Protein AF-A0A660WVJ7-F1 (afdb_monomer_lite)

Secondary structure (DSSP, 8-state):
---SS-EEEEEEETTEEEEEEEE---SS-----------PPPPSS---EEEE-TT-PEEEPPSTT-TT--EEE----S--------GGGGT--S---PPEEEEEEETTEEEEEEEE-STT--EEEEEEEEEEETTTS-EEEEEEEEESTTEEEEEEEEEE-SSSSS--EEE--S--SSEEHHHHHHHHTTTS-HHHH--EEEEEEEEEEE-SS---S-EEEEEEEEEEEEE-TT-----EEE--TTTSEEEEESSEEEEE-SSSEEEEEEE---S-----S---SSSHHHHHHHHHTT-EEEEEEE--HHHHHH--EEEEEEEES-TTTEEEEEEEEEE-TTS-EEEEEPPGGGEEEETTEEEEEHHHHHHHH--SEEEEEEEEPTT--TTSTTS-SEEEEEEEEEEEE----S---SHHHHHHHHHHHHHH--EEEEETTEEEEGGGSEEEE-SSTT--EEE------SS---EEEPP-SS-----------GGG-----S-PPEEEEEEEETTEEEEEEE---S-EEEEEEEEP-TTEEEEEPP--SS-PPP---EEEEEGGGTEEEE-------GGGGGGGTPPPP-PPEEEETTTEEEEEE-TTTTT--SSEEEEEEETHHHHHHHHHHHHHHHHHHHHHHHHHHHHHHHHHHTT--

Sequence (661 aa):
LSHKKDRQLEIWVNGKRETGIDITADKREAEFKKFVIKGITLNPGENEIVFYTPEGTDKLKPRGWEKKKEREVSIKFKNFSFQVKSKEELLKKQNEIQPQYSYIVTDDGLVLTVYFKIEGQGFLLMSRDVSINLEEYPYLSLDYALKENNANLEVFLGIDHNGDGNIDGYLNPGFLEEINLFELAKEKWSEADYFRYGFILKKIIVLIGFYNEEIQEEQIGILNFKNMNFYNEKSLILIGQEFGKKELKFENVNVKSAILGDNEEINIVSYFDGAPVRIENVSIKEFKGSIENKKRENEEVRVYLPLDKNLVEDFPHLSFNYKFDNPQVQEIKLYLSIQDDKGNKNFVPLDKDNYQETGEVLSANLKEIFKKFNPEELIIRLKRKNNVDCSLESNKGWYGFQLSNIYLYTKFPYPVKTVQLKDRFSSLIHRINPGLVKIDKEVFNLNDFNWQNFDGLERGVLVKKIRLAKGNHKYEKLKNATFSVEWAILEPNPKSQFPISKSEPEITFKKINPTKYLVKVEGAKGPFWLVFSESFHKQWHLYQFPIPNSQFPKFEEIVADYPELKVKEAKHLMRFTPQDIKYLFGKPLPAGHYLVNGYANGWYIEPKKLGLGKDFVLVIYFWPQSLFYLGLFVSGLTFLSCITYLIYNFIRRKKCQDLNY

Foldseek 3Di:
DADAAKWKKFKAKQNHTDDIDIDGHDPDDPDDDDDDDDDDDDDPDDMDMDIDIPVDWDWDQDPDDPNPDTDTDDDDDPDDDDDDDDPCVVPPPDDDPQWDKDWDQDPQAIKIKIKDDDAPDKDWPDKDFDWDQLVQFQWKAWDKDKDDDFKDKWKWFFKDLAQPLHGPGTDTPSDHHTGRNQVVVCVVCVVGPCVVRTIIGGMIIMMMHGDDDDPPDIDMIIMGTRDIDGHDPQAFDKDKDFDDPVQKDKDFWLWDWDWDDDPFKTKIKIFQDLDDPPPPDDDDDPPPPPVVVVSQVGGWMKIKHFDDPVLCVQQQKKKKFKDKPDPVWKDKFKWFFAADPVGDTDIGTDDPVQWDDDPRMIMGGNNVVCVVGVGGIIMIIMHTDPPDRCPDPVNPRIMIMMMGDTIRIDDHDDFDDDPVVVVVVVVVQVVVFAFFKDKAHDTHTQVQWDWDDPPGPPDTDTDHDDDDDPDDIDIDTDDDPSDDCPDDDDDDDCVPPDPPDDDAWQWEKEAQAPFKIKIKTAQAPFKDKDWDADFDDPQWFKAFDDDDPDDDPDQPAWPDADPVVSYTYGYYNNDDDLVCLVLLVDDGQPWDWDDPPVTTIMTTDGCVVRVHDNIGMMMTGRNVVSVVSVVVVVVVVVVVVVVVVVVVVVVVVVVVVVVVD

Structure (mmCIF, N/CA/C/O backbone):
data_AF-A0A660WVJ7-F1
#
_entry.id   AF-A0A660WVJ7-F1
#
loop_
_atom_site.group_PDB
_atom_site.id
_atom_site.type_symbol
_atom_site.label_atom_id
_atom_site.label_alt_id
_atom_site.label_comp_id
_atom_site.label_asym_id
_atom_site.label_entity_id
_atom_site.label_seq_id
_atom_site.pdbx_PDB_ins_code
_atom_site.Cartn_x
_atom_site.Cartn_y
_atom_site.Cartn_z
_atom_site.occupancy
_atom_site.B_iso_or_equiv
_atom_site.auth_seq_id
_atom_site.auth_comp_id
_atom_site.auth_asym_id
_atom_site.auth_atom_id
_atom_site.pdbx_PDB_model_num
ATOM 1 N N . LEU A 1 1 ? 15.503 21.093 57.988 1.00 51.66 1 LEU A N 1
ATOM 2 C CA . LEU A 1 1 ? 15.924 19.724 58.408 1.00 51.66 1 LEU A CA 1
ATOM 3 C C . LEU A 1 1 ? 16.012 19.668 59.934 1.00 51.66 1 LEU A C 1
ATOM 5 O O . LEU A 1 1 ? 16.980 20.177 60.483 1.00 51.66 1 LEU A O 1
ATOM 9 N N . SER A 1 2 ? 15.031 19.094 60.642 1.00 49.28 2 SER A N 1
ATOM 10 C CA . SER A 1 2 ? 15.090 19.031 62.116 1.00 49.28 2 SER A CA 1
ATOM 11 C C . SER A 1 2 ? 15.889 17.809 62.572 1.00 49.28 2 SER A C 1
ATOM 13 O O . SER A 1 2 ? 15.410 16.686 62.466 1.00 49.28 2 SER A O 1
ATOM 15 N N . HIS A 1 3 ? 17.111 18.023 63.059 1.00 57.44 3 HIS A N 1
ATOM 16 C CA . HIS A 1 3 ? 18.011 16.979 63.552 1.00 57.44 3 HIS A CA 1
ATOM 17 C C . HIS A 1 3 ? 18.784 17.516 64.768 1.00 57.44 3 HIS A C 1
ATOM 19 O O . HIS A 1 3 ? 19.096 18.701 64.829 1.00 57.44 3 HIS A O 1
ATOM 25 N N . LYS A 1 4 ? 19.018 16.675 65.788 1.00 58.62 4 LYS A N 1
ATOM 26 C CA . LYS A 1 4 ? 19.546 17.115 67.104 1.00 58.62 4 LYS A CA 1
ATOM 27 C C . LYS A 1 4 ? 21.033 16.824 67.342 1.00 58.62 4 LYS A C 1
ATOM 29 O O . LYS A 1 4 ? 21.555 17.222 68.385 1.00 58.62 4 LYS A O 1
ATOM 34 N N . LYS A 1 5 ? 21.677 16.118 66.415 1.00 64.69 5 LYS A N 1
ATOM 35 C CA . LYS A 1 5 ? 23.097 15.745 66.405 1.00 64.69 5 LYS A CA 1
ATOM 36 C C . LYS A 1 5 ? 23.634 15.946 64.994 1.00 64.69 5 LYS A C 1
ATOM 38 O O . LYS A 1 5 ? 22.859 15.769 64.052 1.00 64.69 5 LYS A O 1
ATOM 43 N N . ASP A 1 6 ? 24.906 16.303 64.888 1.00 74.31 6 ASP A N 1
ATOM 44 C CA . ASP A 1 6 ? 25.602 16.432 63.608 1.00 74.31 6 ASP A CA 1
ATOM 45 C C . ASP A 1 6 ? 25.632 15.070 62.893 1.00 74.31 6 ASP A C 1
ATOM 47 O O . ASP A 1 6 ? 25.653 14.026 63.553 1.00 74.31 6 ASP A O 1
ATOM 51 N N . ARG A 1 7 ? 25.551 15.082 61.559 1.00 75.81 7 ARG A N 1
ATOM 52 C CA . ARG A 1 7 ? 25.382 13.891 60.707 1.00 75.81 7 ARG A CA 1
ATOM 53 C C . ARG A 1 7 ? 26.106 14.058 59.383 1.00 75.81 7 ARG A C 1
ATOM 55 O O . ARG A 1 7 ? 25.975 15.110 58.765 1.00 75.81 7 ARG A O 1
ATOM 62 N N . GLN A 1 8 ? 26.758 13.015 58.894 1.00 81.56 8 GLN A N 1
ATOM 63 C CA . GLN A 1 8 ? 27.315 12.977 57.552 1.00 81.56 8 GLN A CA 1
ATOM 64 C C . GLN A 1 8 ? 26.278 12.429 56.558 1.00 81.56 8 GLN A C 1
ATOM 66 O O . GLN A 1 8 ? 25.642 11.400 56.780 1.00 81.56 8 GLN A O 1
ATOM 71 N N . LEU A 1 9 ? 26.092 13.130 55.440 1.00 81.50 9 LEU A N 1
ATOM 72 C CA . LEU A 1 9 ? 25.333 12.656 54.287 1.00 81.50 9 LEU A CA 1
ATOM 73 C C . LEU A 1 9 ? 26.318 12.305 53.174 1.00 81.50 9 LEU A C 1
ATOM 75 O O . LEU A 1 9 ? 26.881 13.189 52.531 1.00 81.50 9 LEU A O 1
ATOM 79 N N . GLU A 1 10 ? 26.532 11.016 52.959 1.00 86.25 10 GLU A N 1
ATOM 80 C CA . GLU A 1 10 ? 27.349 10.470 51.884 1.00 86.25 10 GLU A CA 1
ATOM 81 C C . GLU A 1 10 ? 26.560 10.337 50.580 1.00 86.25 10 GLU A C 1
ATOM 83 O O . GLU A 1 10 ? 25.344 10.126 50.576 1.00 86.25 10 GLU A O 1
ATOM 88 N N . ILE A 1 11 ? 27.283 10.412 49.464 1.00 84.81 11 ILE A N 1
ATOM 89 C CA . ILE A 1 11 ? 26.746 10.206 48.120 1.00 84.81 11 ILE A CA 1
ATOM 90 C C . ILE A 1 11 ? 27.539 9.111 47.442 1.00 84.81 11 ILE A C 1
ATOM 92 O O . ILE A 1 11 ? 28.769 9.176 47.346 1.00 84.81 11 ILE A O 1
ATOM 96 N N . TRP A 1 12 ? 26.799 8.129 46.955 1.00 84.75 12 TRP A N 1
ATOM 97 C CA . TRP A 1 12 ? 27.307 6.959 46.275 1.00 84.75 12 TRP A CA 1
ATOM 98 C C . TRP A 1 12 ? 26.765 6.945 44.847 1.00 84.75 12 TRP A C 1
ATOM 100 O O . TRP A 1 12 ? 25.580 7.194 44.638 1.00 84.75 12 TRP A O 1
ATOM 110 N N . VAL A 1 13 ? 27.625 6.669 43.871 1.00 83.19 13 VAL A N 1
ATOM 111 C CA . VAL A 1 13 ? 27.263 6.528 42.456 1.00 83.19 13 VAL A CA 1
ATOM 112 C C . VAL A 1 13 ? 27.690 5.139 41.999 1.00 83.19 13 VAL A C 1
ATOM 114 O O . VAL A 1 13 ? 28.843 4.759 42.195 1.00 83.19 13 VAL A O 1
ATOM 117 N N . ASN A 1 14 ? 26.763 4.365 41.432 1.00 84.62 14 ASN A N 1
ATOM 118 C CA . ASN A 1 14 ? 26.979 2.982 40.986 1.00 84.62 14 ASN A CA 1
ATOM 119 C C . ASN A 1 14 ? 27.680 2.106 42.052 1.00 84.62 14 ASN A C 1
ATOM 121 O O . ASN A 1 14 ? 28.644 1.397 41.762 1.00 84.62 14 ASN A O 1
ATOM 125 N N . GLY A 1 15 ? 27.252 2.217 43.314 1.00 83.94 15 GLY A N 1
ATOM 126 C CA . GLY A 1 15 ? 27.827 1.463 44.435 1.00 83.94 15 GLY A CA 1
ATOM 127 C C . GLY A 1 15 ? 29.194 1.942 44.951 1.00 83.94 15 GLY A C 1
ATOM 128 O O . GLY A 1 15 ? 29.773 1.276 45.808 1.00 83.94 15 GLY A O 1
ATOM 129 N N . LYS A 1 16 ? 29.714 3.096 44.503 1.00 84.06 16 LYS A N 1
ATOM 130 C CA . LYS A 1 16 ? 30.972 3.691 44.995 1.00 84.06 16 LYS A CA 1
ATOM 131 C C . LYS A 1 16 ? 30.744 5.060 45.643 1.00 84.06 16 LYS A C 1
ATOM 133 O O . LYS A 1 16 ? 30.077 5.909 45.062 1.00 84.06 16 LYS A O 1
ATOM 138 N N . ARG A 1 17 ? 31.332 5.307 46.822 1.00 87.88 17 ARG A N 1
ATOM 139 C CA . ARG A 1 17 ? 31.296 6.620 47.492 1.00 87.88 17 ARG A CA 1
ATOM 140 C C . ARG A 1 17 ? 32.067 7.662 46.679 1.00 87.88 17 ARG A C 1
ATOM 142 O O . ARG A 1 17 ? 33.269 7.515 46.475 1.00 87.88 17 ARG A O 1
ATOM 149 N N . GLU A 1 18 ? 31.385 8.733 46.289 1.00 86.38 18 GLU A N 1
ATOM 150 C CA . GLU A 1 18 ? 31.965 9.853 45.538 1.00 86.38 18 GLU A CA 1
ATOM 151 C C . GLU A 1 18 ? 32.237 11.070 46.432 1.00 86.38 18 GLU A C 1
ATOM 153 O O . GLU A 1 18 ? 33.276 11.714 46.304 1.00 86.38 18 GLU A O 1
ATOM 158 N N . THR A 1 19 ? 31.340 11.399 47.369 1.00 87.19 19 THR A N 1
ATOM 159 C CA . THR A 1 19 ? 31.539 12.542 48.281 1.00 87.19 19 THR A CA 1
ATOM 160 C C . THR A 1 19 ? 30.697 12.429 49.560 1.00 87.19 19 THR A C 1
ATOM 162 O O . THR A 1 19 ? 29.977 11.448 49.760 1.00 87.19 19 THR A O 1
ATOM 165 N N . GLY A 1 20 ? 30.796 13.411 50.456 1.00 84.19 20 GLY A N 1
ATOM 166 C CA . GLY A 1 20 ? 29.940 13.537 51.634 1.00 84.19 20 GLY A CA 1
ATOM 167 C C . GLY A 1 20 ? 29.876 14.970 52.164 1.00 84.19 20 GLY A C 1
ATOM 168 O O . GLY A 1 20 ? 30.783 15.763 51.925 1.00 84.19 20 GLY A O 1
ATOM 169 N N . ILE A 1 21 ? 28.790 15.298 52.866 1.00 83.38 21 ILE A N 1
ATOM 170 C CA . ILE A 1 21 ? 28.557 16.603 53.499 1.00 83.38 21 ILE A CA 1
ATOM 171 C C . ILE A 1 21 ? 28.265 16.406 54.981 1.00 83.38 21 ILE A C 1
ATOM 173 O O . ILE A 1 21 ? 27.374 15.634 55.330 1.00 83.38 21 ILE A O 1
ATOM 177 N N . ASP A 1 22 ? 28.920 17.186 55.835 1.00 82.88 22 ASP A N 1
ATOM 178 C CA . ASP A 1 22 ? 28.569 17.269 57.249 1.00 82.88 22 ASP A CA 1
ATOM 179 C C . ASP A 1 22 ? 27.407 18.252 57.458 1.00 82.88 22 ASP A C 1
ATOM 181 O O . ASP A 1 22 ? 27.485 19.444 57.150 1.00 82.88 22 ASP A O 1
ATOM 185 N N . ILE A 1 23 ? 26.299 17.735 57.979 1.00 76.06 23 ILE A N 1
ATOM 186 C CA . ILE A 1 23 ? 25.089 18.476 58.321 1.00 76.06 23 ILE A CA 1
ATOM 187 C C . ILE A 1 23 ? 25.108 18.716 59.834 1.00 76.06 23 ILE A C 1
ATOM 189 O O . ILE A 1 23 ? 24.971 17.781 60.624 1.00 76.06 23 ILE A O 1
ATOM 193 N N . THR A 1 24 ? 25.295 19.972 60.238 1.00 71.50 24 THR A N 1
ATOM 194 C CA . THR A 1 24 ? 25.375 20.366 61.651 1.00 71.50 24 THR A CA 1
ATOM 195 C C . THR A 1 24 ? 24.005 20.657 62.268 1.00 71.50 24 THR A C 1
ATOM 197 O O . THR A 1 24 ? 23.143 21.316 61.670 1.00 71.50 24 THR A O 1
ATOM 200 N N . ALA A 1 25 ? 23.823 20.182 63.501 1.00 67.25 25 ALA A N 1
ATOM 201 C CA . ALA A 1 25 ? 22.578 20.202 64.252 1.00 67.25 25 ALA A CA 1
ATOM 202 C C . ALA A 1 25 ? 22.164 21.613 64.654 1.00 67.25 25 ALA A C 1
ATOM 204 O O . ALA A 1 25 ? 22.626 22.168 65.658 1.00 67.25 25 ALA A O 1
ATOM 205 N N . ASP A 1 26 ? 21.205 22.159 63.914 1.00 60.81 26 ASP A N 1
ATOM 206 C CA . ASP A 1 26 ? 20.632 23.448 64.250 1.00 60.81 26 ASP A CA 1
ATOM 207 C C . ASP A 1 26 ? 19.660 23.329 65.432 1.00 60.81 26 ASP A C 1
ATOM 209 O O . ASP A 1 26 ? 18.592 22.716 65.349 1.00 60.81 26 ASP A O 1
ATOM 213 N N . LYS A 1 27 ? 20.071 23.873 66.582 1.00 57.75 27 LYS A N 1
ATOM 214 C CA . LYS A 1 27 ? 19.321 23.779 67.844 1.00 57.75 27 LYS A CA 1
ATOM 215 C C . LYS A 1 27 ? 18.340 24.929 68.060 1.00 57.75 27 LYS A C 1
ATOM 217 O O . LYS A 1 27 ? 17.629 24.883 69.065 1.00 57.75 27 LYS A O 1
ATOM 222 N N . ARG A 1 28 ? 18.327 25.957 67.201 1.00 53.69 28 ARG A N 1
ATOM 223 C CA . ARG A 1 28 ? 17.515 27.166 67.425 1.00 53.69 28 ARG A CA 1
ATOM 224 C C . ARG A 1 28 ? 16.494 27.447 66.329 1.00 53.69 28 ARG A C 1
ATOM 226 O O . ARG A 1 28 ? 15.383 27.814 66.693 1.00 53.69 28 ARG A O 1
ATOM 233 N N . GLU A 1 29 ? 16.790 27.192 65.054 1.00 52.94 29 GLU A N 1
ATOM 234 C CA . GLU A 1 29 ? 15.832 27.459 63.969 1.00 52.94 29 GLU A CA 1
ATOM 235 C C . GLU A 1 29 ? 15.699 26.282 62.993 1.00 52.94 29 GLU A C 1
ATOM 237 O O . GLU A 1 29 ? 16.655 25.582 62.666 1.00 52.94 29 GLU A O 1
ATOM 242 N N . ALA A 1 30 ? 14.467 26.019 62.547 1.00 52.34 30 ALA A N 1
ATOM 243 C CA . ALA A 1 30 ? 14.115 24.840 61.752 1.00 52.34 30 ALA A CA 1
ATOM 244 C C . ALA A 1 30 ? 14.283 25.048 60.233 1.00 52.34 30 ALA A C 1
ATOM 246 O O . ALA A 1 30 ? 13.597 24.395 59.439 1.00 52.34 30 ALA A O 1
ATOM 247 N N . GLU A 1 31 ? 15.181 25.943 59.820 1.00 54.97 31 GLU A N 1
ATOM 248 C CA . GLU A 1 31 ? 15.336 26.330 58.419 1.00 54.97 31 GLU A CA 1
ATOM 249 C C . GLU A 1 31 ? 15.812 25.182 57.504 1.00 54.97 31 GLU A C 1
ATOM 251 O O . GLU A 1 31 ? 16.392 24.159 57.905 1.00 54.97 31 GLU A O 1
ATOM 256 N N . PHE A 1 32 ? 15.518 25.336 56.213 1.00 54.78 32 PHE A N 1
ATOM 257 C CA . PHE A 1 32 ? 15.922 24.404 55.166 1.00 54.78 32 PHE A CA 1
ATOM 258 C C . PHE A 1 32 ? 17.255 24.845 54.554 1.00 54.78 32 PHE A C 1
ATOM 260 O O . PHE A 1 32 ? 17.284 25.551 53.549 1.00 54.78 32 PHE A O 1
ATOM 267 N N . LYS A 1 33 ? 18.368 24.379 55.133 1.00 61.50 33 LYS A N 1
ATOM 268 C CA . LYS A 1 33 ? 19.702 24.561 54.541 1.00 61.50 33 LYS A CA 1
ATOM 269 C C . LYS A 1 33 ? 19.762 23.881 53.165 1.00 61.50 33 LYS A C 1
ATOM 271 O O . LYS A 1 33 ? 19.497 22.683 53.048 1.00 61.50 33 LYS A O 1
ATOM 276 N N . LYS A 1 34 ? 20.084 24.661 52.129 1.00 65.44 34 LYS A N 1
ATOM 277 C CA . LYS A 1 34 ? 20.304 24.195 50.753 1.00 65.44 34 LYS A CA 1
ATOM 278 C C . LYS A 1 34 ? 21.767 23.791 50.593 1.00 65.44 34 LYS A C 1
ATOM 280 O O . LYS A 1 34 ? 22.655 24.594 50.856 1.00 65.44 34 LYS A O 1
ATOM 285 N N . PHE A 1 35 ? 22.005 22.580 50.104 1.00 70.88 35 PHE A N 1
ATOM 286 C CA . PHE A 1 35 ? 23.340 22.081 49.781 1.00 70.88 35 PHE A CA 1
ATOM 287 C C . PHE A 1 35 ? 23.507 22.015 48.260 1.00 70.88 35 PHE A C 1
ATOM 289 O O . PHE A 1 35 ? 22.558 21.695 47.545 1.00 70.88 35 PHE A O 1
ATOM 296 N N . VAL A 1 36 ? 24.697 22.352 47.759 1.00 71.12 36 VAL A N 1
ATOM 297 C CA . VAL A 1 36 ? 25.034 22.318 46.328 1.00 71.12 36 VAL A CA 1
ATOM 298 C C . VAL A 1 36 ? 26.329 21.542 46.168 1.00 71.12 36 VAL A C 1
ATOM 300 O O . VAL A 1 36 ? 27.313 21.829 46.843 1.00 71.12 36 VAL A O 1
ATOM 303 N N . ILE A 1 37 ? 26.316 20.563 45.269 1.00 69.81 37 ILE A N 1
ATOM 304 C CA . ILE A 1 37 ? 27.362 19.549 45.134 1.00 69.81 37 ILE A CA 1
ATOM 305 C C . ILE A 1 37 ? 27.818 19.559 43.683 1.00 69.81 37 ILE A C 1
ATOM 307 O O . ILE A 1 37 ? 26.997 19.659 42.771 1.00 69.81 37 ILE A O 1
ATOM 311 N N . LYS A 1 38 ? 29.132 19.544 43.469 1.00 77.44 38 LYS A N 1
ATOM 312 C CA . LYS A 1 38 ? 29.763 19.740 42.160 1.00 77.44 38 LYS A CA 1
ATOM 313 C C . LYS A 1 38 ? 30.900 18.735 41.990 1.00 77.44 38 LYS A C 1
ATOM 315 O O . LYS A 1 38 ? 31.474 18.298 42.980 1.00 77.44 38 LYS A O 1
ATOM 320 N N . GLY A 1 39 ? 31.232 18.405 40.743 1.00 72.81 39 GLY A N 1
ATOM 321 C CA . GLY A 1 39 ? 32.358 17.520 40.417 1.00 72.81 39 GLY A CA 1
ATOM 322 C C . GLY A 1 39 ? 32.044 16.019 40.392 1.00 72.81 39 GLY A C 1
ATOM 323 O O . GLY A 1 39 ? 32.951 15.235 40.135 1.00 72.81 39 GLY A O 1
ATOM 324 N N . ILE A 1 40 ? 30.788 15.609 40.601 1.00 75.25 40 ILE A N 1
ATOM 325 C CA . ILE A 1 40 ? 30.371 14.213 40.392 1.00 75.25 40 ILE A CA 1
ATOM 326 C C . ILE A 1 40 ? 30.435 13.906 38.891 1.00 75.25 40 ILE A C 1
ATOM 328 O O . ILE A 1 40 ? 29.821 14.612 38.089 1.00 75.25 40 ILE A O 1
ATOM 332 N N . THR A 1 41 ? 31.171 12.858 38.522 1.00 73.38 41 THR A N 1
ATOM 333 C CA . THR A 1 41 ? 31.288 12.381 37.136 1.00 73.38 41 THR A CA 1
ATOM 334 C C . THR A 1 41 ? 30.427 11.134 36.964 1.00 73.38 41 THR A C 1
ATOM 336 O O . THR A 1 41 ? 30.526 10.207 37.761 1.00 73.38 41 THR A O 1
ATOM 339 N N . LEU A 1 42 ? 29.574 11.117 35.938 1.00 76.81 42 LEU A N 1
ATOM 340 C CA . LEU A 1 42 ? 28.698 9.985 35.621 1.00 76.81 42 LEU A CA 1
ATOM 341 C C . LEU A 1 42 ? 29.261 9.189 34.438 1.00 76.81 42 LEU A C 1
ATOM 343 O O . LEU A 1 42 ? 29.883 9.760 33.540 1.00 76.81 42 LEU A O 1
ATOM 347 N N . ASN A 1 43 ? 29.017 7.880 34.425 1.00 69.12 43 ASN A N 1
ATOM 348 C CA . ASN A 1 43 ? 29.381 7.021 33.301 1.00 69.12 43 ASN A CA 1
ATOM 349 C C . ASN A 1 43 ? 28.381 7.199 32.139 1.00 69.12 43 ASN A C 1
ATOM 351 O O . ASN A 1 43 ? 27.235 7.581 32.381 1.00 69.12 43 ASN A O 1
ATOM 355 N N . PRO A 1 44 ? 28.753 6.896 30.882 1.00 60.31 44 PRO A N 1
ATOM 356 C CA . PRO A 1 44 ? 27.792 6.847 29.783 1.00 60.31 44 PRO A CA 1
ATOM 357 C C . PRO A 1 44 ? 26.704 5.791 30.039 1.00 60.31 44 PRO A C 1
ATOM 359 O O . PRO A 1 44 ? 27.025 4.637 30.316 1.00 60.31 44 PRO A O 1
ATOM 362 N N . GLY A 1 45 ? 25.433 6.177 29.904 1.00 67.50 45 GLY A N 1
ATOM 363 C CA . GLY A 1 45 ? 24.278 5.301 30.132 1.00 67.50 45 GLY A CA 1
ATOM 364 C C . GLY A 1 45 ? 23.579 5.544 31.473 1.00 67.50 45 GLY A C 1
ATOM 365 O O . GLY A 1 45 ? 23.568 6.659 31.996 1.00 67.50 45 GLY A O 1
ATOM 366 N N . GLU A 1 46 ? 22.948 4.500 32.006 1.00 61.12 46 GLU A N 1
ATOM 367 C CA . GLU A 1 46 ? 22.213 4.546 33.273 1.00 61.12 46 GLU A CA 1
ATOM 368 C C . GLU A 1 46 ? 23.175 4.583 34.473 1.00 61.12 46 GLU A C 1
ATOM 370 O O . GLU A 1 46 ? 24.211 3.918 34.472 1.00 61.12 46 GLU A O 1
ATOM 375 N N . ASN A 1 47 ? 22.857 5.396 35.487 1.00 79.25 47 ASN A N 1
ATOM 376 C CA . ASN A 1 47 ? 23.663 5.535 36.701 1.00 79.25 47 ASN A CA 1
ATOM 377 C C . ASN A 1 47 ? 22.754 5.546 37.938 1.00 79.25 47 ASN A C 1
ATOM 379 O O . ASN A 1 47 ? 21.839 6.365 38.028 1.00 79.25 47 ASN A O 1
ATOM 383 N N . GLU A 1 48 ? 23.048 4.693 38.915 1.00 75.44 48 GLU A N 1
ATOM 384 C CA . GLU A 1 48 ? 22.386 4.687 40.221 1.00 75.44 48 GLU A CA 1
ATOM 385 C C . GLU A 1 48 ? 23.052 5.718 41.145 1.00 75.44 48 GLU A C 1
ATOM 387 O O . GLU A 1 48 ? 24.278 5.738 41.264 1.00 75.44 48 GLU A O 1
ATOM 392 N N . ILE A 1 49 ? 22.268 6.571 41.817 1.00 79.00 49 ILE A N 1
ATOM 393 C CA . ILE A 1 49 ? 22.777 7.569 42.773 1.00 79.00 49 ILE A CA 1
ATOM 394 C C . ILE A 1 49 ? 22.043 7.416 44.107 1.00 79.00 49 ILE A C 1
ATOM 396 O O . ILE A 1 49 ? 20.833 7.620 44.188 1.00 79.00 49 ILE A O 1
ATOM 400 N N . VAL A 1 50 ? 22.789 7.094 45.165 1.00 75.12 50 VAL A N 1
ATOM 401 C CA . VAL A 1 50 ? 22.266 6.805 46.506 1.00 75.12 50 VAL A CA 1
ATOM 402 C C . VAL A 1 50 ? 22.777 7.837 47.511 1.00 75.12 50 VAL A C 1
ATOM 404 O O . VAL A 1 50 ? 23.973 8.119 47.588 1.00 75.12 50 VAL A O 1
ATOM 407 N N . PHE A 1 51 ? 21.860 8.376 48.315 1.00 78.19 51 PHE A N 1
ATOM 408 C CA . PHE A 1 51 ? 22.152 9.285 49.426 1.00 78.19 51 PHE A CA 1
ATOM 409 C C . PHE A 1 51 ? 22.048 8.515 50.743 1.00 78.19 51 PHE A C 1
ATOM 411 O O . PHE A 1 51 ? 20.983 7.994 51.073 1.00 78.19 51 PHE A O 1
ATOM 418 N N . TYR A 1 52 ? 23.144 8.441 51.496 1.00 76.69 52 TYR A N 1
ATOM 419 C CA . TYR A 1 52 ? 23.276 7.575 52.669 1.00 76.69 52 TYR A CA 1
ATOM 420 C C . TYR A 1 52 ? 23.759 8.357 53.898 1.00 76.69 52 TYR A C 1
ATOM 422 O O . TYR A 1 52 ? 24.582 9.255 53.779 1.00 76.69 52 TYR A O 1
ATOM 430 N N . THR A 1 53 ? 23.257 8.027 55.090 1.00 78.44 53 THR A N 1
ATOM 431 C CA . THR A 1 53 ? 23.741 8.571 56.375 1.00 78.44 53 THR A CA 1
ATOM 432 C C . THR A 1 53 ? 24.174 7.390 57.247 1.00 78.44 53 THR A C 1
ATOM 434 O O . THR A 1 53 ? 23.308 6.614 57.671 1.00 78.44 53 THR A O 1
ATOM 437 N N . PRO A 1 54 ? 25.487 7.197 57.493 1.00 74.62 54 PRO A N 1
ATOM 438 C CA . PRO A 1 54 ? 25.994 6.048 58.247 1.00 74.62 54 PRO A CA 1
ATOM 439 C C . PRO A 1 54 ? 25.505 6.009 59.702 1.00 74.62 54 PRO A C 1
ATOM 441 O O . PRO A 1 54 ? 25.515 4.955 60.331 1.00 74.62 54 PRO A O 1
ATOM 444 N N . GLU A 1 55 ? 25.020 7.129 60.242 1.00 72.62 55 GLU A N 1
ATOM 445 C CA . GLU A 1 55 ? 24.481 7.233 61.601 1.00 72.62 55 GLU A CA 1
ATOM 446 C C . GLU A 1 55 ? 23.041 6.703 61.750 1.00 72.62 55 GLU A C 1
ATOM 448 O O . GLU A 1 55 ? 22.533 6.622 62.871 1.00 72.62 55 GLU A O 1
ATOM 453 N N . GLY A 1 56 ? 22.358 6.365 60.647 1.00 66.06 56 GLY A N 1
ATOM 454 C CA . GLY A 1 56 ? 20.990 5.831 60.656 1.00 66.06 56 GLY A CA 1
ATOM 455 C C . GLY A 1 56 ? 19.930 6.804 61.203 1.00 66.06 56 GLY A C 1
ATOM 456 O O . GLY A 1 56 ? 20.197 7.969 61.491 1.00 66.06 56 GLY A O 1
ATOM 457 N N . THR A 1 57 ? 18.679 6.365 61.344 1.00 59.44 57 THR A N 1
ATOM 458 C CA . THR A 1 57 ? 17.563 7.212 61.818 1.00 59.44 57 THR A CA 1
ATOM 459 C C . THR A 1 57 ? 17.568 7.389 63.344 1.00 59.44 57 THR A C 1
ATOM 461 O O . THR A 1 57 ? 17.435 6.413 64.082 1.00 59.44 57 THR A O 1
ATOM 464 N N . ASP A 1 58 ? 17.652 8.630 63.847 1.00 56.22 58 ASP A N 1
ATOM 465 C CA . ASP A 1 58 ? 17.482 8.911 65.287 1.00 56.22 58 ASP A CA 1
ATOM 466 C C . ASP A 1 58 ? 16.012 8.739 65.715 1.00 56.22 58 ASP A C 1
ATOM 468 O O . ASP A 1 58 ? 15.080 9.163 65.023 1.00 56.22 58 ASP A O 1
ATOM 472 N N . LYS A 1 59 ? 15.813 8.218 66.931 1.00 55.41 59 LYS A N 1
ATOM 473 C CA . LYS A 1 59 ? 14.513 8.173 67.613 1.00 55.41 59 LYS A CA 1
ATOM 474 C C . LYS A 1 59 ? 14.381 9.324 68.610 1.00 55.41 59 LYS A C 1
ATOM 476 O O . LYS A 1 59 ? 15.136 9.412 69.581 1.00 55.41 59 LYS A O 1
ATOM 481 N N . LEU A 1 60 ? 13.390 10.195 68.422 1.00 51.62 60 LEU A N 1
ATOM 482 C CA . LEU A 1 60 ? 13.063 11.242 69.392 1.00 51.62 60 LEU A CA 1
ATOM 483 C C . LEU A 1 60 ? 12.201 10.690 70.532 1.00 51.62 60 LEU A C 1
ATOM 485 O O . LEU A 1 60 ? 11.086 10.223 70.304 1.00 51.62 60 LEU A O 1
ATOM 489 N N . LYS A 1 61 ? 12.679 10.852 71.773 1.00 50.16 61 LYS A N 1
ATOM 490 C CA . LYS A 1 61 ? 11.853 10.758 72.988 1.00 50.16 61 LYS A CA 1
ATOM 491 C C . LYS A 1 61 ? 11.247 12.138 73.307 1.00 50.16 61 LYS A C 1
ATOM 493 O O . LYS A 1 61 ? 12.015 13.074 73.558 1.00 50.16 61 LYS A O 1
ATOM 498 N N . PRO A 1 62 ? 9.910 12.306 73.290 1.00 50.78 62 PRO A N 1
ATOM 499 C CA . PRO A 1 62 ? 9.267 13.569 73.653 1.00 50.78 62 PRO A CA 1
ATOM 500 C C . PRO A 1 62 ? 9.469 13.933 75.134 1.00 50.78 62 PRO A C 1
ATOM 502 O O . PRO A 1 62 ? 9.620 13.055 75.986 1.00 50.78 62 PRO A O 1
ATOM 505 N N . ARG A 1 63 ? 9.440 15.231 75.469 1.00 45.75 63 ARG A N 1
ATOM 506 C CA . ARG A 1 63 ? 9.451 15.693 76.870 1.00 45.75 63 ARG A CA 1
ATOM 507 C C . ARG A 1 63 ? 8.042 15.647 77.473 1.00 45.75 63 ARG A C 1
ATOM 509 O O . ARG A 1 63 ? 7.071 16.002 76.813 1.00 45.75 63 ARG A O 1
ATOM 516 N N . GLY A 1 64 ? 7.957 15.285 78.754 1.00 53.94 64 GLY A N 1
ATOM 517 C CA . GLY A 1 64 ? 6.772 15.487 79.597 1.00 53.94 64 GLY A CA 1
ATOM 518 C C . GLY A 1 64 ? 5.593 14.561 79.293 1.00 53.94 64 GLY A C 1
ATOM 519 O O . GLY A 1 64 ? 5.396 13.572 80.000 1.00 53.94 64 GLY A O 1
ATOM 520 N N . TRP A 1 65 ? 4.804 14.905 78.273 1.00 48.97 65 TRP A N 1
ATOM 521 C CA . TRP A 1 65 ? 3.406 14.471 78.151 1.00 48.97 65 TRP A CA 1
ATOM 522 C C . TRP A 1 65 ? 3.109 13.500 76.992 1.00 48.97 65 TRP A C 1
ATOM 524 O O . TRP A 1 65 ? 2.097 12.811 77.032 1.00 48.97 65 TRP A O 1
ATOM 534 N N . GLU A 1 66 ? 4.017 13.318 76.025 1.00 49.22 66 GLU A N 1
ATOM 535 C CA . GLU A 1 66 ? 3.857 12.339 74.928 1.00 49.22 66 GLU A CA 1
ATOM 536 C C . GLU A 1 66 ? 4.678 11.042 75.129 1.00 49.22 66 GLU A C 1
ATOM 538 O O . GLU A 1 66 ? 5.351 10.553 74.222 1.00 49.22 66 GLU A O 1
ATOM 543 N N . LYS A 1 67 ? 4.637 10.428 76.320 1.00 49.34 67 LYS A N 1
ATOM 544 C CA . LYS A 1 67 ? 5.450 9.228 76.644 1.00 49.34 67 LYS A CA 1
ATOM 545 C C . LYS A 1 67 ? 5.137 7.945 75.836 1.00 49.34 67 LYS A C 1
ATOM 547 O O . LYS A 1 67 ? 5.787 6.932 76.076 1.00 49.34 67 LYS A O 1
ATOM 552 N N . LYS A 1 68 ? 4.165 7.948 74.912 1.00 51.06 68 LYS A N 1
ATOM 553 C CA . LYS A 1 68 ? 3.697 6.749 74.174 1.00 51.06 68 LYS A CA 1
ATOM 554 C C . LYS A 1 68 ? 3.938 6.745 72.656 1.00 51.06 68 LYS A C 1
ATOM 556 O O . LYS A 1 68 ? 3.535 5.786 72.007 1.00 51.06 68 LYS A O 1
ATOM 561 N N . LYS A 1 69 ? 4.582 7.763 72.073 1.00 52.12 69 LYS A N 1
ATOM 562 C CA . LYS A 1 69 ? 4.955 7.753 70.644 1.00 52.12 69 LYS A CA 1
ATOM 563 C C . LYS A 1 69 ? 6.430 8.104 70.467 1.00 52.12 69 LYS A C 1
ATOM 565 O O . LYS A 1 69 ? 6.809 9.269 70.558 1.00 52.12 69 LYS A O 1
ATOM 570 N N . GLU A 1 70 ? 7.252 7.090 70.196 1.00 50.44 70 GLU A N 1
ATOM 571 C CA . GLU A 1 70 ? 8.551 7.321 69.560 1.00 50.44 70 GLU A CA 1
ATOM 572 C C . GLU A 1 70 ? 8.296 7.953 68.185 1.00 50.44 70 GLU A C 1
ATOM 574 O O . GLU A 1 70 ? 7.402 7.516 67.458 1.00 50.44 70 GLU A O 1
ATOM 579 N N . ARG A 1 71 ? 9.046 9.002 67.836 1.00 55.00 71 ARG A N 1
ATOM 580 C CA . ARG A 1 71 ? 8.999 9.601 66.497 1.00 55.00 71 ARG A CA 1
ATOM 581 C C . ARG A 1 71 ? 10.355 9.401 65.831 1.00 55.00 71 ARG A C 1
ATOM 583 O O . ARG A 1 71 ? 11.370 9.848 66.370 1.00 55.00 71 ARG A O 1
ATOM 590 N N . GLU A 1 72 ? 10.371 8.732 64.686 1.00 50.69 72 GLU A N 1
ATOM 591 C CA . GLU A 1 72 ? 11.568 8.619 63.852 1.00 50.69 72 GLU A CA 1
ATOM 592 C C . GLU A 1 72 ? 11.854 9.942 63.142 1.00 50.69 72 GLU A C 1
ATOM 594 O O . GLU A 1 72 ? 10.942 10.632 62.677 1.00 50.69 72 GLU A O 1
ATOM 599 N N . VAL A 1 73 ? 13.134 10.297 63.063 1.00 53.16 73 VAL A N 1
ATOM 600 C CA . VAL A 1 73 ? 13.604 11.487 62.353 1.00 53.16 73 VAL A CA 1
ATOM 601 C C . VAL A 1 73 ? 14.237 11.056 61.036 1.00 53.16 73 VAL A C 1
ATOM 603 O O . VAL A 1 73 ? 15.347 10.528 61.016 1.00 53.16 73 VAL A O 1
ATOM 606 N N . SER A 1 74 ? 13.525 11.301 59.936 1.00 51.34 74 SER A N 1
ATOM 607 C CA . SER A 1 74 ? 14.010 11.083 58.570 1.00 51.34 74 SER A CA 1
ATOM 608 C C . SER A 1 74 ? 14.477 12.389 57.922 1.00 51.34 74 SER A C 1
ATOM 610 O O . SER A 1 74 ? 13.867 13.449 58.087 1.00 51.34 74 SER A O 1
ATOM 612 N N . ILE A 1 75 ? 15.553 12.303 57.138 1.00 55.94 75 ILE A N 1
ATOM 613 C CA . ILE A 1 75 ? 15.961 13.358 56.206 1.00 55.94 75 ILE A CA 1
ATOM 614 C C . ILE A 1 75 ? 14.986 13.307 55.022 1.00 55.94 75 ILE A C 1
ATOM 616 O O . ILE A 1 75 ? 14.905 12.296 54.331 1.00 55.94 75 ILE A O 1
ATOM 620 N N . LYS A 1 76 ? 14.230 14.387 54.793 1.00 54.50 76 LYS A N 1
ATOM 621 C CA . LYS A 1 76 ? 13.362 14.543 53.615 1.00 54.50 76 LYS A CA 1
ATOM 622 C C . LYS A 1 76 ? 13.894 15.655 52.720 1.00 54.50 76 LYS A C 1
ATOM 624 O O . LYS A 1 76 ? 13.992 16.805 53.153 1.00 54.50 76 LYS A O 1
ATOM 629 N N . PHE A 1 77 ? 14.203 15.311 51.475 1.00 57.56 77 PHE A N 1
ATOM 630 C CA . PHE A 1 77 ? 14.536 16.267 50.423 1.00 57.56 77 PHE A CA 1
ATOM 631 C C . PHE A 1 77 ? 13.239 16.888 49.891 1.00 57.56 77 PHE A C 1
ATOM 633 O O . PHE A 1 77 ? 12.281 16.166 49.629 1.00 57.56 77 PHE A O 1
ATOM 640 N N . LYS A 1 78 ? 13.182 18.223 49.788 1.00 50.72 78 LYS A N 1
ATOM 641 C CA . LYS A 1 78 ? 11.981 18.933 49.307 1.00 50.72 78 LYS A CA 1
ATOM 642 C C . LYS A 1 78 ? 11.979 19.058 47.782 1.00 50.72 78 LYS A C 1
ATOM 644 O O . LYS A 1 78 ? 11.012 18.661 47.151 1.00 50.72 78 LYS A O 1
ATOM 649 N N . ASN A 1 79 ? 13.085 19.552 47.223 1.00 52.94 79 ASN A N 1
ATOM 650 C CA . ASN A 1 79 ? 13.335 19.665 45.786 1.00 52.94 79 ASN A CA 1
ATOM 651 C C . ASN A 1 79 ? 14.730 19.090 45.494 1.00 52.94 79 ASN A C 1
ATOM 653 O O . ASN A 1 79 ? 15.641 19.269 46.307 1.00 52.94 79 ASN A O 1
ATOM 657 N N . PHE A 1 80 ? 14.907 18.461 44.333 1.00 51.75 80 PHE A N 1
ATOM 658 C CA . PHE A 1 80 ? 16.195 17.965 43.848 1.00 51.75 80 PHE A CA 1
ATOM 659 C C . PHE A 1 80 ? 16.368 18.350 42.372 1.00 51.75 80 PHE A C 1
ATOM 661 O O . PHE A 1 80 ? 15.410 18.266 41.608 1.00 51.75 80 PHE A O 1
ATOM 668 N N . SER A 1 81 ? 17.564 18.783 41.966 1.00 50.28 81 SER A N 1
ATOM 669 C CA . SER A 1 81 ? 17.863 19.139 40.575 1.00 50.28 81 SER A CA 1
ATOM 670 C C . SER A 1 81 ? 19.323 18.855 40.219 1.00 50.28 81 SER A C 1
ATOM 672 O O . SER A 1 81 ? 20.233 19.145 40.995 1.00 50.28 81 SER A O 1
ATOM 674 N N . PHE A 1 82 ? 19.549 18.313 39.021 1.00 52.84 82 PHE A N 1
ATOM 675 C CA . PHE A 1 82 ? 20.880 18.142 38.439 1.00 52.84 82 PHE A CA 1
ATOM 676 C C . PHE A 1 82 ? 21.183 19.293 37.474 1.00 52.84 82 PHE A C 1
ATOM 678 O O . PHE A 1 82 ? 20.295 19.761 36.765 1.00 52.84 82 PHE A O 1
ATOM 685 N N . GLN A 1 83 ? 22.444 19.726 37.408 1.00 53.78 83 GLN A N 1
ATOM 686 C CA . GLN A 1 83 ? 22.916 20.675 36.399 1.00 53.78 83 GLN A CA 1
ATOM 687 C C . GLN A 1 83 ? 24.194 20.122 35.763 1.00 53.78 83 GLN A C 1
ATOM 689 O O . GLN A 1 83 ? 25.263 20.144 36.373 1.00 53.78 83 GLN A O 1
ATOM 694 N N . VAL A 1 84 ? 24.071 19.597 34.544 1.00 48.88 84 VAL A N 1
ATOM 695 C CA . VAL A 1 84 ? 25.198 19.039 33.788 1.00 48.88 84 VAL A CA 1
ATOM 696 C C . VAL A 1 84 ? 25.916 20.176 33.066 1.00 48.88 84 VAL A C 1
ATOM 698 O O . VAL A 1 84 ? 25.327 20.853 32.229 1.00 48.88 84 VAL A O 1
ATOM 701 N N . LYS A 1 85 ? 27.198 20.382 33.378 1.00 50.94 85 LYS A N 1
ATOM 702 C CA . LYS A 1 85 ? 28.083 21.260 32.602 1.00 50.94 85 LYS A CA 1
ATOM 703 C C . LYS A 1 85 ? 28.732 20.436 31.494 1.00 50.94 85 LYS A C 1
ATOM 705 O O . LYS A 1 85 ? 29.660 19.672 31.760 1.00 50.94 85 LYS A O 1
ATOM 710 N N . SER A 1 86 ? 28.221 20.553 30.271 1.00 46.69 86 SER A N 1
ATOM 711 C CA . SER A 1 86 ? 28.857 19.949 29.099 1.00 46.69 86 SER A CA 1
ATOM 712 C C . SER A 1 86 ? 30.170 20.669 28.764 1.00 46.69 86 SER A C 1
ATOM 714 O O . SER A 1 86 ? 30.430 21.799 29.184 1.00 46.69 86 SER A O 1
ATOM 716 N N . LYS A 1 87 ? 31.012 20.020 27.954 1.00 42.06 87 LYS A N 1
ATOM 717 C CA . LYS A 1 87 ? 32.312 20.550 27.500 1.00 42.06 87 LYS A CA 1
ATOM 718 C C . LYS A 1 87 ? 32.186 21.783 26.576 1.00 42.06 87 LYS A C 1
ATOM 720 O O . LYS A 1 87 ? 33.195 22.354 26.174 1.00 42.06 87 LYS A O 1
ATOM 725 N N . GLU A 1 88 ? 30.959 22.192 26.251 1.00 40.72 88 GLU A N 1
ATOM 726 C CA . GLU A 1 88 ? 30.613 23.305 25.358 1.00 40.72 88 GLU A CA 1
ATOM 727 C C . GLU A 1 88 ? 30.758 24.687 26.020 1.00 40.72 88 GLU A C 1
ATOM 729 O O . GLU A 1 88 ? 30.808 25.697 25.316 1.00 40.72 88 GLU A O 1
ATOM 734 N N . GLU A 1 89 ? 30.908 24.762 27.352 1.00 42.00 89 GLU A N 1
ATOM 735 C CA . GLU A 1 89 ? 31.145 26.032 28.071 1.00 42.00 89 GLU A CA 1
ATOM 736 C C . GLU A 1 89 ? 32.429 26.769 27.629 1.00 42.00 89 GLU A C 1
ATOM 738 O O . GLU A 1 89 ? 32.589 27.950 27.926 1.00 42.00 89 GLU A O 1
ATOM 743 N N . LEU A 1 90 ? 33.325 26.115 26.878 1.00 38.50 90 LEU A N 1
ATOM 744 C CA . LEU A 1 90 ? 34.515 26.738 26.284 1.00 38.50 90 LEU A CA 1
ATOM 745 C C . LEU A 1 90 ? 34.255 27.520 24.981 1.00 38.50 90 LEU A C 1
ATOM 747 O O . LEU A 1 90 ? 35.134 28.272 24.565 1.00 38.50 90 LEU A O 1
ATOM 751 N N . LEU A 1 91 ? 33.091 27.366 24.333 1.00 37.62 91 LEU A N 1
ATOM 752 C CA . LEU A 1 91 ? 32.799 27.991 23.029 1.00 37.62 91 LEU A CA 1
ATOM 753 C C . LEU A 1 91 ? 31.797 29.156 23.085 1.00 37.62 91 LEU A C 1
ATOM 755 O O . LEU A 1 91 ? 31.805 30.006 22.196 1.00 37.62 91 LEU A O 1
ATOM 759 N N . LYS A 1 92 ? 30.974 29.270 24.135 1.00 38.88 92 LYS A N 1
ATOM 760 C CA . LYS A 1 92 ? 30.002 30.372 24.270 1.00 38.88 92 LYS A CA 1
ATOM 761 C C . LYS A 1 92 ? 30.627 31.636 24.870 1.00 38.88 92 LYS A C 1
ATOM 763 O O . LYS A 1 92 ? 30.336 32.015 26.001 1.00 38.88 92 LYS A O 1
ATOM 768 N N . LYS A 1 93 ? 31.464 32.314 24.074 1.00 40.19 93 LYS A N 1
ATOM 769 C CA . LYS A 1 93 ? 31.899 33.706 24.323 1.00 40.19 93 LYS A CA 1
ATOM 770 C C . LYS A 1 93 ? 31.307 34.725 23.335 1.00 40.19 93 LYS A C 1
ATOM 772 O O . LYS A 1 93 ? 31.791 35.850 23.251 1.00 40.19 93 LYS A O 1
ATOM 777 N N . GLN A 1 94 ? 30.254 34.339 22.615 1.00 37.69 94 GLN A N 1
ATOM 778 C CA . GLN A 1 94 ? 29.378 35.244 21.875 1.00 37.69 94 GLN A CA 1
ATOM 779 C C . GLN A 1 94 ? 27.968 35.161 22.463 1.00 37.69 94 GLN A C 1
ATOM 781 O O . GLN A 1 94 ? 27.448 34.073 22.710 1.00 37.69 94 GLN A O 1
ATOM 786 N N . ASN A 1 95 ? 27.401 36.333 22.747 1.00 46.19 95 ASN A N 1
ATOM 787 C CA . ASN A 1 95 ? 26.097 36.484 23.373 1.00 46.19 95 ASN A CA 1
ATOM 788 C C . ASN A 1 95 ? 24.991 36.350 22.323 1.00 46.19 95 ASN A C 1
ATOM 790 O O . ASN A 1 95 ? 24.844 37.233 21.486 1.00 46.19 95 ASN A O 1
ATOM 794 N N . GLU A 1 96 ? 24.153 35.329 22.460 1.00 42.62 96 GLU A N 1
ATOM 795 C CA . GLU A 1 96 ? 22.759 35.393 22.022 1.00 42.62 96 GLU A CA 1
ATOM 796 C C . GLU A 1 96 ? 21.882 35.140 23.246 1.00 42.62 96 GLU A C 1
ATOM 798 O O . GLU A 1 96 ? 21.989 34.101 23.907 1.00 42.62 96 GLU A O 1
ATOM 803 N N . ILE A 1 97 ? 21.045 36.121 23.585 1.00 53.25 97 ILE A N 1
ATOM 804 C CA . ILE A 1 97 ? 20.126 36.049 24.724 1.00 53.25 97 ILE A CA 1
ATOM 805 C C . ILE A 1 97 ? 18.915 35.225 24.281 1.00 53.25 97 ILE A C 1
ATOM 807 O O . ILE A 1 97 ? 17.884 35.772 23.896 1.00 53.25 97 ILE A O 1
ATOM 811 N N . GLN A 1 98 ? 19.060 33.899 24.277 1.00 48.53 98 GLN A N 1
ATOM 812 C CA . GLN A 1 98 ? 17.948 33.010 23.947 1.00 48.53 98 GLN A CA 1
ATOM 813 C C . GLN A 1 98 ? 16.823 33.143 24.992 1.00 48.53 98 GLN A C 1
ATOM 815 O O . GLN A 1 98 ? 17.118 33.286 26.187 1.00 48.53 98 GLN A O 1
ATOM 820 N N . PRO A 1 99 ? 15.547 33.116 24.563 1.00 56.12 99 PRO A N 1
ATOM 821 C CA . PRO A 1 99 ? 14.412 33.233 25.469 1.00 56.12 99 PRO A CA 1
ATOM 822 C C . PRO A 1 99 ? 14.382 32.033 26.420 1.00 56.12 99 PRO A C 1
ATOM 824 O O . PRO A 1 99 ? 14.751 30.911 26.058 1.00 56.12 99 PRO A O 1
ATOM 827 N N . GLN A 1 100 ? 13.956 32.269 27.658 1.00 67.50 100 GLN A N 1
ATOM 828 C CA . GLN A 1 100 ? 13.777 31.189 28.626 1.00 67.50 100 GLN A CA 1
ATOM 829 C C . GLN A 1 100 ? 12.389 30.590 28.435 1.00 67.50 100 GLN A C 1
ATOM 831 O O . GLN A 1 100 ? 11.434 31.317 28.187 1.00 67.50 100 GLN A O 1
ATOM 836 N N . TYR A 1 101 ? 12.257 29.273 28.553 1.00 73.56 101 TYR A N 1
ATOM 837 C CA . TYR A 1 101 ? 10.965 28.607 28.436 1.00 73.56 101 TYR A CA 1
ATOM 838 C C . TYR A 1 101 ? 10.847 27.446 29.419 1.00 73.56 101 TYR A C 1
ATOM 840 O O . TYR A 1 101 ? 11.841 26.882 29.884 1.00 73.56 101 TYR A O 1
ATOM 848 N N . SER A 1 102 ? 9.610 27.083 29.723 1.00 69.25 102 SER A N 1
ATOM 849 C CA . SER A 1 102 ? 9.238 25.865 30.429 1.00 69.25 102 SER A CA 1
ATOM 850 C C . SER A 1 102 ? 8.012 25.255 29.756 1.00 69.25 102 SER A C 1
ATOM 852 O O . SER A 1 102 ? 7.284 25.932 29.031 1.00 69.25 102 SER A O 1
ATOM 854 N N . TYR A 1 103 ? 7.802 23.956 29.944 1.00 69.69 103 TYR A N 1
ATOM 855 C CA . TYR A 1 103 ? 6.630 23.274 29.410 1.00 69.69 103 TYR A CA 1
ATOM 856 C C . TYR A 1 103 ? 6.130 22.202 30.372 1.00 69.69 103 TYR A C 1
ATOM 858 O O . TYR A 1 103 ? 6.894 21.647 31.166 1.00 69.69 103 TYR A O 1
ATOM 866 N N . ILE A 1 104 ? 4.839 21.908 30.277 1.00 61.53 104 ILE A N 1
ATOM 867 C CA . ILE A 1 104 ? 4.151 20.833 30.982 1.00 61.53 104 ILE A CA 1
ATOM 868 C C . ILE A 1 104 ? 3.267 20.130 29.953 1.00 61.53 104 ILE A C 1
ATOM 870 O O . ILE A 1 104 ? 2.495 20.776 29.251 1.00 61.53 104 ILE A O 1
ATOM 874 N N . VAL A 1 105 ? 3.382 18.807 29.861 1.00 57.06 105 VAL A N 1
ATOM 875 C CA . VAL A 1 105 ? 2.427 17.983 29.111 1.00 57.06 105 VAL A CA 1
ATOM 876 C C . VAL A 1 105 ? 1.324 17.566 30.081 1.00 57.06 105 VAL A C 1
ATOM 878 O O . VAL A 1 105 ? 1.623 17.026 31.147 1.00 57.06 105 VAL A O 1
ATOM 881 N N . THR A 1 106 ? 0.076 17.844 29.728 1.00 68.12 106 THR A N 1
ATOM 882 C CA . THR A 1 106 ? -1.136 17.431 30.444 1.00 68.12 106 THR A CA 1
ATOM 883 C C . THR A 1 106 ? -1.964 16.500 29.559 1.00 68.12 106 THR A C 1
ATOM 885 O O . THR A 1 106 ? -1.694 16.366 28.365 1.00 68.12 106 THR A O 1
ATOM 888 N N . ASP A 1 107 ? -2.996 15.874 30.128 1.00 50.84 107 ASP A N 1
ATOM 889 C CA . ASP A 1 107 ? -3.948 15.062 29.355 1.00 50.84 107 ASP A CA 1
ATOM 890 C C . ASP A 1 107 ? -4.714 15.905 28.311 1.00 50.84 107 ASP A C 1
ATOM 892 O O . ASP A 1 107 ? -5.134 15.387 27.279 1.00 50.84 107 ASP A O 1
ATOM 896 N N . ASP A 1 108 ? -4.824 17.219 28.548 1.00 53.97 108 ASP A N 1
ATOM 897 C CA . ASP A 1 108 ? -5.443 18.192 27.643 1.00 53.97 108 ASP A CA 1
ATOM 898 C C . ASP A 1 108 ? -4.483 18.756 26.575 1.00 53.97 108 ASP A C 1
ATOM 900 O O . ASP A 1 108 ? -4.943 19.474 25.694 1.00 53.97 108 ASP A O 1
ATOM 904 N N . GLY A 1 109 ? -3.167 18.493 26.626 1.00 65.12 109 GLY A N 1
ATOM 905 C CA . GLY A 1 109 ? -2.203 18.973 25.621 1.00 65.12 109 GLY A CA 1
ATOM 906 C C . GLY A 1 109 ? -0.852 19.454 26.169 1.00 65.12 109 GLY A C 1
ATOM 907 O O . GLY A 1 109 ? -0.439 19.140 27.282 1.00 65.12 109 GLY A O 1
ATOM 908 N N . LEU A 1 110 ? -0.121 20.226 25.363 1.00 63.19 110 LEU A N 1
ATOM 909 C CA . LEU A 1 110 ? 1.148 20.856 25.736 1.00 63.19 110 LEU A CA 1
ATOM 910 C C . LEU A 1 110 ? 0.906 22.292 26.212 1.00 63.19 110 LEU A C 1
ATOM 912 O O . LEU A 1 110 ? 0.546 23.156 25.417 1.00 63.19 110 LEU A O 1
ATOM 916 N N . VAL A 1 111 ? 1.183 22.568 27.485 1.00 75.31 111 VAL A N 1
ATOM 917 C CA . VAL A 1 111 ? 1.257 23.931 28.023 1.00 75.31 111 VAL A CA 1
ATOM 918 C C . VAL A 1 111 ? 2.710 24.394 27.968 1.00 75.31 111 VAL A C 1
ATOM 920 O O . VAL A 1 111 ? 3.568 23.839 28.651 1.00 75.31 111 VAL A O 1
ATOM 923 N N . LEU A 1 112 ? 2.992 25.408 27.159 1.00 74.00 112 LEU A N 1
ATOM 924 C CA . LEU A 1 112 ? 4.297 26.045 27.012 1.00 74.00 112 LEU A CA 1
ATOM 925 C C . LEU A 1 112 ? 4.242 27.463 27.586 1.00 74.00 112 LEU A C 1
ATOM 927 O O . LEU A 1 112 ? 3.369 28.241 27.212 1.00 74.00 112 LEU A O 1
ATOM 931 N N . THR A 1 113 ? 5.220 27.808 28.417 1.00 76.94 113 THR A N 1
ATOM 932 C CA . THR A 1 113 ? 5.422 29.153 28.964 1.00 76.94 113 THR A CA 1
ATOM 933 C C . THR A 1 113 ? 6.765 29.687 28.471 1.00 76.94 113 THR A C 1
ATOM 935 O O . THR A 1 113 ? 7.804 29.103 28.783 1.00 76.94 113 THR A O 1
ATOM 938 N N . VAL A 1 114 ? 6.769 30.785 27.713 1.00 74.25 114 VAL A N 1
ATOM 939 C CA . VAL A 1 114 ? 7.983 31.400 27.141 1.00 74.25 114 VAL A CA 1
ATOM 940 C C . VAL A 1 114 ? 8.143 32.832 27.647 1.00 74.25 114 VAL A C 1
ATOM 942 O O . VAL A 1 114 ? 7.192 33.607 27.629 1.00 74.25 114 VAL A O 1
ATOM 945 N N . TYR A 1 115 ? 9.356 33.176 28.076 1.00 75.44 115 TYR A N 1
ATOM 946 C CA . TYR A 1 115 ? 9.746 34.489 28.583 1.00 75.44 115 TYR A CA 1
ATOM 947 C C . TYR A 1 115 ? 10.554 35.238 27.522 1.00 75.44 115 TYR A C 1
ATOM 949 O O . TYR A 1 115 ? 11.677 34.836 27.184 1.00 75.44 115 TYR A O 1
ATOM 957 N N . PHE A 1 116 ? 9.994 36.339 27.028 1.00 71.06 116 PHE A N 1
ATOM 958 C CA . PHE A 1 116 ? 10.599 37.182 25.999 1.00 71.06 116 PHE A CA 1
ATOM 959 C C . PHE A 1 116 ? 11.261 38.406 26.633 1.00 71.06 116 PHE A C 1
ATOM 961 O O . PHE A 1 116 ? 10.733 38.988 27.581 1.00 71.06 116 PHE A O 1
ATOM 968 N N . LYS A 1 117 ? 12.446 38.780 26.132 1.00 68.44 117 LYS A N 1
ATOM 969 C CA . LYS A 1 117 ? 13.271 39.856 26.720 1.00 68.44 117 LYS A CA 1
ATOM 970 C C . LYS A 1 117 ? 13.501 41.048 25.797 1.00 68.44 117 LYS A C 1
ATOM 972 O O . LYS A 1 117 ? 14.015 42.063 26.254 1.00 68.44 117 LYS A O 1
ATOM 977 N N . ILE A 1 118 ? 13.206 40.905 24.506 1.00 69.62 118 ILE A N 1
ATOM 978 C CA . ILE A 1 118 ? 13.443 41.920 23.474 1.00 69.62 118 ILE A CA 1
ATOM 979 C C . ILE A 1 118 ? 12.277 41.866 22.479 1.00 69.62 118 ILE A C 1
ATOM 981 O O . ILE A 1 118 ? 11.760 40.789 22.182 1.00 69.62 118 ILE A O 1
ATOM 985 N N . GLU A 1 119 ? 11.866 43.023 21.970 1.00 64.12 119 GLU A N 1
ATOM 986 C CA . GLU A 1 119 ? 10.848 43.143 20.924 1.00 64.12 119 GLU A CA 1
ATOM 987 C C . GLU A 1 119 ? 11.253 42.397 19.638 1.00 64.12 119 GLU A C 1
ATOM 989 O O . GLU A 1 119 ? 12.436 42.298 19.304 1.00 64.12 119 GLU A O 1
ATOM 994 N N . GLY A 1 120 ? 10.276 41.818 18.931 1.00 63.75 120 GLY A N 1
ATOM 995 C CA . GLY A 1 120 ? 10.515 41.011 17.726 1.00 63.75 120 GLY A CA 1
ATOM 996 C C . GLY A 1 120 ? 11.205 39.660 17.973 1.00 63.75 120 GLY A C 1
ATOM 997 O O . GLY A 1 120 ? 11.515 38.944 17.021 1.00 63.75 120 GLY A O 1
ATOM 998 N N . GLN A 1 121 ? 11.452 39.275 19.231 1.00 69.25 121 GLN A N 1
ATOM 999 C CA . GLN A 1 121 ? 12.016 37.971 19.568 1.00 69.25 121 GLN A CA 1
ATOM 1000 C C . GLN A 1 121 ? 10.976 36.864 19.332 1.00 69.25 121 GLN A C 1
ATOM 1002 O O . GLN A 1 121 ? 10.048 36.695 20.115 1.00 69.25 121 GLN A O 1
ATOM 1007 N N . GLY A 1 122 ? 11.142 36.084 18.264 1.00 68.31 122 GLY A N 1
ATOM 1008 C CA . GLY A 1 122 ? 10.374 34.858 18.029 1.00 68.31 122 GLY A CA 1
ATOM 1009 C C . GLY A 1 122 ? 11.007 33.639 18.709 1.00 68.31 122 GLY A C 1
ATOM 1010 O O . GLY A 1 122 ? 12.231 33.499 18.751 1.00 68.31 122 GLY A O 1
ATOM 1011 N N . PHE A 1 123 ? 10.178 32.723 19.208 1.00 76.69 123 PHE A N 1
ATOM 1012 C CA . PHE A 1 123 ? 10.591 31.409 19.694 1.00 76.69 123 PHE A CA 1
ATOM 1013 C C . PHE A 1 123 ? 10.119 30.319 18.727 1.00 76.69 123 PHE A C 1
ATOM 1015 O O . PHE A 1 123 ? 8.922 30.155 18.491 1.00 76.69 123 PHE A O 1
ATOM 1022 N N . LEU A 1 124 ? 11.067 29.556 18.176 1.00 77.06 124 LEU A N 1
ATOM 1023 C CA . LEU A 1 124 ? 10.775 28.383 17.355 1.00 77.06 124 LEU A CA 1
ATOM 1024 C C . LEU A 1 124 ? 10.224 27.265 18.245 1.00 77.06 124 LEU A C 1
ATOM 1026 O O . LEU A 1 124 ? 10.982 26.597 18.947 1.00 77.06 124 LEU A O 1
ATOM 1030 N N . LEU A 1 125 ? 8.911 27.050 18.185 1.00 72.94 125 LEU A N 1
ATOM 1031 C CA . LEU A 1 125 ? 8.232 25.999 18.935 1.00 72.94 125 LEU A CA 1
ATOM 1032 C C . LEU A 1 125 ? 8.509 24.619 18.338 1.00 72.94 125 LEU A C 1
ATOM 1034 O O . LEU A 1 125 ? 8.857 23.677 19.045 1.00 72.94 125 LEU A O 1
ATOM 1038 N N . MET A 1 126 ? 8.343 24.496 17.022 1.00 78.38 126 MET A N 1
ATOM 1039 C CA . MET A 1 126 ? 8.600 23.254 16.303 1.00 78.38 1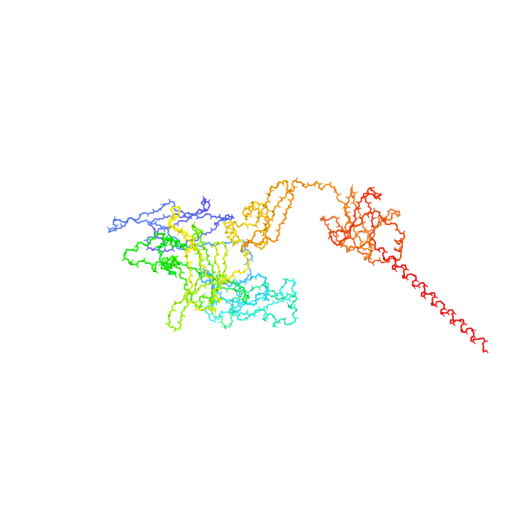26 MET A CA 1
ATOM 1040 C C . MET A 1 126 ? 8.966 23.524 14.847 1.00 78.38 126 MET A C 1
ATOM 1042 O O . MET A 1 126 ? 8.401 24.397 14.198 1.00 78.38 126 MET A O 1
ATOM 1046 N N . SER A 1 127 ? 9.885 22.719 14.322 1.00 80.31 127 SER A N 1
ATOM 1047 C CA . SER A 1 127 ? 10.141 22.573 12.890 1.00 80.31 127 SER A CA 1
ATOM 1048 C C . SER A 1 127 ? 10.081 21.085 12.577 1.00 80.31 127 SER A C 1
ATOM 1050 O O . SER A 1 127 ? 10.869 20.314 13.125 1.00 80.31 127 SER A O 1
ATOM 1052 N N . ARG A 1 128 ? 9.155 20.672 11.712 1.00 73.00 128 ARG A N 1
ATOM 1053 C CA . ARG A 1 128 ? 8.939 19.272 11.349 1.00 73.00 128 ARG A CA 1
ATOM 1054 C C . ARG A 1 128 ? 8.886 19.123 9.838 1.00 73.00 128 ARG A C 1
ATOM 1056 O O . ARG A 1 128 ? 8.020 19.708 9.192 1.00 73.00 128 ARG A O 1
ATOM 1063 N N . ASP A 1 129 ? 9.770 18.294 9.304 1.00 75.12 129 ASP A N 1
ATOM 1064 C CA . ASP A 1 129 ? 9.684 17.860 7.915 1.00 75.12 129 ASP A CA 1
ATOM 1065 C C . ASP A 1 129 ? 8.564 16.806 7.786 1.00 75.12 129 ASP A C 1
ATOM 1067 O O . ASP A 1 129 ? 8.386 15.933 8.645 1.00 75.12 129 ASP A O 1
ATOM 1071 N N . VAL A 1 130 ? 7.758 16.941 6.741 1.00 82.56 130 VAL A N 1
ATOM 1072 C CA . VAL A 1 130 ? 6.552 16.160 6.436 1.00 82.56 130 VAL A CA 1
ATOM 1073 C C . VAL A 1 130 ? 6.504 15.880 4.926 1.00 82.56 130 VAL A C 1
ATOM 1075 O O . VAL A 1 130 ? 7.389 16.287 4.182 1.00 82.56 130 VAL A O 1
ATOM 1078 N N . SER A 1 131 ? 5.513 15.127 4.456 1.00 86.69 131 SER A N 1
ATOM 1079 C CA . SER A 1 131 ? 5.290 14.910 3.020 1.00 86.69 131 SER A CA 1
ATOM 1080 C C . SER A 1 131 ? 3.809 14.632 2.797 1.00 86.69 131 SER A C 1
ATOM 1082 O O . SER A 1 131 ? 3.399 13.480 2.661 1.00 86.69 131 SER A O 1
ATOM 1084 N N . ILE A 1 132 ? 3.004 15.690 2.860 1.00 86.38 132 ILE A N 1
ATOM 1085 C CA . ILE A 1 132 ? 1.541 15.627 2.806 1.00 86.38 132 ILE A CA 1
ATOM 1086 C C . ILE A 1 132 ? 1.097 16.219 1.468 1.00 86.38 132 ILE A C 1
ATOM 1088 O O . ILE A 1 132 ? 1.337 17.395 1.212 1.00 86.38 132 ILE A O 1
ATOM 1092 N N . ASN A 1 133 ? 0.471 15.411 0.612 1.00 88.88 133 ASN A N 1
ATOM 1093 C CA . ASN A 1 133 ? -0.158 15.907 -0.611 1.00 88.88 133 ASN A CA 1
ATOM 1094 C C . ASN A 1 133 ? -1.405 16.714 -0.219 1.00 88.88 133 ASN A C 1
ATOM 1096 O O . ASN A 1 133 ? -2.336 16.153 0.354 1.00 88.88 133 ASN A O 1
ATOM 1100 N N . LEU A 1 134 ? -1.425 18.016 -0.501 1.00 89.50 134 LEU A N 1
ATOM 1101 C CA . LEU A 1 134 ? -2.538 18.893 -0.138 1.00 89.50 134 LEU A CA 1
ATOM 1102 C C . LEU A 1 134 ? -3.786 18.638 -0.992 1.00 89.50 134 LEU A C 1
ATOM 1104 O O . LEU A 1 134 ? -4.882 18.880 -0.510 1.00 89.50 134 LEU A O 1
ATOM 1108 N N . GLU A 1 135 ? -3.674 18.074 -2.198 1.00 84.06 135 GLU A N 1
ATOM 1109 C CA . GLU A 1 135 ? -4.862 17.616 -2.942 1.00 84.06 135 GLU A CA 1
ATOM 1110 C C . GLU A 1 135 ? -5.553 16.449 -2.209 1.00 84.06 135 GLU A C 1
ATOM 1112 O O . GLU A 1 135 ? -6.779 16.351 -2.159 1.00 84.06 135 GLU A O 1
ATOM 1117 N N . GLU A 1 136 ? -4.758 15.586 -1.567 1.00 75.56 136 GLU A N 1
ATOM 1118 C CA . GLU A 1 136 ? -5.251 14.482 -0.742 1.00 75.56 136 GLU A CA 1
ATOM 1119 C C . GLU A 1 136 ? -5.559 14.875 0.707 1.00 75.56 136 GLU A C 1
ATOM 1121 O O . GLU A 1 136 ? -6.280 14.137 1.361 1.00 75.56 136 GLU A O 1
ATOM 1126 N N . TYR A 1 137 ? -5.026 15.968 1.253 1.00 83.56 137 TYR A N 1
ATOM 1127 C CA . TYR A 1 137 ? -5.264 16.412 2.637 1.00 83.56 137 TYR A CA 1
ATOM 1128 C C . TYR A 1 137 ? -5.315 17.948 2.684 1.00 83.56 137 TYR A C 1
ATOM 1130 O O . TYR A 1 137 ? -4.400 18.579 3.221 1.00 83.56 137 TYR A O 1
ATOM 1138 N N . PRO A 1 138 ? -6.347 18.566 2.081 1.00 85.88 138 PRO A N 1
ATOM 1139 C CA . PRO A 1 138 ? -6.386 20.007 1.888 1.00 85.88 138 PRO A CA 1
ATOM 1140 C C . PRO A 1 138 ? -6.580 20.781 3.188 1.00 85.88 138 PRO A C 1
ATOM 1142 O O . PRO A 1 138 ? -6.142 21.922 3.255 1.00 85.88 138 PRO A O 1
ATOM 1145 N N . TYR A 1 139 ? -7.202 20.202 4.217 1.00 81.88 139 TYR A N 1
ATOM 1146 C CA . TYR A 1 139 ? -7.538 20.923 5.443 1.00 81.88 139 TYR A CA 1
ATOM 1147 C C . TYR A 1 139 ? -6.469 20.755 6.524 1.00 81.88 139 TYR A C 1
ATOM 1149 O O . TYR A 1 139 ? -6.058 19.638 6.848 1.00 81.88 139 TYR A O 1
ATOM 1157 N N . LEU A 1 140 ? -6.064 21.881 7.110 1.00 86.44 140 LEU A N 1
ATOM 1158 C CA . LEU A 1 140 ? -5.301 21.970 8.350 1.00 86.44 140 LEU A CA 1
ATOM 1159 C C . LEU A 1 140 ? -6.202 22.547 9.442 1.00 86.44 140 LEU A C 1
ATOM 1161 O O . LEU A 1 140 ? -6.770 23.621 9.268 1.00 86.44 140 LEU A O 1
ATOM 1165 N N . SER A 1 141 ? -6.268 21.872 10.585 1.00 81.00 141 SER A N 1
ATOM 1166 C CA . SER A 1 141 ? -6.846 22.429 11.809 1.00 81.00 141 SER A CA 1
ATOM 1167 C C . SER A 1 141 ? -5.847 22.330 12.956 1.00 81.00 141 SER A C 1
ATOM 1169 O O . SER A 1 141 ? -5.259 21.266 13.190 1.00 81.00 141 SER A O 1
ATOM 1171 N N . LEU A 1 142 ? -5.646 23.445 13.654 1.00 81.88 142 LEU A N 1
ATOM 1172 C CA . LEU A 1 142 ? -4.802 23.569 14.831 1.00 81.88 142 LEU A CA 1
ATOM 1173 C C . LEU A 1 142 ? -5.652 24.024 16.022 1.00 81.88 142 LEU A C 1
ATOM 1175 O O . LEU A 1 142 ? -6.095 25.166 16.061 1.00 81.88 142 LEU A O 1
ATOM 1179 N N . ASP A 1 143 ? -5.835 23.154 17.014 1.00 78.19 143 ASP A N 1
ATOM 1180 C CA . ASP A 1 143 ? -6.485 23.530 18.275 1.00 78.19 143 ASP A CA 1
ATOM 1181 C C . ASP A 1 143 ? -5.408 24.030 19.247 1.00 78.19 143 ASP A C 1
ATOM 1183 O O . ASP A 1 143 ? -4.543 23.270 19.709 1.00 78.19 143 ASP A O 1
ATOM 1187 N N . TYR A 1 144 ? -5.438 25.334 19.520 1.00 85.44 144 TYR A N 1
ATOM 1188 C CA . TYR A 1 144 ? -4.530 26.010 20.433 1.00 85.44 144 TYR A CA 1
ATOM 1189 C C . TYR A 1 144 ? -5.245 27.131 21.191 1.00 85.44 144 TYR A C 1
ATOM 1191 O O . TYR A 1 144 ? -6.153 27.775 20.679 1.00 85.44 144 TYR A O 1
ATOM 1199 N N . ALA A 1 145 ? -4.800 27.402 22.417 1.00 83.31 145 ALA A N 1
ATOM 1200 C CA . ALA A 1 145 ? -5.263 28.548 23.191 1.00 83.31 145 ALA A CA 1
ATOM 1201 C C . ALA A 1 145 ? -4.071 29.335 23.737 1.00 83.31 145 ALA A C 1
ATOM 1203 O O . ALA A 1 145 ? -3.318 28.833 24.580 1.00 83.31 145 ALA A O 1
ATOM 1204 N N . LEU A 1 146 ? -3.918 30.576 23.281 1.00 82.31 146 LEU A N 1
ATOM 1205 C CA . LEU A 1 146 ? -2.998 31.545 23.870 1.00 82.31 146 LEU A CA 1
ATOM 1206 C C . LEU A 1 146 ? -3.650 32.189 25.101 1.00 82.31 146 LEU A C 1
ATOM 1208 O O . LEU A 1 146 ? -4.835 32.521 25.089 1.00 82.31 146 LEU A O 1
ATOM 1212 N N . LYS A 1 147 ? -2.878 32.352 26.175 1.00 72.06 147 LYS A N 1
ATOM 1213 C CA . LYS A 1 147 ? -3.237 33.179 27.332 1.00 72.06 147 LYS A CA 1
ATOM 1214 C C . LYS A 1 147 ? -2.203 34.302 27.444 1.00 72.06 147 LYS A C 1
ATOM 1216 O O . LYS A 1 147 ? -1.012 34.034 27.309 1.00 72.06 147 LYS A O 1
ATOM 1221 N N . GLU A 1 148 ? -2.704 35.504 27.738 1.00 65.50 148 GLU A N 1
ATOM 1222 C CA . GLU A 1 148 ? -2.043 36.826 27.662 1.00 65.50 148 GLU A CA 1
ATOM 1223 C C . GLU A 1 148 ? -2.086 37.497 26.271 1.00 65.50 148 GLU A C 1
ATOM 1225 O O . GLU A 1 148 ? -2.034 36.842 25.233 1.00 65.50 148 GLU A O 1
ATOM 1230 N N . ASN A 1 149 ? -2.281 38.823 26.266 1.00 57.84 149 ASN A N 1
ATOM 1231 C CA . ASN A 1 149 ? -2.956 39.551 25.176 1.00 57.84 149 ASN A CA 1
ATOM 1232 C C . ASN A 1 149 ? -2.121 39.832 23.912 1.00 57.84 149 ASN A C 1
ATOM 1234 O O . ASN A 1 149 ? -2.708 40.206 22.899 1.00 57.84 149 ASN A O 1
ATOM 1238 N N . ASN A 1 150 ? -0.791 39.696 23.961 1.00 69.56 150 ASN A N 1
ATOM 1239 C CA . ASN A 1 150 ? 0.101 40.183 22.894 1.00 69.56 150 ASN A CA 1
ATOM 1240 C C . ASN A 1 150 ? 0.924 39.071 22.212 1.00 69.56 150 ASN A C 1
ATOM 1242 O O . ASN A 1 150 ? 1.675 39.353 21.276 1.00 69.56 150 ASN A O 1
ATOM 1246 N N . ALA A 1 151 ? 0.788 37.816 22.654 1.00 75.25 151 ALA A N 1
ATOM 1247 C CA . ALA A 1 151 ? 1.416 36.680 21.989 1.00 75.25 151 ALA A CA 1
ATOM 1248 C C . ALA A 1 151 ? 0.667 36.341 20.689 1.00 75.25 151 ALA A C 1
ATOM 1250 O O . ALA A 1 151 ? -0.561 36.290 20.670 1.00 75.25 151 ALA A O 1
ATOM 1251 N N . ASN A 1 152 ? 1.405 36.047 19.621 1.00 84.00 152 ASN A N 1
ATOM 1252 C CA . ASN A 1 152 ? 0.888 35.546 18.352 1.00 84.00 152 ASN A CA 1
ATOM 1253 C C . ASN A 1 152 ? 1.548 34.204 17.999 1.00 84.00 152 ASN A C 1
ATOM 1255 O O . ASN A 1 152 ? 2.722 33.981 18.308 1.00 84.00 152 ASN A O 1
ATOM 1259 N N . LEU A 1 153 ? 0.798 33.322 17.335 1.00 85.56 153 LEU A N 1
ATOM 1260 C CA . LEU A 1 153 ? 1.279 32.039 16.830 1.00 85.56 153 LEU A CA 1
ATOM 1261 C C . LEU A 1 153 ? 1.357 32.099 15.302 1.00 85.56 153 LEU A C 1
ATOM 1263 O O . LEU A 1 153 ? 0.335 32.171 14.626 1.00 85.56 153 LEU A O 1
ATOM 1267 N N . GLU A 1 154 ? 2.565 32.034 14.755 1.00 87.38 154 GLU A N 1
ATOM 1268 C CA . GLU A 1 154 ? 2.785 31.997 13.311 1.00 87.38 154 GLU A CA 1
ATOM 1269 C C . GLU A 1 154 ? 3.074 30.570 12.853 1.00 87.38 154 GLU A C 1
ATOM 1271 O O . GLU A 1 154 ? 3.846 29.847 13.489 1.00 87.38 154 GLU A O 1
ATOM 1276 N N . VAL A 1 155 ? 2.511 30.169 11.713 1.00 88.25 155 VAL A N 1
ATOM 1277 C CA . VAL A 1 155 ? 2.796 28.866 11.104 1.00 88.25 155 VAL A CA 1
ATOM 1278 C C . VAL A 1 155 ? 3.241 29.066 9.665 1.00 88.25 155 VAL A C 1
ATOM 1280 O O . VAL A 1 155 ? 2.495 29.587 8.843 1.00 88.25 155 VAL A O 1
ATOM 1283 N N . PHE A 1 156 ? 4.450 28.611 9.347 1.00 89.62 156 PHE A N 1
ATOM 1284 C CA . PHE A 1 156 ? 4.996 28.598 7.996 1.00 89.62 156 PHE A CA 1
ATOM 1285 C C . PHE A 1 156 ? 5.014 27.165 7.467 1.00 89.62 156 PHE A C 1
ATOM 1287 O O . PHE A 1 156 ? 5.588 26.255 8.067 1.00 89.62 156 PHE A O 1
ATOM 1294 N N . LEU A 1 157 ? 4.381 26.974 6.318 1.00 93.25 157 LEU A N 1
ATOM 1295 C CA . LEU A 1 157 ? 4.108 25.685 5.700 1.00 93.25 157 LEU A CA 1
ATOM 1296 C C . LEU A 1 157 ? 4.864 25.622 4.371 1.00 93.25 157 LEU A C 1
ATOM 1298 O O . LEU A 1 157 ? 4.437 26.225 3.390 1.00 93.25 157 LEU A O 1
ATOM 1302 N N . GLY A 1 158 ? 6.023 24.967 4.362 1.00 93.81 158 GLY A N 1
ATOM 1303 C CA . GLY A 1 158 ? 6.907 24.861 3.201 1.00 93.81 158 GLY A CA 1
ATOM 1304 C C . GLY A 1 158 ? 6.358 23.876 2.173 1.00 93.81 158 GLY A C 1
ATOM 1305 O O . GLY A 1 158 ? 6.234 22.689 2.480 1.00 93.81 158 GLY A O 1
ATOM 1306 N N . ILE A 1 159 ? 6.042 24.366 0.978 1.00 96.31 159 ILE A N 1
ATOM 1307 C CA . ILE A 1 159 ? 5.410 23.636 -0.124 1.00 96.31 159 ILE A CA 1
ATOM 1308 C C . ILE A 1 159 ? 6.427 23.376 -1.243 1.00 96.31 159 ILE A C 1
ATOM 1310 O O . ILE A 1 159 ? 7.161 24.275 -1.648 1.00 96.31 159 ILE A O 1
ATOM 1314 N N . ASP A 1 160 ? 6.428 22.142 -1.732 1.00 95.81 160 ASP A N 1
ATOM 1315 C CA . ASP A 1 160 ? 6.943 21.701 -3.032 1.00 95.81 160 ASP A CA 1
ATOM 1316 C C . ASP A 1 160 ? 5.773 21.765 -4.021 1.00 95.81 160 ASP A C 1
ATOM 1318 O O . ASP A 1 160 ? 4.746 21.112 -3.802 1.00 95.81 160 ASP A O 1
ATOM 1322 N N . HIS A 1 161 ? 5.886 22.602 -5.050 1.00 94.62 161 HIS A N 1
ATOM 1323 C CA . HIS A 1 161 ? 4.855 22.798 -6.072 1.00 94.62 161 HIS A CA 1
ATOM 1324 C C . HIS A 1 161 ? 5.355 22.482 -7.489 1.00 94.62 161 HIS A C 1
ATOM 1326 O O . HIS A 1 161 ? 4.665 22.761 -8.472 1.00 94.62 161 HIS A O 1
ATOM 1332 N N . ASN A 1 162 ? 6.573 21.949 -7.615 1.00 92.12 162 ASN A N 1
ATOM 1333 C CA . ASN A 1 162 ? 7.195 21.586 -8.888 1.00 92.12 162 ASN A CA 1
ATOM 1334 C C . ASN A 1 162 ? 7.572 20.086 -8.975 1.00 92.12 162 ASN A C 1
ATOM 1336 O O . ASN A 1 162 ? 7.902 19.595 -10.056 1.00 92.12 162 ASN A O 1
ATOM 1340 N N . GLY A 1 163 ? 7.498 19.356 -7.857 1.00 87.75 163 GLY A N 1
ATOM 1341 C CA . GLY A 1 163 ? 7.742 17.920 -7.745 1.00 87.75 163 GLY A CA 1
ATOM 1342 C C . GLY A 1 163 ? 9.213 17.499 -7.643 1.00 87.75 163 GLY A C 1
ATOM 1343 O O . GLY A 1 163 ? 9.487 16.300 -7.727 1.00 87.75 163 GLY A O 1
ATOM 1344 N N . ASP A 1 164 ? 10.167 18.423 -7.486 1.00 90.00 164 ASP A N 1
ATOM 1345 C CA . ASP A 1 164 ? 11.605 18.118 -7.401 1.00 90.00 164 ASP A CA 1
ATOM 1346 C C . ASP A 1 164 ? 12.059 17.619 -6.017 1.00 90.00 164 ASP A C 1
ATOM 1348 O O . ASP A 1 164 ? 13.164 17.086 -5.880 1.00 90.00 164 ASP A O 1
ATOM 1352 N N . GLY A 1 165 ? 11.197 17.733 -5.002 1.00 88.62 165 GLY A N 1
ATOM 1353 C CA . GLY A 1 165 ? 11.464 17.311 -3.633 1.00 88.62 165 GLY A CA 1
ATOM 1354 C C . GLY A 1 165 ? 11.861 18.430 -2.666 1.00 88.62 165 GLY A C 1
ATOM 1355 O O . GLY A 1 165 ? 11.876 18.173 -1.458 1.00 88.62 165 GLY A O 1
ATOM 1356 N N . ASN A 1 166 ? 12.154 19.635 -3.159 1.00 91.56 166 ASN A N 1
ATOM 1357 C CA . ASN A 1 166 ? 12.588 20.797 -2.384 1.00 91.56 166 ASN A CA 1
ATOM 1358 C C . ASN A 1 166 ? 11.406 21.698 -1.990 1.00 91.56 166 ASN A C 1
ATOM 1360 O O . ASN A 1 166 ? 10.276 21.504 -2.417 1.00 91.56 166 ASN A O 1
ATOM 1364 N N . ILE A 1 167 ? 11.653 22.689 -1.128 1.00 93.25 167 ILE A N 1
ATOM 1365 C CA . ILE A 1 167 ? 10.647 23.704 -0.785 1.00 93.25 167 ILE A CA 1
ATOM 1366 C C . ILE A 1 167 ? 10.775 24.865 -1.771 1.00 93.25 167 ILE A C 1
ATOM 1368 O O . ILE A 1 167 ? 11.763 25.597 -1.719 1.00 93.25 167 ILE A O 1
ATOM 1372 N N . ASP A 1 168 ? 9.759 25.058 -2.607 1.00 94.38 168 ASP A N 1
ATOM 1373 C CA . ASP A 1 168 ? 9.657 26.184 -3.540 1.00 94.38 168 ASP A CA 1
ATOM 1374 C C . ASP A 1 168 ? 9.221 27.480 -2.841 1.00 94.38 168 ASP A C 1
ATOM 1376 O O . ASP A 1 168 ? 9.630 28.584 -3.206 1.00 94.38 168 ASP A O 1
ATOM 1380 N N . GLY A 1 169 ? 8.396 27.367 -1.797 1.00 92.38 169 GLY A N 1
ATOM 1381 C CA . GLY A 1 169 ? 7.951 28.515 -1.015 1.00 92.38 169 GLY A CA 1
ATOM 1382 C C . GLY A 1 169 ? 7.143 28.130 0.218 1.00 92.38 169 GLY A C 1
ATOM 1383 O O . GLY A 1 169 ? 6.969 26.956 0.523 1.00 92.38 169 GLY A O 1
ATOM 1384 N N . TYR A 1 170 ? 6.649 29.127 0.953 1.00 95.62 170 TYR A N 1
ATOM 1385 C CA . TYR A 1 170 ? 5.913 28.919 2.205 1.00 95.62 170 TYR A CA 1
ATOM 1386 C C . TYR A 1 170 ? 4.516 29.542 2.156 1.00 95.62 170 TYR A C 1
ATOM 1388 O O . TYR A 1 170 ? 4.363 30.687 1.719 1.00 95.62 170 TYR A O 1
ATOM 1396 N N . LEU A 1 171 ? 3.508 28.830 2.658 1.00 93.62 171 LEU A N 1
ATOM 1397 C CA . LEU A 1 171 ? 2.230 29.415 3.074 1.00 93.62 171 LEU A CA 1
ATOM 1398 C C . LEU A 1 171 ? 2.334 29.881 4.528 1.00 93.62 171 LEU A C 1
ATOM 1400 O O . LEU A 1 171 ? 2.954 29.205 5.345 1.00 93.62 171 LEU A O 1
ATOM 1404 N N . ASN A 1 172 ? 1.706 31.009 4.847 1.00 93.56 172 ASN A N 1
ATOM 1405 C CA . ASN A 1 172 ? 1.365 31.383 6.215 1.00 93.56 172 ASN A CA 1
ATOM 1406 C C . ASN A 1 172 ? -0.142 31.676 6.203 1.00 93.56 172 ASN A C 1
ATOM 1408 O O . ASN A 1 172 ? -0.543 32.638 5.545 1.00 93.56 172 ASN A O 1
ATOM 1412 N N . PRO A 1 173 ? -0.977 30.818 6.811 1.00 84.25 173 PRO A N 1
ATOM 1413 C CA . PRO A 1 173 ? -2.426 30.907 6.683 1.00 84.25 173 PRO A CA 1
ATOM 1414 C C . PRO A 1 173 ? -3.050 32.042 7.511 1.00 84.25 173 PRO A C 1
ATOM 1416 O O . PRO A 1 173 ? -4.209 32.375 7.284 1.00 84.25 173 PRO A O 1
ATOM 1419 N N . GLY A 1 174 ? -2.316 32.639 8.463 1.00 78.12 174 GLY A N 1
ATOM 1420 C CA . GLY A 1 174 ? -2.774 33.738 9.332 1.00 78.12 174 GLY A CA 1
ATOM 1421 C C . GLY A 1 174 ? -3.830 33.352 10.380 1.00 78.12 174 GLY A C 1
ATOM 1422 O O . GLY A 1 174 ? -3.811 33.871 11.491 1.00 78.12 174 GLY A O 1
ATOM 1423 N N . PHE A 1 175 ? -4.707 32.407 10.050 1.00 76.75 175 PHE A N 1
ATOM 1424 C CA . PHE A 1 175 ? -5.683 31.768 10.924 1.00 76.75 175 PHE A CA 1
ATOM 1425 C C . PHE A 1 175 ? -5.578 30.246 10.764 1.00 76.75 175 PHE A C 1
ATOM 1427 O O . PHE A 1 175 ? -5.200 29.757 9.698 1.00 76.75 175 PHE A O 1
ATOM 1434 N N . LEU A 1 176 ? -5.829 29.496 11.839 1.00 79.19 176 LEU A N 1
ATOM 1435 C CA . LEU A 1 176 ? -5.391 28.097 11.945 1.00 79.19 176 LEU A CA 1
ATOM 1436 C C . LEU A 1 176 ? -6.513 27.110 12.310 1.00 79.19 176 LEU A C 1
ATOM 1438 O O . LEU A 1 176 ? -6.255 25.908 12.376 1.00 79.19 176 LEU A O 1
ATOM 1442 N N . GLU A 1 177 ? -7.747 27.581 12.492 1.00 78.62 177 GLU A N 1
ATOM 1443 C CA . GLU A 1 177 ? -8.920 26.707 12.590 1.00 78.62 177 GLU A CA 1
ATOM 1444 C C . GLU A 1 177 ? -9.420 26.382 11.167 1.00 78.62 177 GLU A C 1
ATOM 1446 O O . GLU A 1 177 ? -9.778 27.277 10.403 1.00 78.62 177 GLU A O 1
ATOM 1451 N N . GLU A 1 178 ? -9.404 25.094 10.812 1.00 76.81 178 GLU A N 1
ATOM 1452 C CA . GLU A 1 178 ? -10.003 24.501 9.598 1.00 76.81 178 GLU A CA 1
ATOM 1453 C C . GLU A 1 178 ? -9.718 25.199 8.246 1.00 76.81 178 GLU A C 1
ATOM 1455 O O . GLU A 1 178 ? -10.614 25.389 7.418 1.00 76.81 178 GLU A O 1
ATOM 1460 N N . ILE A 1 179 ? -8.458 25.539 7.958 1.00 87.62 179 ILE A N 1
ATOM 1461 C CA . ILE A 1 179 ? -8.092 26.179 6.687 1.00 87.62 179 ILE A CA 1
ATOM 1462 C C . ILE A 1 179 ? -7.803 25.173 5.562 1.00 87.62 179 ILE A C 1
ATOM 1464 O O . ILE A 1 179 ? -7.035 24.225 5.730 1.00 87.62 179 ILE A O 1
ATOM 1468 N N . ASN A 1 180 ? -8.359 25.423 4.371 1.00 89.69 180 ASN A N 1
ATOM 1469 C CA . ASN A 1 180 ? -8.020 24.696 3.146 1.00 89.69 180 ASN A CA 1
ATOM 1470 C C . ASN A 1 180 ? -6.699 25.224 2.543 1.00 89.69 180 ASN A C 1
ATOM 1472 O O . ASN A 1 180 ? -6.668 26.199 1.791 1.00 89.69 180 ASN A O 1
ATOM 1476 N N . LEU A 1 181 ? -5.597 24.553 2.871 1.00 92.44 181 LEU A N 1
ATOM 1477 C CA . LEU A 1 181 ? -4.253 24.830 2.374 1.00 92.44 181 LEU A CA 1
ATOM 1478 C C . LEU A 1 181 ? -4.075 24.562 0.878 1.00 92.44 181 LEU A C 1
ATOM 1480 O O . LEU A 1 181 ? -3.188 25.159 0.277 1.00 92.44 181 LEU A O 1
ATOM 1484 N N . PHE A 1 182 ? -4.868 23.673 0.272 1.00 92.12 182 PHE A N 1
ATOM 1485 C CA . PHE A 1 182 ? -4.771 23.393 -1.163 1.00 92.12 182 PHE A CA 1
ATOM 1486 C C . PHE A 1 182 ? -5.273 24.572 -1.995 1.00 92.12 182 PHE A C 1
ATOM 1488 O O . PHE A 1 182 ? -4.574 25.024 -2.899 1.00 92.12 182 PHE A O 1
ATOM 1495 N N . GLU A 1 183 ? -6.442 25.119 -1.655 1.00 93.31 183 GLU A N 1
ATOM 1496 C CA . GLU A 1 183 ? -6.947 26.327 -2.313 1.00 93.31 183 GLU A CA 1
ATOM 1497 C C . GLU A 1 183 ? -6.046 27.537 -2.007 1.00 93.31 183 GLU A C 1
ATOM 1499 O O . GLU A 1 183 ? -5.741 28.298 -2.921 1.00 93.31 183 GLU A O 1
ATOM 1504 N N . LEU A 1 184 ? -5.495 27.653 -0.789 1.00 94.56 184 LEU A N 1
ATOM 1505 C CA . LEU A 1 184 ? -4.516 28.699 -0.455 1.00 94.56 184 LEU A CA 1
ATOM 1506 C C . LEU A 1 184 ? -3.200 28.569 -1.258 1.00 94.56 184 LEU A C 1
ATOM 1508 O O . LEU A 1 184 ? -2.626 29.572 -1.684 1.00 94.56 184 LEU A O 1
ATOM 1512 N N . ALA A 1 185 ? -2.719 27.342 -1.497 1.00 94.94 185 ALA A N 1
ATOM 1513 C CA . ALA A 1 185 ? -1.567 27.077 -2.364 1.00 94.94 185 ALA A CA 1
ATOM 1514 C C . ALA A 1 185 ? -1.859 27.462 -3.820 1.00 94.94 185 ALA A C 1
ATOM 1516 O O . ALA A 1 185 ? -1.061 28.138 -4.465 1.00 94.94 185 ALA A O 1
ATOM 1517 N N . LYS A 1 186 ? -3.028 27.065 -4.317 1.00 95.00 186 LYS A N 1
ATOM 1518 C CA . LYS A 1 186 ? -3.496 27.299 -5.685 1.00 95.00 186 LYS A CA 1
ATOM 1519 C C . LYS A 1 186 ? -3.771 28.774 -5.982 1.00 95.00 186 LYS A C 1
ATOM 1521 O O . LYS A 1 186 ? -3.502 29.220 -7.092 1.00 95.00 186 LYS A O 1
ATOM 1526 N N . GLU A 1 187 ? -4.248 29.540 -5.003 1.00 95.88 187 GLU A N 1
ATOM 1527 C CA . GLU A 1 187 ? -4.354 30.999 -5.096 1.00 95.88 187 GLU A CA 1
ATOM 1528 C C . GLU A 1 187 ? -2.960 31.640 -5.180 1.00 95.88 187 GLU A C 1
ATOM 1530 O O . GLU A 1 187 ? -2.680 32.413 -6.100 1.00 95.88 187 GLU A O 1
ATOM 1535 N N . LYS A 1 188 ? -2.055 31.269 -4.261 1.00 96.62 188 LYS A N 1
ATOM 1536 C CA . LYS A 1 188 ? -0.706 31.846 -4.175 1.00 96.62 188 LYS A CA 1
ATOM 1537 C C . LYS A 1 188 ? 0.188 31.516 -5.375 1.00 96.62 188 LYS A C 1
ATOM 1539 O O . LYS A 1 188 ? 0.971 32.365 -5.797 1.00 96.62 188 LYS A O 1
ATOM 1544 N N . TRP A 1 189 ? 0.084 30.303 -5.911 1.00 96.44 189 TRP A N 1
ATOM 1545 C CA . TRP A 1 189 ? 0.897 29.787 -7.016 1.00 96.44 189 TRP A CA 1
ATOM 1546 C C . TRP A 1 189 ? 0.021 29.383 -8.207 1.00 96.44 189 TRP A C 1
ATOM 1548 O O . TRP A 1 189 ? 0.137 28.284 -8.744 1.00 96.44 189 TRP A O 1
ATOM 1558 N N . SER A 1 190 ? -0.857 30.290 -8.636 1.00 92.25 190 SER A N 1
ATOM 1559 C CA . SER A 1 190 ? -1.813 30.063 -9.734 1.00 92.25 190 SER A CA 1
ATOM 1560 C C . SER A 1 190 ? -1.181 29.755 -11.103 1.00 92.25 190 SER A C 1
ATOM 1562 O O . SER A 1 190 ? -1.859 29.213 -11.974 1.00 92.25 190 SER A O 1
ATOM 1564 N N . GLU A 1 191 ? 0.112 30.044 -11.292 1.00 91.00 191 GLU A N 1
ATOM 1565 C CA . GLU A 1 191 ? 0.886 29.684 -12.492 1.00 91.00 191 GLU A CA 1
ATOM 1566 C C . GLU A 1 191 ? 1.492 28.262 -12.443 1.00 91.00 191 GLU A C 1
ATOM 1568 O O . GLU A 1 191 ? 2.025 27.791 -13.449 1.00 91.00 191 GLU A O 1
ATOM 1573 N N . ALA A 1 192 ? 1.436 27.564 -11.302 1.00 88.75 192 ALA A N 1
ATOM 1574 C CA . ALA A 1 192 ? 2.008 26.225 -11.155 1.00 88.75 192 ALA A CA 1
ATOM 1575 C C . ALA A 1 192 ? 1.134 25.140 -11.816 1.00 88.75 192 ALA A C 1
ATOM 1577 O O . ALA A 1 192 ? -0.086 25.107 -11.646 1.00 88.75 192 ALA A O 1
ATOM 1578 N N . ASP A 1 193 ? 1.768 24.191 -12.517 1.00 85.25 193 ASP A N 1
ATOM 1579 C CA . ASP A 1 193 ? 1.114 23.015 -13.118 1.00 85.25 193 ASP A CA 1
ATOM 1580 C C . ASP A 1 193 ? 0.792 21.952 -12.046 1.00 85.25 193 ASP A C 1
ATOM 1582 O O . ASP A 1 193 ? 1.338 20.845 -12.024 1.00 85.25 193 ASP A O 1
ATOM 1586 N N . TYR A 1 194 ? -0.087 22.309 -11.104 1.00 82.06 194 TYR A N 1
ATOM 1587 C CA . TYR A 1 194 ? -0.444 21.459 -9.964 1.00 82.06 194 TYR A CA 1
ATOM 1588 C C . TYR A 1 194 ? -1.109 20.140 -10.389 1.00 82.06 194 TYR A C 1
ATOM 1590 O O . TYR A 1 194 ? -1.000 19.156 -9.668 1.00 82.06 194 TYR A O 1
ATOM 1598 N N . PHE A 1 195 ? -1.716 20.065 -11.580 1.00 80.06 195 PHE A N 1
ATOM 1599 C CA . PHE A 1 195 ? -2.238 18.809 -12.140 1.00 80.06 195 PHE A CA 1
ATOM 1600 C C . PHE A 1 195 ? -1.150 17.764 -12.411 1.00 80.06 195 PHE A C 1
ATOM 1602 O O . PHE A 1 195 ? -1.445 16.572 -12.505 1.00 80.06 195 PHE A O 1
ATOM 1609 N N . ARG A 1 196 ? 0.101 18.201 -12.583 1.00 82.44 196 ARG A N 1
ATOM 1610 C CA . ARG A 1 196 ? 1.232 17.331 -12.906 1.00 82.44 196 ARG A CA 1
ATOM 1611 C C . ARG A 1 196 ? 2.073 16.951 -11.691 1.00 82.44 196 ARG A C 1
ATOM 1613 O O . ARG A 1 196 ? 2.654 15.865 -11.690 1.00 82.44 196 ARG A O 1
ATOM 1620 N N . TYR A 1 197 ? 2.151 17.833 -10.698 1.00 83.44 197 TYR A N 1
ATOM 1621 C CA . TYR A 1 197 ? 3.072 17.707 -9.562 1.00 83.44 197 TYR A CA 1
ATOM 1622 C C . TYR A 1 197 ? 2.379 17.680 -8.190 1.00 83.44 197 TYR A C 1
ATOM 1624 O O . TYR A 1 197 ? 2.960 17.186 -7.225 1.00 83.44 197 TYR A O 1
ATOM 1632 N N . GLY A 1 198 ? 1.136 18.162 -8.107 1.00 89.31 198 GLY A N 1
ATOM 1633 C CA . GLY A 1 198 ? 0.441 18.433 -6.852 1.00 89.31 198 GLY A CA 1
ATOM 1634 C C . GLY A 1 198 ? 1.047 19.607 -6.076 1.00 89.31 198 GLY A C 1
ATOM 1635 O O . GLY A 1 198 ? 2.015 20.238 -6.499 1.00 89.31 198 GLY A O 1
ATOM 1636 N N . PHE A 1 199 ? 0.477 19.878 -4.903 1.00 94.31 199 PHE A N 1
ATOM 1637 C CA . PHE A 1 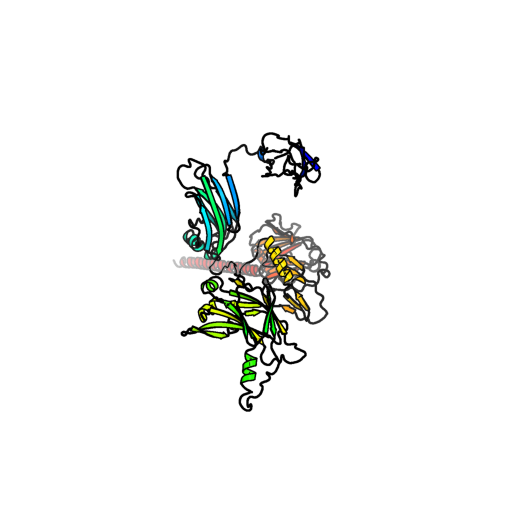199 ? 1.104 20.707 -3.873 1.00 94.31 199 PHE A CA 1
ATOM 1638 C C . PHE A 1 199 ? 1.477 19.795 -2.705 1.00 94.31 199 PHE A C 1
ATOM 1640 O O . PHE A 1 199 ? 0.593 19.278 -2.020 1.00 94.31 199 PHE A O 1
ATOM 1647 N N . ILE A 1 200 ? 2.769 19.573 -2.466 1.00 93.94 200 ILE A N 1
ATOM 1648 C CA . ILE A 1 200 ? 3.245 18.706 -1.384 1.00 93.94 200 ILE A CA 1
ATOM 1649 C C . ILE A 1 200 ? 3.786 19.576 -0.254 1.00 93.94 200 ILE A C 1
ATOM 1651 O O . ILE A 1 200 ? 4.831 20.211 -0.371 1.00 93.94 200 ILE A O 1
ATOM 1655 N N . LEU A 1 201 ? 3.111 19.561 0.891 1.00 93.50 201 LEU A N 1
ATOM 1656 C CA . LEU A 1 201 ? 3.633 20.136 2.122 1.00 93.50 201 LEU A CA 1
ATOM 1657 C C . LEU A 1 201 ? 4.831 19.303 2.602 1.00 93.50 201 LEU A C 1
ATOM 1659 O O . LEU A 1 201 ? 4.677 18.143 2.997 1.00 93.50 201 LEU A O 1
ATOM 1663 N N . LYS A 1 202 ? 6.019 19.915 2.569 1.00 91.56 202 LYS A N 1
ATOM 1664 C CA . LYS A 1 202 ? 7.310 19.339 2.977 1.00 91.56 202 LYS A CA 1
ATOM 1665 C C . LYS A 1 202 ? 7.733 19.716 4.387 1.00 91.56 202 LYS A C 1
ATOM 1667 O O . LYS A 1 202 ? 8.523 18.998 4.993 1.00 91.56 202 LYS A O 1
ATOM 1672 N N . LYS A 1 203 ? 7.274 20.854 4.913 1.00 89.88 203 LYS A N 1
ATOM 1673 C CA . LYS A 1 203 ? 7.763 21.372 6.198 1.00 89.88 203 LYS A CA 1
ATOM 1674 C C . LYS A 1 203 ? 6.715 22.190 6.929 1.00 89.88 203 LYS A C 1
ATOM 1676 O O . LYS A 1 203 ? 6.025 22.994 6.319 1.00 89.88 203 LYS A O 1
ATOM 1681 N N . ILE A 1 204 ? 6.648 22.027 8.242 1.00 85.75 204 ILE A N 1
ATOM 1682 C CA . ILE A 1 204 ? 5.834 22.842 9.144 1.00 85.75 204 ILE A CA 1
ATOM 1683 C C . ILE A 1 204 ? 6.785 23.504 10.131 1.00 85.75 204 ILE A C 1
ATOM 1685 O O . ILE A 1 204 ? 7.553 22.815 10.803 1.00 85.75 204 ILE A O 1
ATOM 1689 N N . ILE A 1 205 ? 6.733 24.826 10.223 1.00 80.75 205 ILE A N 1
ATOM 1690 C CA . ILE A 1 205 ? 7.472 25.634 11.189 1.00 80.75 205 ILE A CA 1
ATOM 1691 C C . ILE A 1 205 ? 6.432 26.407 11.991 1.00 80.75 205 ILE A C 1
ATOM 1693 O O . ILE A 1 205 ? 5.657 27.152 11.404 1.00 80.75 205 ILE A O 1
ATOM 1697 N N . VAL A 1 206 ? 6.408 26.241 13.310 1.00 83.56 206 VAL A N 1
ATOM 1698 C CA . VAL A 1 206 ? 5.545 27.020 14.206 1.00 83.56 206 VAL A CA 1
ATOM 1699 C C . VAL A 1 206 ? 6.427 27.919 15.059 1.00 83.56 206 VAL A C 1
ATOM 1701 O O . VAL A 1 206 ? 7.335 27.430 15.740 1.00 83.56 206 VAL A O 1
ATOM 1704 N N . LEU A 1 207 ? 6.161 29.221 15.018 1.00 83.75 207 LEU A N 1
ATOM 1705 C CA . LEU A 1 207 ? 6.802 30.237 15.844 1.00 83.75 207 LEU A CA 1
ATOM 1706 C C . LEU A 1 207 ? 5.770 30.820 16.810 1.00 83.75 207 LEU A C 1
ATOM 1708 O O . LEU A 1 207 ? 4.610 30.997 16.450 1.00 83.75 207 LEU A O 1
ATOM 1712 N N . ILE A 1 208 ? 6.199 31.163 18.019 1.00 84.00 208 ILE A N 1
ATOM 1713 C CA . ILE A 1 208 ? 5.443 32.037 18.920 1.00 84.00 208 ILE A CA 1
ATOM 1714 C C . ILE A 1 208 ? 6.243 33.322 19.136 1.00 84.00 208 ILE A C 1
ATOM 1716 O O . ILE A 1 208 ? 7.433 33.268 19.446 1.00 84.00 208 ILE A O 1
ATOM 1720 N N . GLY A 1 209 ? 5.607 34.469 18.920 1.00 81.00 209 GLY A N 1
ATOM 1721 C CA . GLY A 1 209 ? 6.229 35.794 18.979 1.00 81.00 209 GLY A CA 1
ATOM 1722 C C . GLY A 1 209 ? 5.259 36.848 19.506 1.00 81.00 209 GLY A C 1
ATOM 1723 O O . GLY A 1 209 ? 4.144 36.519 19.898 1.00 81.00 209 GLY A O 1
ATOM 1724 N N . PHE A 1 210 ? 5.684 38.109 19.528 1.00 77.19 210 PHE A N 1
ATOM 1725 C CA . PHE A 1 210 ? 4.899 39.243 20.027 1.00 77.19 210 PHE A CA 1
ATOM 1726 C C . PHE A 1 210 ? 4.914 40.385 19.001 1.00 77.19 210 PHE A C 1
ATOM 1728 O O . PHE A 1 210 ? 5.958 40.660 18.408 1.00 77.19 210 PHE A O 1
ATOM 1735 N N . TYR A 1 211 ? 3.771 41.051 18.814 1.00 63.66 211 TYR A N 1
ATOM 1736 C CA . TYR A 1 211 ? 3.597 42.191 17.903 1.00 63.66 211 TYR A CA 1
ATOM 1737 C C . TYR A 1 211 ? 3.080 43.420 18.674 1.00 63.66 211 TYR A C 1
ATOM 1739 O O . TYR A 1 211 ? 1.940 43.397 19.131 1.00 63.66 211 TYR A O 1
ATOM 1747 N N . ASN A 1 212 ? 3.894 44.488 18.739 1.00 55.22 212 ASN A N 1
ATOM 1748 C CA . ASN A 1 212 ? 3.630 45.806 19.360 1.00 55.22 212 ASN A CA 1
ATOM 1749 C C . ASN A 1 212 ? 3.339 45.786 20.887 1.00 55.22 212 ASN A C 1
ATOM 1751 O O . ASN A 1 212 ? 2.800 44.825 21.435 1.00 55.22 212 ASN A O 1
ATOM 1755 N N . GLU A 1 213 ? 3.640 46.814 21.684 1.00 53.31 213 GLU A N 1
ATOM 1756 C CA . GLU A 1 213 ? 4.439 48.049 21.543 1.00 53.31 213 GLU A CA 1
ATOM 1757 C C . GLU A 1 213 ? 5.186 48.202 22.895 1.00 53.31 213 GLU A C 1
ATOM 1759 O O . GLU A 1 213 ? 4.608 47.860 23.925 1.00 53.31 213 GLU A O 1
ATOM 1764 N N . GLU A 1 214 ? 6.443 48.668 22.911 1.00 56.81 214 GLU A N 1
ATOM 1765 C CA . GLU A 1 214 ? 7.291 48.860 24.117 1.00 56.81 214 GLU A CA 1
ATOM 1766 C C . GLU A 1 214 ? 7.216 47.755 25.206 1.00 56.81 214 GLU A C 1
ATOM 1768 O O . GLU A 1 214 ? 6.521 47.870 26.219 1.00 56.81 214 GLU A O 1
ATOM 1773 N N . ILE A 1 215 ? 8.046 46.711 25.079 1.00 54.38 215 ILE A N 1
ATOM 1774 C CA . ILE A 1 215 ? 8.273 45.743 26.168 1.00 54.38 215 ILE A CA 1
ATOM 1775 C C . ILE A 1 215 ? 9.034 46.429 27.320 1.00 54.38 215 ILE A C 1
ATOM 1777 O O . ILE A 1 215 ? 10.265 46.461 27.329 1.00 54.38 215 ILE A O 1
ATOM 1781 N N . GLN A 1 216 ? 8.308 46.979 28.300 1.00 55.91 216 GLN A N 1
ATOM 1782 C CA . GLN A 1 216 ? 8.910 47.608 29.488 1.00 55.91 216 GLN A CA 1
ATOM 1783 C C . GLN A 1 216 ? 9.340 46.593 30.572 1.00 55.91 216 GLN A C 1
ATOM 1785 O O . GLN A 1 216 ? 10.243 46.889 31.352 1.00 55.91 216 GLN A O 1
ATOM 1790 N N . GLU A 1 217 ? 8.756 45.387 30.599 1.00 61.12 217 GLU A N 1
ATOM 1791 C CA . GLU A 1 217 ? 9.084 44.291 31.535 1.00 61.12 217 GLU A CA 1
ATOM 1792 C C . GLU A 1 217 ? 9.013 42.912 30.838 1.00 61.12 217 GLU A C 1
ATOM 1794 O O . GLU A 1 217 ? 8.439 42.795 29.757 1.00 61.12 217 GLU A O 1
ATOM 1799 N N . GLU A 1 218 ? 9.601 41.860 31.430 1.00 62.88 218 GLU A N 1
ATOM 1800 C CA . GLU A 1 218 ? 9.623 40.499 30.851 1.00 62.88 218 GLU A CA 1
ATOM 1801 C C . GLU A 1 218 ? 8.199 39.944 30.640 1.00 62.88 218 GLU A C 1
ATOM 1803 O O . GLU A 1 218 ? 7.490 39.667 31.608 1.00 62.88 218 GLU A O 1
ATOM 1808 N N . GLN A 1 219 ? 7.788 39.740 29.383 1.00 69.44 219 GLN A N 1
ATOM 1809 C CA . GLN A 1 219 ? 6.451 39.227 29.049 1.00 69.44 219 GLN A CA 1
ATOM 1810 C C . GLN A 1 219 ? 6.413 37.698 28.952 1.00 69.44 219 GLN A C 1
ATOM 1812 O O . GLN A 1 219 ? 7.385 37.053 28.538 1.00 69.44 219 GLN A O 1
ATOM 1817 N N . ILE A 1 220 ? 5.262 37.128 29.324 1.00 66.56 220 ILE A N 1
ATOM 1818 C CA . ILE A 1 220 ? 5.026 35.686 29.407 1.00 66.56 220 ILE A CA 1
ATOM 1819 C C . ILE A 1 220 ? 4.030 35.267 28.319 1.00 66.56 220 ILE A C 1
ATOM 1821 O O . ILE A 1 220 ? 2.843 35.558 28.388 1.00 66.56 220 ILE A O 1
ATOM 1825 N N . GLY A 1 221 ? 4.496 34.529 27.313 1.00 70.94 221 GLY A N 1
ATOM 1826 C CA . GLY A 1 221 ? 3.606 33.853 26.368 1.00 70.94 221 GLY A CA 1
ATOM 1827 C C . GLY A 1 221 ? 3.206 32.481 26.905 1.00 70.94 221 GLY A C 1
ATOM 1828 O O . GLY A 1 221 ? 4.079 31.624 27.055 1.00 70.94 221 GLY A O 1
ATOM 1829 N N . ILE A 1 222 ? 1.914 32.249 27.166 1.00 72.31 222 ILE A N 1
ATOM 1830 C CA . ILE A 1 222 ? 1.392 30.919 27.520 1.00 72.31 222 ILE A CA 1
ATOM 1831 C C . ILE A 1 222 ? 0.616 30.342 26.335 1.00 72.31 222 ILE A C 1
ATOM 1833 O O . ILE A 1 222 ? -0.475 30.808 26.009 1.00 72.31 222 ILE A O 1
ATOM 1837 N N . LEU A 1 223 ? 1.141 29.278 25.733 1.00 77.56 223 LEU A N 1
ATOM 1838 C CA . LEU A 1 223 ? 0.491 28.524 24.663 1.00 77.56 223 LEU A CA 1
ATOM 1839 C C . LEU A 1 223 ? 0.020 27.168 25.184 1.00 77.56 223 LEU A C 1
ATOM 1841 O O . LEU A 1 223 ? 0.825 26.358 25.629 1.00 77.56 223 LEU A O 1
ATOM 1845 N N . ASN A 1 224 ? -1.276 26.898 25.065 1.00 75.81 224 ASN A N 1
ATOM 1846 C CA . ASN A 1 224 ? -1.855 25.575 25.275 1.00 75.81 224 ASN A CA 1
ATOM 1847 C C . ASN A 1 224 ? -2.074 24.960 23.886 1.00 75.81 224 ASN A C 1
ATOM 1849 O O . ASN A 1 224 ? -3.076 25.250 23.241 1.00 75.81 224 ASN A O 1
ATOM 1853 N N . PHE A 1 225 ? -1.111 24.187 23.391 1.00 64.19 225 PHE A N 1
ATOM 1854 C CA . PHE A 1 225 ? -1.173 23.504 22.099 1.00 64.19 225 PHE A CA 1
ATOM 1855 C C . PHE A 1 225 ? -1.793 22.123 22.302 1.00 64.19 225 PHE A C 1
ATOM 1857 O O . PHE A 1 225 ? -1.214 21.290 23.000 1.00 64.19 225 PHE A O 1
ATOM 1864 N N . LYS A 1 226 ? -2.952 21.859 21.701 1.00 69.88 226 LYS A N 1
ATOM 1865 C CA . LYS A 1 226 ? -3.657 20.590 21.904 1.00 69.88 226 LYS A CA 1
ATOM 1866 C C . LYS A 1 226 ? -3.431 19.618 20.756 1.00 69.88 226 LYS A C 1
ATOM 1868 O O . LYS A 1 226 ? -2.999 18.493 20.990 1.00 69.88 226 LYS A O 1
ATOM 1873 N N . ASN A 1 227 ? -3.713 20.033 19.519 1.00 67.25 227 ASN A N 1
ATOM 1874 C CA . ASN A 1 227 ? -3.641 19.134 18.369 1.00 67.25 227 ASN A CA 1
ATOM 1875 C C . ASN A 1 227 ? -3.397 19.876 17.044 1.00 67.25 227 ASN A C 1
ATOM 1877 O O . ASN A 1 227 ? -3.810 21.020 16.891 1.00 67.25 227 ASN A O 1
ATOM 1881 N N . MET A 1 228 ? -2.767 19.195 16.081 1.00 70.69 228 MET A N 1
ATOM 1882 C CA . MET A 1 228 ? -2.546 19.661 14.709 1.00 70.69 228 MET A CA 1
ATOM 1883 C C . MET A 1 228 ? -2.900 18.543 13.729 1.00 70.69 228 MET A C 1
ATOM 1885 O O . MET A 1 228 ? -2.175 17.551 13.625 1.00 70.69 228 MET A O 1
ATOM 1889 N N . ASN A 1 229 ? -3.994 18.717 12.994 1.00 69.56 229 ASN A N 1
ATOM 1890 C CA . ASN A 1 229 ? -4.552 17.702 12.107 1.00 69.56 229 ASN A CA 1
ATOM 1891 C C . ASN A 1 229 ? -4.461 18.140 10.646 1.00 69.56 229 ASN A C 1
ATOM 1893 O O . ASN A 1 229 ? -4.879 19.244 10.309 1.00 69.56 229 ASN A O 1
ATOM 1897 N N . PHE A 1 230 ? -3.993 17.234 9.785 1.00 65.81 230 PHE A N 1
ATOM 1898 C CA . PHE A 1 230 ? -4.125 17.339 8.332 1.00 65.81 230 PHE A CA 1
ATOM 1899 C C . PHE A 1 230 ? -5.124 16.291 7.863 1.00 65.81 230 PHE A C 1
ATOM 1901 O O . PHE A 1 230 ? -4.953 15.102 8.146 1.00 65.81 230 PHE A O 1
ATOM 1908 N N . TYR A 1 231 ? -6.167 16.720 7.163 1.00 59.03 231 TYR A N 1
ATOM 1909 C CA . TYR A 1 231 ? -7.268 15.859 6.755 1.00 59.03 231 TYR A CA 1
ATOM 1910 C C . TYR A 1 231 ? -7.828 16.276 5.391 1.00 59.03 231 TYR A C 1
ATOM 1912 O O . TYR A 1 231 ? -7.761 17.428 4.973 1.00 59.03 231 TYR A O 1
ATOM 1920 N N . ASN A 1 232 ? -8.391 15.307 4.676 1.00 50.19 232 ASN A N 1
ATOM 1921 C CA . ASN A 1 232 ? -9.494 15.569 3.759 1.00 50.19 232 ASN A CA 1
ATOM 1922 C C . ASN A 1 232 ? -10.796 15.165 4.470 1.00 50.19 232 ASN A C 1
ATOM 1924 O O . ASN A 1 232 ? -10.759 14.507 5.509 1.00 50.19 232 ASN A O 1
ATOM 1928 N N . GLU A 1 233 ? -11.946 15.466 3.873 1.00 37.53 233 GLU A N 1
ATOM 1929 C CA . GLU A 1 233 ? -13.287 15.103 4.378 1.00 37.53 233 GLU A CA 1
ATOM 1930 C C . GLU A 1 233 ? -13.536 13.576 4.540 1.00 37.53 233 GLU A C 1
ATOM 1932 O O . GLU A 1 233 ? -14.611 13.145 4.949 1.00 37.53 233 GLU A O 1
ATOM 1937 N N . LYS A 1 234 ? -12.558 12.738 4.180 1.00 33.06 234 LYS A N 1
ATOM 1938 C CA . LYS A 1 234 ? -12.550 11.264 4.176 1.00 33.06 234 LYS A CA 1
ATOM 1939 C C . LYS A 1 234 ? -11.392 10.678 5.017 1.00 33.06 234 LYS A C 1
ATOM 1941 O O . LYS A 1 234 ? -11.312 9.457 5.157 1.00 33.06 234 LYS A O 1
ATOM 1946 N N . SER A 1 235 ? -10.492 11.513 5.549 1.00 29.95 235 SER A N 1
ATOM 1947 C CA . SER A 1 235 ? -9.305 11.129 6.323 1.00 29.95 235 SER A CA 1
ATOM 1948 C C . SER A 1 235 ? -9.627 11.257 7.792 1.00 29.95 235 SER A C 1
ATOM 1950 O O . SER A 1 235 ? -10.070 12.302 8.257 1.00 29.95 235 SER A O 1
ATOM 1952 N N . LEU A 1 236 ? -9.467 10.161 8.516 1.00 32.34 236 LEU A N 1
ATOM 1953 C CA . LEU A 1 236 ? -10.384 9.914 9.603 1.00 32.34 236 LEU A CA 1
ATOM 1954 C C . LEU A 1 236 ? -9.627 9.464 10.858 1.00 32.34 236 LEU A C 1
ATOM 1956 O O . LEU A 1 236 ? -8.900 8.473 10.873 1.00 32.34 236 LEU A O 1
ATOM 1960 N N . ILE A 1 237 ? -9.837 10.239 11.918 1.00 31.19 237 ILE A N 1
ATOM 1961 C CA . ILE A 1 237 ? -9.237 10.096 13.241 1.00 31.19 237 ILE A CA 1
ATOM 1962 C C . ILE A 1 237 ? -10.203 9.290 14.117 1.00 31.19 237 ILE A C 1
ATOM 1964 O O . ILE A 1 237 ? -11.347 9.710 14.301 1.00 31.19 237 ILE A O 1
ATOM 1968 N N . LEU A 1 238 ? -9.767 8.144 14.658 1.00 36.62 238 LEU A N 1
ATOM 1969 C CA . LEU A 1 238 ? -10.558 7.426 15.663 1.00 36.62 238 LEU A CA 1
ATOM 1970 C C . LEU A 1 238 ? -10.332 8.011 17.050 1.00 36.62 238 LEU A C 1
ATOM 1972 O O . LEU A 1 238 ? -9.332 7.725 17.707 1.00 36.62 238 LEU A O 1
ATOM 1976 N N . ILE A 1 239 ? -11.342 8.723 17.522 1.00 42.97 239 ILE A N 1
ATOM 1977 C CA . ILE A 1 239 ? -11.783 8.601 18.907 1.00 42.97 239 ILE A CA 1
ATOM 1978 C C . ILE A 1 239 ? -13.103 7.829 18.823 1.00 42.97 239 ILE A C 1
ATOM 1980 O O . ILE A 1 239 ? -13.862 8.016 17.871 1.00 42.97 239 ILE A O 1
ATOM 1984 N N . GLY A 1 240 ? -13.336 6.897 19.741 1.00 48.72 240 GLY A N 1
ATOM 1985 C CA . GLY A 1 240 ? -14.534 6.067 19.732 1.00 48.72 240 GLY A CA 1
ATOM 1986 C C . GLY A 1 240 ? -15.089 5.897 21.134 1.00 48.72 240 GLY A C 1
ATOM 1987 O O . GLY A 1 240 ? -14.321 5.756 22.085 1.00 48.72 240 GLY A O 1
ATOM 1988 N N . GLN A 1 241 ? -16.413 5.935 21.261 1.00 61.06 241 GLN A N 1
ATOM 1989 C CA . GLN A 1 241 ? -17.084 5.755 22.541 1.00 61.06 241 GLN A CA 1
ATOM 1990 C C . GLN A 1 241 ? -17.305 4.263 22.816 1.00 61.06 241 GLN A C 1
ATOM 1992 O O . GLN A 1 241 ? -17.896 3.543 22.006 1.00 61.06 241 GLN A O 1
ATOM 1997 N N . GLU A 1 242 ? -16.820 3.815 23.971 1.00 66.31 242 GLU A N 1
ATOM 1998 C CA . GLU A 1 242 ? -16.963 2.451 24.477 1.00 66.31 242 GLU A CA 1
ATOM 1999 C C . GLU A 1 242 ? -18.198 2.328 25.381 1.00 66.31 242 GLU A C 1
ATOM 2001 O O . GLU A 1 242 ? -18.502 3.230 26.165 1.00 66.31 242 GLU A O 1
ATOM 2006 N N . PHE A 1 243 ? -18.916 1.206 25.272 1.00 70.31 243 PHE A N 1
ATOM 2007 C CA . PHE A 1 243 ? -20.144 0.949 26.030 1.00 70.31 243 PHE A CA 1
ATOM 2008 C C . PHE A 1 243 ? -19.938 -0.144 27.075 1.00 70.31 243 PHE A C 1
ATOM 2010 O O . PHE A 1 243 ? -19.714 -1.310 26.748 1.00 70.31 243 PHE A O 1
ATOM 2017 N N . GLY A 1 244 ? -20.070 0.235 28.345 1.00 70.69 244 GLY A N 1
ATOM 2018 C CA . GLY A 1 244 ? -20.066 -0.690 29.467 1.00 70.69 244 GLY A CA 1
ATOM 2019 C C . GLY A 1 244 ? -21.447 -1.273 29.786 1.00 70.69 244 GLY A C 1
ATOM 2020 O O . GLY A 1 244 ? -22.469 -1.025 29.142 1.00 70.69 244 GLY A O 1
ATOM 2021 N N . LYS A 1 245 ? -21.484 -2.066 30.859 1.00 74.88 245 LYS A N 1
ATOM 2022 C CA . LYS A 1 245 ? -22.695 -2.724 31.376 1.00 74.88 245 LYS A CA 1
ATOM 2023 C C . LYS A 1 245 ? -23.727 -1.751 31.970 1.00 74.88 245 LYS A C 1
ATOM 2025 O O . LYS A 1 245 ? -24.871 -2.154 32.157 1.00 74.88 245 LYS A O 1
ATOM 2030 N N . LYS A 1 246 ? -23.345 -0.514 32.313 1.00 79.12 246 LYS A N 1
ATOM 2031 C CA . LYS A 1 246 ? -24.243 0.483 32.936 1.00 79.12 246 LYS A CA 1
ATOM 2032 C C . LYS A 1 246 ? -25.011 1.296 31.893 1.00 79.12 246 LYS A C 1
ATOM 2034 O O . LYS A 1 246 ? -26.087 1.807 32.181 1.00 79.12 246 LYS A O 1
ATOM 2039 N N . GLU A 1 247 ? -24.438 1.406 30.703 1.00 80.94 247 GLU A N 1
ATOM 2040 C CA . GLU A 1 247 ? -24.888 2.213 29.574 1.00 80.94 247 GLU A CA 1
ATOM 2041 C C . GLU A 1 247 ? -25.922 1.462 28.712 1.00 80.94 247 GLU A C 1
ATOM 2043 O O . GLU A 1 247 ? -26.710 2.076 27.993 1.00 80.94 247 GLU A O 1
ATOM 2048 N N . LEU A 1 248 ? -25.946 0.129 28.812 1.00 84.00 248 LEU A N 1
ATOM 2049 C CA . LEU A 1 248 ? -26.835 -0.765 28.071 1.00 84.00 248 LEU A CA 1
ATOM 2050 C C . LEU A 1 248 ? -28.027 -1.213 28.924 1.00 84.00 248 LEU A C 1
ATOM 2052 O O . LEU A 1 248 ? -27.876 -1.564 30.096 1.00 84.00 248 LEU A O 1
ATOM 2056 N N . LYS A 1 249 ? -29.217 -1.285 28.317 1.00 88.44 249 LYS A N 1
ATOM 2057 C CA . LYS A 1 249 ? -30.400 -1.894 28.954 1.00 88.44 249 LYS A CA 1
ATOM 2058 C C . LYS A 1 249 ? -30.560 -3.332 28.470 1.00 88.44 249 LYS A C 1
ATOM 2060 O O . LYS A 1 249 ? -30.311 -3.628 27.303 1.00 88.44 249 LYS A O 1
ATOM 2065 N N . PHE A 1 250 ? -31.037 -4.209 29.349 1.00 85.88 250 PHE A N 1
ATOM 2066 C CA . PHE A 1 250 ? -31.232 -5.629 29.058 1.00 85.88 250 PHE A CA 1
ATOM 2067 C C . PHE A 1 250 ? -32.669 -6.045 29.362 1.00 85.88 250 PHE A C 1
ATOM 2069 O O . PHE A 1 250 ? -33.187 -5.744 30.437 1.00 85.88 250 PHE A O 1
ATOM 2076 N N . GLU A 1 251 ? -33.299 -6.765 28.437 1.00 85.94 251 GLU A N 1
ATOM 2077 C CA . GLU A 1 251 ? -34.647 -7.310 28.607 1.00 85.94 251 GLU A CA 1
ATOM 2078 C C . GLU A 1 251 ? -34.666 -8.811 28.303 1.00 85.94 251 GLU A C 1
ATOM 2080 O O . GLU A 1 251 ? -34.147 -9.271 27.284 1.00 85.94 251 GLU A O 1
ATOM 2085 N N . ASN A 1 252 ? -35.303 -9.566 29.194 1.00 82.19 252 ASN A N 1
ATOM 2086 C CA . ASN A 1 252 ? -35.491 -11.006 29.085 1.00 82.19 252 ASN A CA 1
ATOM 2087 C C . ASN A 1 252 ? -36.904 -11.306 28.579 1.00 82.19 252 ASN A C 1
ATOM 2089 O O . ASN A 1 252 ? -37.874 -11.132 29.317 1.00 82.19 252 ASN A O 1
ATOM 2093 N N . VAL A 1 253 ? -37.028 -11.797 27.345 1.00 79.62 253 VAL A N 1
ATOM 2094 C CA . VAL A 1 253 ? -38.320 -12.102 26.720 1.00 79.62 253 VAL A CA 1
ATOM 2095 C C . VAL A 1 253 ? -38.507 -13.620 26.694 1.00 79.62 253 VAL A C 1
ATOM 2097 O O . VAL A 1 253 ? -37.869 -14.338 25.929 1.00 79.62 253 VAL A O 1
ATOM 2100 N N . ASN A 1 254 ? -39.363 -14.123 27.589 1.00 74.00 254 ASN A N 1
ATOM 2101 C CA . ASN A 1 254 ? -39.672 -15.553 27.790 1.00 74.00 254 ASN A CA 1
ATOM 2102 C C . ASN A 1 254 ? -38.479 -16.484 28.111 1.00 74.00 254 ASN A C 1
ATOM 2104 O O . ASN A 1 254 ? -38.658 -17.698 28.173 1.00 74.00 254 ASN A O 1
ATOM 2108 N N . VAL A 1 255 ? -37.294 -15.938 28.383 1.00 76.19 255 VAL A N 1
ATOM 2109 C CA . VAL A 1 255 ? -36.087 -16.671 28.806 1.00 76.19 255 VAL A CA 1
ATOM 2110 C C . VAL A 1 255 ? -35.599 -16.155 30.155 1.00 76.19 255 VAL A C 1
ATOM 2112 O O . VAL A 1 255 ? -35.902 -15.029 30.545 1.00 76.19 255 VAL A O 1
ATOM 2115 N N . LYS A 1 256 ? -34.816 -16.953 30.884 1.00 78.12 256 LYS A N 1
ATOM 2116 C CA . LYS A 1 256 ? -34.063 -16.449 32.045 1.00 78.12 256 LYS A CA 1
ATOM 2117 C C . LYS A 1 256 ? -32.640 -16.153 31.601 1.00 78.12 256 LYS A C 1
ATOM 2119 O O . LYS A 1 256 ? -32.006 -17.053 31.062 1.00 78.12 256 LYS A O 1
ATOM 2124 N N . SER A 1 257 ? -32.129 -14.950 31.854 1.00 76.06 257 SER A N 1
ATOM 2125 C CA . SER A 1 257 ? -30.706 -14.661 31.658 1.00 76.06 257 SER A CA 1
ATOM 2126 C C . SER A 1 257 ? -30.042 -14.044 32.883 1.00 76.06 257 SER A C 1
ATOM 2128 O O . SER A 1 257 ? -30.714 -13.462 33.740 1.00 76.06 257 SER A O 1
ATOM 2130 N N . ALA A 1 258 ? -28.720 -14.192 32.953 1.00 76.31 258 ALA A N 1
ATOM 2131 C CA . ALA A 1 258 ? -27.850 -13.542 33.926 1.00 76.31 258 ALA A CA 1
ATOM 2132 C C . ALA A 1 258 ? -26.639 -12.918 33.215 1.00 76.31 258 ALA A C 1
ATOM 2134 O O . ALA A 1 258 ? -26.116 -13.508 32.268 1.00 76.31 258 ALA A O 1
ATOM 2135 N N . ILE A 1 259 ? -26.197 -11.747 33.692 1.00 75.62 259 ILE A N 1
ATOM 2136 C CA . ILE A 1 259 ? -25.083 -10.980 33.115 1.00 75.62 259 ILE A CA 1
ATOM 2137 C C . ILE A 1 259 ? -23.859 -11.069 34.030 1.00 75.62 259 ILE A C 1
ATOM 2139 O O . ILE A 1 259 ? -23.833 -10.467 35.110 1.00 75.62 259 ILE A O 1
ATOM 2143 N N . LEU A 1 260 ? -22.838 -11.791 33.576 1.00 72.62 260 LEU A N 1
ATOM 2144 C CA . LEU A 1 260 ? -21.601 -12.072 34.302 1.00 72.62 260 LEU A CA 1
ATOM 2145 C C . LEU A 1 260 ? -20.437 -11.287 33.670 1.00 72.62 260 LEU A C 1
ATOM 2147 O O . LEU A 1 260 ? -20.126 -11.469 32.495 1.00 72.62 260 LEU A O 1
ATOM 2151 N N . GLY A 1 261 ? -19.802 -10.409 34.447 1.00 68.19 261 GLY A N 1
ATOM 2152 C CA . GLY A 1 261 ? -18.723 -9.529 33.978 1.00 68.19 261 GLY A CA 1
ATOM 2153 C C . GLY A 1 261 ? -18.871 -8.101 34.505 1.00 68.19 261 GLY A C 1
ATOM 2154 O O . GLY A 1 261 ? -20.002 -7.630 34.682 1.00 68.19 261 GLY A O 1
ATOM 2155 N N . ASP A 1 262 ? -17.729 -7.455 34.764 1.00 53.59 262 ASP A N 1
ATOM 2156 C CA . ASP A 1 262 ? -17.638 -6.135 35.410 1.00 53.59 262 ASP A CA 1
ATOM 2157 C C . ASP A 1 262 ? -16.822 -5.085 34.627 1.00 53.59 262 ASP A C 1
ATOM 2159 O O . ASP A 1 262 ? -16.990 -3.903 34.906 1.00 53.59 262 ASP A O 1
ATOM 2163 N N . ASN A 1 263 ? -16.009 -5.465 33.628 1.00 54.38 263 ASN A N 1
ATOM 2164 C CA . ASN A 1 263 ? -15.323 -4.540 32.708 1.00 54.38 263 ASN A CA 1
ATOM 2165 C C . ASN A 1 263 ? -15.274 -5.153 31.296 1.00 54.38 263 ASN A C 1
ATOM 2167 O O . ASN A 1 263 ? -14.849 -6.300 31.175 1.00 54.38 263 ASN A O 1
ATOM 2171 N N . GLU A 1 264 ? -15.682 -4.389 30.272 1.00 56.34 264 GLU A N 1
ATOM 2172 C CA . GLU A 1 264 ? -15.545 -4.640 28.812 1.00 56.34 264 GLU A CA 1
ATOM 2173 C C . GLU A 1 264 ? -16.225 -5.900 28.218 1.00 56.34 264 GLU A C 1
ATOM 2175 O O . GLU A 1 264 ? -16.696 -5.867 27.080 1.00 56.34 264 GLU A O 1
ATOM 2180 N N . GLU A 1 265 ? -16.350 -6.993 28.973 1.00 64.62 265 GLU A N 1
ATOM 2181 C CA . GLU A 1 265 ? -16.999 -8.237 28.549 1.00 64.62 265 GLU A CA 1
ATOM 2182 C C . GLU A 1 265 ? -18.343 -8.467 29.255 1.00 64.62 265 GLU A C 1
ATOM 2184 O O . GLU A 1 265 ? -18.457 -8.457 30.485 1.00 64.62 265 GLU A O 1
ATOM 2189 N N . ILE A 1 266 ? -19.374 -8.735 28.456 1.00 76.25 266 ILE A N 1
ATOM 2190 C CA . ILE A 1 266 ? -20.757 -8.935 28.882 1.00 76.25 266 ILE A CA 1
ATOM 2191 C C . ILE A 1 266 ? -21.155 -10.371 28.537 1.00 76.25 266 ILE A C 1
ATOM 2193 O O . ILE A 1 266 ? -21.593 -10.666 27.424 1.00 76.25 266 ILE A O 1
ATOM 2197 N N . ASN A 1 267 ? -21.002 -11.285 29.498 1.00 77.12 267 ASN A N 1
ATOM 2198 C CA . ASN A 1 267 ? -21.418 -12.677 29.329 1.00 77.12 267 ASN A CA 1
ATOM 2199 C C . ASN A 1 267 ? -22.886 -12.829 29.737 1.00 77.12 267 ASN A C 1
ATOM 2201 O O . ASN A 1 267 ? -23.230 -12.705 30.912 1.00 77.12 267 ASN A O 1
ATOM 2205 N N . ILE A 1 268 ? -23.746 -13.109 28.765 1.00 78.00 268 ILE A N 1
ATOM 2206 C CA . ILE A 1 268 ? -25.179 -13.341 28.922 1.00 78.00 268 ILE A CA 1
ATOM 2207 C C . ILE A 1 268 ? -25.422 -14.847 28.836 1.00 78.00 268 ILE A C 1
ATOM 2209 O O . ILE A 1 268 ? -25.408 -15.432 27.753 1.00 78.00 268 ILE A O 1
ATOM 2213 N N . VAL A 1 269 ? -25.680 -15.494 29.971 1.00 74.19 269 VAL A N 1
ATOM 2214 C CA . VAL A 1 269 ? -26.086 -16.908 29.976 1.00 74.19 269 VAL A CA 1
ATOM 2215 C C . VAL A 1 269 ? -27.604 -16.963 29.888 1.00 74.19 269 VAL A C 1
ATOM 2217 O O . VAL A 1 269 ? -28.270 -16.447 30.780 1.00 74.19 269 VAL A O 1
ATOM 2220 N N . SER A 1 270 ? -28.152 -17.562 28.830 1.00 74.62 270 SER A N 1
ATOM 2221 C CA . SER A 1 270 ? -29.598 -17.605 28.560 1.00 74.62 270 SER A CA 1
ATOM 2222 C C . SER A 1 270 ? -30.155 -19.022 28.685 1.00 74.62 270 SER A C 1
ATOM 2224 O O . SER A 1 270 ? -29.616 -19.955 28.090 1.00 74.62 270 SER A O 1
ATOM 2226 N N . TYR A 1 271 ? -31.252 -19.182 29.426 1.00 77.50 271 TYR A N 1
ATOM 2227 C CA . TYR A 1 271 ? -32.012 -20.426 29.519 1.00 77.50 271 TYR A CA 1
ATOM 2228 C C . TYR A 1 271 ? -33.215 -20.402 28.573 1.00 77.50 271 TYR A C 1
ATOM 2230 O O . TYR A 1 271 ? -34.181 -19.671 28.818 1.00 77.50 271 TYR A O 1
ATOM 2238 N N . PHE A 1 272 ? -33.157 -21.221 27.523 1.00 74.19 272 PHE A N 1
ATOM 2239 C CA . PHE A 1 272 ? -34.266 -21.458 26.597 1.00 74.19 272 PHE A CA 1
ATOM 2240 C C . PHE A 1 272 ? -35.027 -22.698 27.075 1.00 74.19 272 PHE A C 1
ATOM 2242 O O . PHE A 1 272 ? -34.525 -23.818 26.961 1.00 74.19 272 PHE A O 1
ATOM 2249 N N . ASP A 1 273 ? -36.211 -22.505 27.662 1.00 63.47 273 ASP A N 1
ATOM 2250 C CA . ASP A 1 273 ? -36.943 -23.604 28.291 1.00 63.47 273 ASP A CA 1
ATOM 2251 C C . ASP A 1 273 ? -37.563 -24.544 27.245 1.00 63.47 273 ASP A C 1
ATOM 2253 O O . ASP A 1 273 ? -38.476 -24.188 26.501 1.00 63.47 273 ASP A O 1
ATOM 2257 N N . GLY A 1 274 ? -37.065 -25.779 27.194 1.00 53.84 274 GLY A N 1
ATOM 2258 C CA . GLY A 1 274 ? -37.630 -26.831 26.353 1.00 53.84 274 GLY A CA 1
ATOM 2259 C C . GLY A 1 274 ? -38.931 -27.430 26.901 1.00 53.84 274 GLY A C 1
ATOM 2260 O O . GLY A 1 274 ? -39.636 -28.114 26.153 1.00 53.84 274 GLY A O 1
ATOM 2261 N N . ALA A 1 275 ? -39.258 -27.204 28.179 1.00 46.91 275 ALA A N 1
ATOM 2262 C CA . ALA A 1 275 ? -40.364 -27.883 28.840 1.00 46.91 275 ALA A CA 1
ATOM 2263 C C . ALA A 1 275 ? -41.729 -27.498 28.229 1.00 46.91 275 ALA A C 1
ATOM 2265 O O . ALA A 1 275 ? -42.048 -26.311 28.102 1.00 46.91 275 ALA A O 1
ATOM 2266 N N . PRO A 1 276 ? -42.590 -28.474 27.875 1.00 44.62 276 PRO A N 1
ATOM 2267 C CA . PRO A 1 276 ? -43.963 -28.174 27.498 1.00 44.62 276 PRO A CA 1
ATOM 2268 C C . PRO A 1 276 ? -44.693 -27.574 28.703 1.00 44.62 276 PRO A C 1
ATOM 2270 O O . PRO A 1 276 ? -44.728 -28.165 29.787 1.00 44.62 276 PRO A O 1
ATOM 2273 N N . VAL A 1 277 ? -45.298 -26.401 28.513 1.00 41.50 277 VAL A N 1
ATOM 2274 C CA . VAL A 1 277 ? -46.086 -25.737 29.555 1.00 41.50 277 VAL A CA 1
ATOM 2275 C C . VAL A 1 277 ? -47.240 -26.661 29.944 1.00 41.50 277 VAL A C 1
ATOM 2277 O O . VAL A 1 277 ? -48.132 -26.924 29.135 1.00 41.50 277 VAL A O 1
ATOM 2280 N N . ARG A 1 278 ? -47.259 -27.145 31.193 1.00 42.31 278 ARG A N 1
ATOM 2281 C CA . ARG A 1 278 ? -48.432 -27.838 31.744 1.00 42.31 278 ARG A CA 1
ATOM 2282 C C . ARG A 1 278 ? -49.585 -26.843 31.870 1.00 42.31 278 ARG A C 1
ATOM 2284 O O . ARG A 1 278 ? -49.724 -26.158 32.875 1.00 42.31 278 ARG A O 1
ATOM 2291 N N . ILE A 1 279 ? -50.406 -26.768 30.826 1.00 45.22 279 ILE A N 1
ATOM 2292 C CA . ILE A 1 279 ? -51.711 -26.109 30.873 1.00 45.22 279 ILE A CA 1
ATOM 2293 C C . ILE A 1 279 ? -52.641 -27.022 31.670 1.00 45.22 279 ILE A C 1
ATOM 2295 O O . ILE A 1 279 ? -53.155 -28.008 31.137 1.00 45.22 279 ILE A O 1
ATOM 2299 N N . GLU A 1 280 ? -52.842 -26.709 32.946 1.00 43.59 280 GLU A N 1
ATOM 2300 C CA . GLU A 1 280 ? -53.863 -27.365 33.756 1.00 43.59 280 GLU A CA 1
ATOM 2301 C C . GLU A 1 280 ? -55.256 -26.862 33.337 1.00 43.59 280 GLU A C 1
ATOM 2303 O O . GLU A 1 280 ? -55.566 -25.678 33.425 1.00 43.59 280 GLU A O 1
ATOM 2308 N N . ASN A 1 281 ? -56.088 -27.791 32.859 1.00 45.56 281 ASN A N 1
ATOM 2309 C CA . ASN A 1 281 ? -57.550 -27.700 32.782 1.00 45.56 281 ASN A CA 1
ATOM 2310 C C . ASN A 1 281 ? -58.172 -26.453 32.114 1.00 45.56 281 ASN A C 1
ATOM 2312 O O . ASN A 1 281 ? -59.036 -25.793 32.686 1.00 45.56 281 ASN A O 1
ATOM 2316 N N . VAL A 1 282 ? -57.855 -26.225 30.835 1.00 46.75 282 VAL A N 1
ATOM 2317 C CA . VAL A 1 282 ? -58.728 -25.473 29.907 1.00 46.75 282 VAL A CA 1
ATOM 2318 C C . VAL A 1 282 ? -59.112 -26.396 28.744 1.00 46.75 282 VAL A C 1
ATOM 2320 O O . VAL A 1 282 ? -58.315 -27.245 28.348 1.00 46.75 282 VAL A O 1
ATOM 2323 N N . SER A 1 283 ? -60.332 -26.297 28.208 1.00 51.50 283 SER A N 1
ATOM 2324 C CA . SER A 1 283 ? -60.839 -27.210 27.171 1.00 51.50 283 SER A CA 1
ATOM 2325 C C . SER A 1 283 ? -60.122 -27.022 25.826 1.00 51.50 283 SER A C 1
ATOM 2327 O O . SER A 1 283 ? -60.374 -26.100 25.054 1.00 51.50 283 SER A O 1
ATOM 2329 N N . ILE A 1 284 ? -59.209 -27.944 25.528 1.00 50.72 284 ILE A N 1
ATOM 2330 C CA . ILE A 1 284 ? -58.332 -27.893 24.358 1.00 50.72 284 ILE A CA 1
ATOM 2331 C C . ILE A 1 284 ? -58.837 -28.840 23.266 1.00 50.72 284 ILE A C 1
ATOM 2333 O O . ILE A 1 284 ? -58.631 -30.049 23.373 1.00 50.72 284 ILE A O 1
ATOM 2337 N N . LYS A 1 285 ? -59.382 -28.296 22.170 1.00 49.91 285 LYS A N 1
ATOM 2338 C CA . LYS A 1 285 ? -59.328 -28.963 20.849 1.00 49.91 285 LYS A CA 1
ATOM 2339 C C . LYS A 1 285 ? -58.985 -28.041 19.674 1.00 49.91 285 LYS A C 1
ATOM 2341 O O . LYS A 1 285 ? -58.335 -28.515 18.753 1.00 49.91 285 LYS A O 1
ATOM 2346 N N . GLU A 1 286 ? -59.290 -26.742 19.739 1.00 48.22 286 GLU A N 1
ATOM 2347 C CA . GLU A 1 286 ? -59.052 -25.821 18.605 1.00 48.22 286 GLU A CA 1
ATOM 2348 C C . GLU A 1 286 ? -58.025 -24.702 18.884 1.00 48.22 286 GLU A C 1
ATOM 2350 O O . GLU A 1 286 ? -57.630 -23.987 17.970 1.00 48.22 286 GLU A O 1
ATOM 2355 N N . PHE A 1 287 ? -57.524 -24.570 20.122 1.00 50.34 287 PHE A N 1
ATOM 2356 C CA . PHE A 1 287 ? -56.705 -23.412 20.537 1.00 50.34 287 PHE A CA 1
ATOM 2357 C C . PHE A 1 287 ? -55.207 -23.691 20.797 1.00 50.34 287 PHE A C 1
ATOM 2359 O O . PHE A 1 287 ? -54.439 -22.748 20.980 1.00 50.34 287 PHE A O 1
ATOM 2366 N N . LYS A 1 288 ? -54.746 -24.956 20.830 1.00 50.56 288 LYS A N 1
ATOM 2367 C CA . LYS A 1 288 ? -53.353 -25.267 21.242 1.00 50.56 288 LYS A CA 1
ATOM 2368 C C . LYS A 1 288 ? -52.286 -24.970 20.185 1.00 50.56 288 LYS A C 1
ATOM 2370 O O . LYS A 1 288 ? -51.239 -24.423 20.519 1.00 50.56 288 LYS A O 1
ATOM 2375 N N . GLY A 1 289 ? -52.550 -25.311 18.922 1.00 53.72 289 GLY A N 1
ATOM 2376 C CA . GLY A 1 289 ? -51.528 -25.297 17.866 1.00 53.72 289 GLY A CA 1
ATOM 2377 C C . GLY A 1 289 ? -50.965 -23.912 17.520 1.00 53.72 289 GLY A C 1
ATOM 2378 O O . GLY A 1 289 ? -49.845 -23.818 17.023 1.00 53.72 289 GLY A O 1
ATOM 2379 N N . SER A 1 290 ? -51.709 -22.834 17.794 1.00 53.25 290 SER A N 1
ATOM 2380 C CA . SER A 1 290 ? -51.283 -21.463 17.480 1.00 53.25 290 SER A CA 1
ATOM 2381 C C . SER A 1 290 ? -50.561 -20.759 18.634 1.00 53.25 290 SER A C 1
ATOM 2383 O O . SER A 1 290 ? -49.727 -19.895 18.371 1.00 53.25 290 SER A O 1
ATOM 2385 N N . ILE A 1 291 ? -50.834 -21.115 19.896 1.00 54.84 291 ILE A N 1
ATOM 2386 C CA . ILE A 1 291 ? -50.244 -20.438 21.064 1.00 54.84 291 ILE A CA 1
ATOM 2387 C C . ILE A 1 291 ? -48.870 -21.012 21.420 1.00 54.84 291 ILE A C 1
ATOM 2389 O O . ILE A 1 291 ? -47.944 -20.238 21.652 1.00 54.84 291 ILE A O 1
ATOM 2393 N N . GLU A 1 292 ? -48.693 -22.339 21.432 1.00 54.75 292 GLU A N 1
ATOM 2394 C CA . GLU A 1 292 ? -47.395 -22.940 21.792 1.00 54.75 292 GLU A CA 1
ATOM 2395 C C . GLU A 1 292 ? -46.295 -22.586 20.776 1.00 54.75 292 GLU A C 1
ATOM 2397 O O . GLU A 1 292 ? -45.178 -22.253 21.174 1.00 54.75 292 GLU A O 1
ATOM 2402 N N . ASN A 1 293 ? -46.628 -22.544 19.480 1.00 54.03 293 ASN A N 1
ATOM 2403 C CA . ASN A 1 293 ? -45.697 -22.104 18.437 1.00 54.03 293 ASN A CA 1
ATOM 2404 C C . ASN A 1 293 ? -45.370 -20.603 18.551 1.00 54.03 293 ASN A C 1
ATOM 2406 O O . ASN A 1 293 ? -44.194 -20.251 18.615 1.00 54.03 293 ASN A O 1
ATOM 2410 N N . LYS A 1 294 ? -46.376 -19.725 18.713 1.00 56.56 294 LYS A N 1
ATOM 2411 C CA . LYS A 1 294 ? -46.139 -18.284 18.942 1.00 56.56 294 LYS A CA 1
ATOM 2412 C C . LYS A 1 294 ? -45.329 -17.994 20.207 1.00 56.56 294 LYS A C 1
ATOM 2414 O O . LYS A 1 294 ? -44.628 -16.988 20.259 1.00 56.56 294 LYS A O 1
ATOM 2419 N N . LYS A 1 295 ? -45.413 -18.838 21.241 1.00 59.06 295 LYS A N 1
ATOM 2420 C CA . LYS A 1 295 ? -44.619 -18.658 22.466 1.00 59.06 295 LYS A CA 1
ATOM 2421 C C . LYS A 1 295 ? -43.139 -18.985 22.233 1.00 59.06 295 LYS A C 1
ATOM 2423 O O . LYS A 1 295 ? -42.288 -18.207 22.653 1.00 59.06 295 LYS A O 1
ATOM 2428 N N . ARG A 1 296 ? -42.844 -20.069 21.502 1.00 61.12 296 ARG A N 1
ATOM 2429 C CA . ARG A 1 296 ? -41.475 -20.495 21.144 1.00 61.12 296 ARG A CA 1
ATOM 2430 C C . ARG A 1 296 ? -40.768 -19.552 20.164 1.00 61.12 296 ARG A C 1
ATOM 2432 O O . ARG A 1 296 ? -39.547 -19.445 20.190 1.00 61.12 296 ARG A O 1
ATOM 2439 N N . GLU A 1 297 ? -41.513 -18.832 19.325 1.00 59.97 297 GLU A N 1
ATOM 2440 C CA . GLU A 1 297 ? -40.956 -17.813 18.416 1.00 59.97 297 GLU A CA 1
ATOM 2441 C C . GLU A 1 297 ? -40.393 -16.571 19.136 1.00 59.97 297 GLU A C 1
ATOM 2443 O O . GLU A 1 297 ? -39.603 -15.835 18.545 1.00 59.97 297 GLU A O 1
ATOM 2448 N N . ASN A 1 298 ? -40.772 -16.351 20.402 1.00 67.12 298 ASN A N 1
ATOM 2449 C CA . ASN A 1 298 ? -40.448 -15.159 21.195 1.00 67.12 298 ASN A CA 1
ATOM 2450 C C . ASN A 1 298 ? -39.506 -15.449 22.382 1.00 67.12 298 ASN A C 1
ATOM 2452 O O . ASN A 1 298 ? -39.569 -14.752 23.394 1.00 67.12 298 ASN A O 1
ATOM 2456 N N . GLU A 1 299 ? -38.673 -16.490 22.292 1.00 82.75 299 GLU A N 1
ATOM 2457 C CA . GLU A 1 299 ? -37.637 -16.803 23.287 1.00 82.75 299 GLU A CA 1
ATOM 2458 C C . GLU A 1 299 ? -36.325 -16.070 22.945 1.00 82.75 299 GLU A C 1
ATOM 2460 O O . GLU A 1 299 ? -35.602 -16.471 22.024 1.00 82.75 299 GLU A O 1
ATOM 2465 N N . GLU A 1 300 ? -36.016 -14.980 23.658 1.00 87.81 300 GLU A N 1
ATOM 2466 C CA . GLU A 1 300 ? -34.859 -14.125 23.356 1.00 87.81 300 GLU A CA 1
ATOM 2467 C C . GLU A 1 300 ? -34.409 -13.201 24.500 1.00 87.81 300 GLU A C 1
ATOM 2469 O O . GLU A 1 300 ? -35.194 -12.804 25.361 1.00 87.81 300 GLU A O 1
ATOM 2474 N N . VAL A 1 301 ? -33.145 -12.779 24.445 1.00 87.19 301 VAL A N 1
ATOM 2475 C CA . VAL A 1 301 ? -32.625 -11.638 25.213 1.00 87.19 301 VAL A CA 1
ATOM 2476 C C . VAL A 1 301 ? -32.432 -10.452 24.273 1.00 87.19 301 VAL A C 1
ATOM 2478 O O . VAL A 1 301 ? -31.975 -10.613 23.139 1.00 87.19 301 VAL A O 1
ATOM 2481 N N . ARG A 1 302 ? -32.769 -9.251 24.745 1.00 92.12 302 ARG A N 1
ATOM 2482 C CA . ARG A 1 302 ? -32.553 -7.992 24.026 1.00 92.12 302 ARG A CA 1
ATOM 2483 C C . ARG A 1 302 ? -31.533 -7.141 24.762 1.00 92.12 302 ARG A C 1
ATOM 2485 O O . ARG A 1 302 ? -31.683 -6.917 25.962 1.00 92.12 302 ARG A O 1
ATOM 2492 N N . VAL A 1 303 ? -30.540 -6.644 24.033 1.00 89.75 303 VAL A N 1
ATOM 2493 C CA . VAL A 1 303 ? -29.610 -5.609 24.500 1.00 89.75 303 VAL A CA 1
ATOM 2494 C C . VAL A 1 303 ? -29.927 -4.326 23.743 1.00 89.75 303 VAL A C 1
ATOM 2496 O O . VAL A 1 303 ? -29.922 -4.329 22.513 1.00 89.75 303 VAL A O 1
ATOM 2499 N N . TYR A 1 304 ? -30.224 -3.252 24.467 1.00 91.50 304 TYR A N 1
ATOM 2500 C CA . TYR A 1 304 ? -30.562 -1.949 23.902 1.00 91.50 304 TYR A CA 1
ATOM 2501 C C . TYR A 1 304 ? -29.355 -1.014 23.997 1.00 91.50 304 TYR A C 1
ATOM 2503 O O . TYR A 1 304 ? -28.881 -0.721 25.098 1.00 91.50 304 TYR A O 1
ATOM 2511 N N . LEU A 1 305 ? -28.907 -0.534 22.840 1.00 90.38 305 LEU A N 1
ATOM 2512 C CA . LEU A 1 305 ? -27.934 0.537 22.673 1.00 90.38 305 LEU A CA 1
ATOM 2513 C C . LEU A 1 305 ? -28.711 1.830 22.350 1.00 90.38 305 LEU A C 1
ATOM 2515 O O . LEU A 1 305 ? -29.358 1.882 21.299 1.00 90.38 305 LEU A O 1
ATOM 2519 N N . PRO A 1 306 ? -28.701 2.855 23.220 1.00 89.62 306 PRO A N 1
ATOM 2520 C CA . PRO A 1 306 ? -29.356 4.125 22.920 1.00 89.62 306 PRO A CA 1
ATOM 2521 C C . PRO A 1 306 ? -28.670 4.813 21.734 1.00 89.62 306 PRO A C 1
ATOM 2523 O O . PRO A 1 306 ? -27.443 4.876 21.676 1.00 89.62 306 PRO A O 1
ATOM 2526 N N . LEU A 1 307 ? -29.465 5.332 20.799 1.00 89.00 307 LEU A N 1
ATOM 2527 C CA . LEU A 1 307 ? -28.991 6.118 19.666 1.00 89.00 307 LEU A CA 1
ATOM 2528 C C . LEU A 1 307 ? -29.477 7.557 19.824 1.00 89.00 307 LEU A C 1
ATOM 2530 O O . LEU A 1 307 ? -30.651 7.853 19.622 1.00 89.00 307 LEU A O 1
ATOM 2534 N N . ASP A 1 308 ? -28.558 8.453 20.169 1.00 87.62 308 ASP A N 1
ATOM 2535 C CA . ASP A 1 308 ? -28.790 9.887 20.029 1.00 87.62 308 ASP A CA 1
ATOM 2536 C C . ASP A 1 308 ? -28.352 10.363 18.637 1.00 87.62 308 ASP A C 1
ATOM 2538 O O . ASP A 1 308 ? -27.426 9.811 18.036 1.00 87.62 308 ASP A O 1
ATOM 2542 N N . LYS A 1 309 ? -29.006 11.409 18.123 1.00 86.50 309 LYS A N 1
ATOM 2543 C CA . LYS A 1 309 ? -28.688 11.956 16.803 1.00 86.50 309 LYS A CA 1
ATOM 2544 C C . LYS A 1 309 ? -27.244 12.465 16.733 1.00 86.50 309 LYS A C 1
ATOM 2546 O O . LYS A 1 309 ? -26.563 12.169 15.755 1.00 86.50 309 LYS A O 1
ATOM 2551 N N . ASN A 1 310 ? -26.781 13.195 17.750 1.00 84.62 310 ASN A N 1
ATOM 2552 C CA . ASN A 1 310 ? -25.436 13.777 17.757 1.00 84.62 310 ASN A CA 1
ATOM 2553 C C . ASN A 1 310 ? -24.390 12.654 17.824 1.00 84.62 310 ASN A C 1
ATOM 2555 O O . ASN A 1 310 ? -23.489 12.595 16.997 1.00 84.62 310 ASN A O 1
ATOM 2559 N N . LEU A 1 311 ? -24.617 11.666 18.698 1.00 79.50 311 LEU A N 1
ATOM 2560 C CA . LEU A 1 311 ? -23.783 10.466 18.828 1.00 79.50 311 LEU A CA 1
ATOM 2561 C C . LEU A 1 311 ? -23.586 9.713 17.494 1.00 79.50 311 LEU A C 1
ATOM 2563 O O . LEU A 1 311 ? -22.491 9.230 17.213 1.00 79.50 311 LEU A O 1
ATOM 2567 N N . VAL A 1 312 ? -24.633 9.605 16.669 1.00 83.62 312 VAL A N 1
ATOM 2568 C CA . VAL A 1 312 ? -24.568 8.949 15.348 1.00 83.62 312 VAL A CA 1
ATOM 2569 C C . VAL A 1 312 ? -23.974 9.860 14.262 1.00 83.62 312 VAL A C 1
ATOM 2571 O O . VAL A 1 312 ? -23.413 9.364 13.279 1.00 83.62 312 VAL A O 1
ATOM 2574 N N . GLU A 1 313 ? -24.084 11.181 14.408 1.00 80.94 313 GLU A N 1
ATOM 2575 C CA . GLU A 1 313 ? -23.413 12.141 13.526 1.00 80.94 313 GLU A CA 1
ATOM 2576 C C . GLU A 1 313 ? -21.893 12.158 13.766 1.00 80.94 313 GLU A C 1
ATOM 2578 O O . GLU A 1 313 ? -21.153 12.119 12.777 1.00 80.94 313 GLU A O 1
ATOM 2583 N N . ASP A 1 314 ? -21.462 12.094 15.032 1.00 74.56 314 ASP A N 1
ATOM 2584 C CA . ASP A 1 314 ? -20.061 12.027 15.477 1.00 74.56 314 ASP A CA 1
ATOM 2585 C C . ASP A 1 314 ? -19.418 10.654 15.201 1.00 74.56 314 ASP A C 1
ATOM 2587 O O . ASP A 1 314 ? -18.294 10.568 14.700 1.00 74.56 314 ASP A O 1
ATOM 2591 N N . PHE A 1 315 ? -20.139 9.559 15.478 1.00 79.56 315 PHE A N 1
ATOM 2592 C CA . PHE A 1 315 ? -19.635 8.185 15.358 1.00 79.56 315 PHE A CA 1
ATOM 2593 C C . PHE A 1 315 ? -20.541 7.328 14.451 1.00 79.56 315 PHE A C 1
ATOM 2595 O O . PHE A 1 315 ? -21.363 6.535 14.919 1.00 79.56 315 PHE A O 1
ATOM 2602 N N . PRO A 1 316 ? -20.396 7.451 13.117 1.00 82.19 316 PRO A N 1
ATOM 2603 C CA . PRO A 1 316 ? -21.321 6.866 12.151 1.00 82.19 316 PRO A CA 1
ATOM 2604 C C . PRO A 1 316 ? -21.210 5.343 12.000 1.00 82.19 316 PRO A C 1
ATOM 2606 O O . PRO A 1 316 ? -22.046 4.751 11.312 1.00 82.19 316 PRO A O 1
ATOM 2609 N N . HIS A 1 317 ? -20.206 4.689 12.594 1.00 80.81 317 HIS A N 1
ATOM 2610 C CA . HIS A 1 317 ? -20.040 3.238 12.533 1.00 80.81 317 HIS A CA 1
ATOM 2611 C C . HIS A 1 317 ? -20.095 2.600 13.919 1.00 80.81 317 HIS A C 1
ATOM 2613 O O . HIS A 1 317 ? -19.503 3.081 14.881 1.00 80.81 317 HIS A O 1
ATOM 2619 N N . LEU A 1 318 ? -20.778 1.462 13.987 1.00 84.50 318 LEU A N 1
ATOM 2620 C CA . LEU A 1 318 ? -20.773 0.555 15.127 1.00 84.50 318 LEU A CA 1
ATOM 2621 C C . LEU A 1 318 ? -19.983 -0.697 14.757 1.00 84.50 318 LEU A C 1
ATOM 2623 O O . LEU A 1 318 ? -20.156 -1.226 13.658 1.00 84.50 318 LEU A O 1
ATOM 2627 N N . SER A 1 319 ? -19.179 -1.205 15.684 1.00 82.69 319 SER A N 1
ATOM 2628 C CA . SER A 1 319 ? -18.627 -2.559 15.633 1.00 82.69 319 SER A CA 1
ATOM 2629 C C . SER A 1 319 ? -18.695 -3.195 17.015 1.00 82.69 319 SER A C 1
ATOM 2631 O O . SER A 1 319 ? -18.504 -2.511 18.016 1.00 82.69 319 SER A O 1
ATOM 2633 N N . PHE A 1 320 ? -18.935 -4.503 17.076 1.00 82.81 320 PHE A N 1
ATOM 2634 C CA . PHE A 1 320 ? -18.786 -5.283 18.303 1.00 82.81 320 PHE A CA 1
ATOM 2635 C C . PHE A 1 320 ? -18.372 -6.728 18.019 1.00 82.81 320 PHE A C 1
ATOM 2637 O O . PHE A 1 320 ? -18.658 -7.282 16.952 1.00 82.81 320 PHE A O 1
ATOM 2644 N N . ASN A 1 321 ? -17.720 -7.340 19.005 1.00 84.31 321 ASN A N 1
ATOM 2645 C CA . ASN A 1 321 ? -17.345 -8.747 18.988 1.00 84.31 321 ASN A CA 1
ATOM 2646 C C . ASN A 1 321 ? -18.396 -9.568 19.738 1.00 84.31 321 ASN A C 1
ATOM 2648 O O . ASN A 1 321 ? -18.894 -9.146 20.782 1.00 84.31 321 ASN A O 1
ATOM 2652 N N . TYR A 1 322 ? -18.728 -10.750 19.226 1.00 89.44 322 TYR A N 1
ATOM 2653 C CA . TYR A 1 322 ? -19.710 -11.631 19.841 1.00 89.44 322 TYR A CA 1
ATOM 2654 C C . TYR A 1 322 ? -19.350 -13.110 19.682 1.00 89.44 322 TYR A C 1
ATOM 2656 O O . TYR A 1 322 ? -18.800 -13.518 18.665 1.00 89.44 322 TYR A O 1
ATOM 2664 N N . LYS A 1 323 ? -19.732 -13.945 20.650 1.00 88.62 323 LYS A N 1
ATOM 2665 C CA . LYS A 1 323 ? -19.458 -15.388 20.623 1.00 88.62 323 LYS A CA 1
ATOM 2666 C C . LYS A 1 323 ? -20.598 -16.201 21.229 1.00 88.62 323 LYS A C 1
ATOM 2668 O O . LYS A 1 323 ? -21.223 -15.771 22.193 1.00 88.62 323 LYS A O 1
ATOM 2673 N N . PHE A 1 324 ? -20.848 -17.387 20.673 1.00 87.88 324 PHE A N 1
ATOM 2674 C CA . PHE A 1 324 ? -21.853 -18.344 21.153 1.00 87.88 324 PHE A CA 1
ATOM 2675 C C . PHE A 1 324 ? -21.199 -19.623 21.676 1.00 87.88 324 PHE A C 1
ATOM 2677 O O . PHE A 1 324 ? -20.353 -20.197 20.990 1.00 87.88 324 PHE A O 1
ATOM 2684 N N . ASP A 1 325 ? -21.683 -20.146 22.804 1.00 85.19 325 ASP A N 1
ATOM 2685 C CA . ASP A 1 325 ? -21.307 -21.488 23.275 1.00 85.19 325 ASP A CA 1
ATOM 2686 C C . ASP A 1 325 ? -21.836 -22.592 22.345 1.00 85.19 325 ASP A C 1
ATOM 2688 O O . ASP A 1 325 ? -21.195 -23.629 22.168 1.00 85.19 325 ASP A O 1
ATOM 2692 N N . ASN A 1 326 ? -23.006 -22.381 21.725 1.00 85.31 326 ASN A N 1
ATOM 2693 C CA . ASN A 1 326 ? -23.548 -23.297 20.723 1.00 85.31 326 ASN A CA 1
ATOM 2694 C C . ASN A 1 326 ? -24.237 -22.548 19.561 1.00 85.31 326 ASN A C 1
ATOM 2696 O O . ASN A 1 326 ? -25.455 -22.327 19.584 1.00 85.31 326 ASN A O 1
ATOM 2700 N N . PRO A 1 327 ? -23.500 -22.216 18.483 1.00 84.00 327 PRO A N 1
ATOM 2701 C CA . PRO A 1 327 ? -24.056 -21.513 17.329 1.00 84.00 327 PRO A CA 1
ATOM 2702 C C . PRO A 1 327 ? -25.048 -22.353 16.510 1.00 84.00 327 PRO A C 1
ATOM 2704 O O . PRO A 1 327 ? -25.651 -21.819 15.582 1.00 84.00 327 PRO A O 1
ATOM 2707 N N . GLN A 1 328 ? -25.257 -23.644 16.801 1.00 82.31 328 GLN A N 1
ATOM 2708 C CA . GLN A 1 328 ? -26.361 -24.403 16.193 1.00 82.31 328 GLN A CA 1
ATOM 2709 C C . GLN A 1 328 ? -27.711 -24.065 16.836 1.00 82.31 328 GLN A C 1
ATOM 2711 O O . GLN A 1 328 ? -28.737 -24.236 16.189 1.00 82.31 328 GLN A O 1
ATOM 2716 N N . VAL A 1 329 ? -27.718 -23.543 18.067 1.00 80.44 329 VAL A N 1
ATOM 2717 C CA . VAL A 1 329 ? -28.940 -23.246 18.831 1.00 80.44 329 VAL A CA 1
ATOM 2718 C C . VAL A 1 329 ? -29.297 -21.757 18.829 1.00 80.44 329 VAL A C 1
ATOM 2720 O O . VAL A 1 329 ? -30.479 -21.419 18.874 1.00 80.44 329 VAL A O 1
ATOM 2723 N N . GLN A 1 330 ? -28.311 -20.863 18.735 1.00 87.06 330 GLN A N 1
ATOM 2724 C CA . GLN A 1 330 ? -28.503 -19.411 18.851 1.00 87.06 330 GLN A CA 1
ATOM 2725 C C . GLN A 1 330 ? -28.250 -18.664 17.531 1.00 87.06 330 GLN A C 1
ATOM 2727 O O . GLN A 1 330 ? -27.460 -19.097 16.690 1.00 87.06 330 GLN A O 1
ATOM 2732 N N . GLU A 1 331 ? -28.913 -17.519 17.357 1.00 90.56 331 GLU A N 1
ATOM 2733 C CA . GLU A 1 331 ? -28.593 -16.508 16.344 1.00 90.56 331 GLU A CA 1
ATOM 2734 C C . GLU A 1 331 ? -28.703 -15.080 16.905 1.00 90.56 331 GLU A C 1
ATOM 2736 O O . GLU A 1 331 ? -29.468 -14.815 17.836 1.00 90.56 331 GLU A O 1
ATOM 2741 N N . ILE A 1 332 ? -27.933 -14.162 16.313 1.00 91.38 332 ILE A N 1
ATOM 2742 C CA . ILE A 1 332 ? -27.932 -12.724 16.603 1.00 91.38 332 ILE A CA 1
ATOM 2743 C C . ILE A 1 332 ? -28.619 -11.973 15.460 1.00 91.38 332 ILE A C 1
ATOM 2745 O O . ILE A 1 332 ? -28.421 -12.295 14.286 1.00 91.38 332 ILE A O 1
ATOM 2749 N N . LYS A 1 333 ? -29.449 -10.982 15.793 1.00 92.12 333 LYS A N 1
ATOM 2750 C CA . LYS A 1 333 ? -30.122 -10.104 14.826 1.00 92.12 333 LYS A CA 1
ATOM 2751 C C . LYS A 1 333 ? -30.137 -8.666 15.322 1.00 92.12 333 LYS A C 1
ATOM 2753 O O . LYS A 1 333 ? -30.321 -8.427 16.513 1.00 92.12 333 LYS A O 1
ATOM 2758 N N . LEU A 1 334 ? -30.001 -7.718 14.400 1.00 93.19 334 LEU A N 1
ATOM 2759 C CA . LEU A 1 334 ? -30.165 -6.296 14.682 1.00 93.19 334 LEU A CA 1
ATOM 2760 C C . LEU A 1 334 ? -31.596 -5.849 14.394 1.00 93.19 334 LEU A C 1
ATOM 2762 O O . LEU A 1 334 ? -32.197 -6.248 13.397 1.00 93.19 334 LEU A O 1
ATOM 2766 N N . TYR A 1 335 ? -32.134 -5.022 15.281 1.00 94.12 335 TYR A N 1
ATOM 2767 C CA . TYR A 1 335 ? -33.452 -4.407 15.177 1.00 94.12 335 TYR A CA 1
ATOM 2768 C C . TYR A 1 335 ? -33.368 -2.936 15.581 1.00 94.12 335 TYR A C 1
ATOM 2770 O O . TYR A 1 335 ? -32.472 -2.539 16.320 1.00 94.12 335 TYR A O 1
ATOM 2778 N N . LEU A 1 336 ? -34.327 -2.140 15.130 1.00 93.62 336 LEU A N 1
ATOM 2779 C CA . LEU A 1 336 ? -34.456 -0.723 15.450 1.00 93.62 336 LEU A CA 1
ATOM 2780 C C . LEU A 1 336 ? -35.716 -0.490 16.283 1.00 93.62 336 LEU A C 1
ATOM 2782 O O . LEU A 1 336 ? -36.774 -1.011 15.927 1.00 93.62 336 LEU A O 1
ATOM 2786 N N . SER A 1 337 ? -35.619 0.309 17.346 1.00 94.44 337 SER A N 1
ATOM 2787 C CA . SER A 1 337 ? -36.781 0.916 18.005 1.00 94.44 337 SER A CA 1
ATOM 2788 C C . SER A 1 337 ? -37.150 2.205 17.279 1.00 94.44 337 SER A C 1
ATOM 2790 O O . SER A 1 337 ? -36.370 3.156 17.289 1.00 94.44 337 SER A O 1
ATOM 2792 N N . ILE A 1 338 ? -38.336 2.246 16.676 1.00 91.75 338 ILE A N 1
ATOM 2793 C CA . ILE A 1 338 ? -38.887 3.428 16.001 1.00 91.75 338 ILE A CA 1
ATOM 2794 C C . ILE A 1 338 ? -40.213 3.778 16.673 1.00 91.75 338 ILE A C 1
ATOM 2796 O O . ILE A 1 338 ? -41.074 2.909 16.822 1.00 91.75 338 ILE A O 1
ATOM 2800 N N . GLN A 1 339 ? -40.391 5.032 17.080 1.00 91.12 339 GLN A N 1
ATOM 2801 C CA . GLN A 1 339 ? -41.647 5.503 17.658 1.00 91.12 339 GLN A CA 1
ATOM 2802 C C . GLN A 1 339 ? -42.635 5.903 16.546 1.00 91.12 339 GLN A C 1
ATOM 2804 O O . GLN A 1 339 ? -42.237 6.547 15.579 1.00 91.12 339 GLN A O 1
ATOM 2809 N N . ASP A 1 340 ? -43.908 5.505 16.655 1.00 88.50 340 ASP A N 1
ATOM 2810 C CA . ASP A 1 340 ? -44.971 5.990 15.759 1.00 88.50 340 ASP A CA 1
ATOM 2811 C C . ASP A 1 340 ? -45.545 7.350 16.201 1.00 88.50 340 ASP A C 1
ATOM 2813 O O . ASP A 1 340 ? -45.308 7.807 17.320 1.00 88.50 340 ASP A O 1
ATOM 2817 N N . ASP A 1 341 ? -46.367 7.971 15.346 1.00 88.31 341 ASP A N 1
ATOM 2818 C CA . ASP A 1 341 ? -47.030 9.266 15.601 1.00 88.31 341 ASP A CA 1
ATOM 2819 C C . ASP A 1 341 ? -47.901 9.299 16.878 1.00 88.31 341 ASP A C 1
ATOM 2821 O O . ASP A 1 341 ? -48.373 10.359 17.292 1.00 88.31 341 ASP A O 1
ATOM 2825 N N . LYS A 1 342 ? -48.173 8.139 17.491 1.00 90.25 342 LYS A N 1
ATOM 2826 C CA . LYS A 1 342 ? -48.974 7.978 18.714 1.00 90.25 342 LYS A CA 1
ATOM 2827 C C . LYS A 1 342 ? -48.114 7.652 19.939 1.00 90.25 342 LYS A C 1
ATOM 2829 O O . LYS A 1 342 ? -48.666 7.427 21.015 1.00 90.25 342 LYS A O 1
ATOM 2834 N N . GLY A 1 343 ? -46.791 7.625 19.794 1.00 87.50 343 GLY A N 1
ATOM 2835 C CA . GLY A 1 343 ? -45.841 7.350 20.866 1.00 87.50 343 GLY A CA 1
ATOM 2836 C C . GLY A 1 343 ? -45.505 5.868 21.077 1.00 87.50 343 GLY A C 1
ATOM 2837 O O . GLY A 1 343 ? -44.744 5.558 21.997 1.00 87.50 343 GLY A O 1
ATOM 2838 N N . ASN A 1 344 ? -46.023 4.939 20.264 1.00 90.12 344 ASN A N 1
ATOM 2839 C CA . ASN A 1 344 ? -45.760 3.507 20.439 1.00 90.12 344 ASN A CA 1
ATOM 2840 C C . ASN A 1 344 ? -44.406 3.122 19.830 1.00 90.12 344 ASN A C 1
ATOM 2842 O O . ASN A 1 344 ? -44.143 3.412 18.663 1.00 90.12 344 ASN A O 1
ATOM 2846 N N . LYS A 1 345 ? -43.568 2.402 20.586 1.00 89.81 345 LYS A N 1
ATOM 2847 C CA . LYS A 1 345 ? -42.325 1.813 20.065 1.00 89.81 345 LYS A CA 1
ATOM 2848 C C . LYS A 1 345 ? -42.632 0.579 19.210 1.00 89.81 345 LYS A C 1
ATOM 2850 O O . LYS A 1 345 ? -43.157 -0.416 19.708 1.00 89.81 345 LYS A O 1
ATOM 2855 N N . ASN A 1 346 ? -42.251 0.635 17.940 1.00 91.25 346 ASN A N 1
ATOM 2856 C CA . ASN A 1 346 ? -42.280 -0.472 16.991 1.00 91.25 346 ASN A CA 1
ATOM 2857 C C . ASN A 1 346 ? -40.858 -1.001 16.757 1.00 91.25 346 ASN A C 1
ATOM 2859 O O . ASN A 1 346 ? -39.909 -0.226 16.646 1.00 91.25 346 ASN A O 1
ATOM 2863 N N . PHE A 1 347 ? -40.712 -2.325 16.650 1.00 92.19 347 PHE A N 1
ATOM 2864 C CA . PHE A 1 347 ? -39.414 -2.979 16.464 1.00 92.19 347 PHE A CA 1
ATOM 2865 C C . PHE A 1 347 ? -39.242 -3.485 15.032 1.00 92.19 347 PHE A C 1
ATOM 2867 O O . PHE A 1 347 ? -39.828 -4.500 14.652 1.00 92.19 347 PHE A O 1
ATOM 2874 N N . VAL A 1 348 ? -38.408 -2.804 14.245 1.00 91.50 348 VAL A N 1
ATOM 2875 C CA . VAL A 1 348 ? -38.171 -3.134 12.830 1.00 91.50 348 VAL A CA 1
ATOM 2876 C C . VAL A 1 348 ? -36.896 -3.976 12.695 1.00 91.50 348 VAL A C 1
ATOM 2878 O O . VAL A 1 348 ? -35.854 -3.545 13.191 1.00 91.50 348 VAL A O 1
ATOM 2881 N N . PRO A 1 349 ? -36.932 -5.171 12.068 1.00 91.69 349 PRO A N 1
ATOM 2882 C CA . PRO A 1 349 ? -35.721 -5.938 11.782 1.00 91.69 349 PRO A CA 1
ATOM 2883 C C . PRO A 1 349 ? -34.838 -5.179 10.794 1.00 91.69 349 PRO A C 1
ATOM 2885 O O . PRO A 1 349 ? -35.329 -4.638 9.806 1.00 91.69 349 PRO A O 1
ATOM 2888 N N . LEU A 1 350 ? -33.532 -5.174 11.038 1.00 91.56 350 LEU A N 1
ATOM 2889 C CA . LEU A 1 350 ? -32.571 -4.616 10.101 1.00 91.56 350 LEU A CA 1
ATOM 2890 C C . LEU A 1 350 ? -32.167 -5.694 9.082 1.00 91.56 350 LEU A C 1
ATOM 2892 O O . LEU A 1 350 ? -31.693 -6.763 9.473 1.00 91.56 350 LEU A O 1
ATOM 2896 N N . ASP A 1 351 ? -32.342 -5.433 7.782 1.00 88.94 351 ASP A N 1
ATOM 2897 C CA . ASP A 1 351 ? -31.919 -6.385 6.745 1.00 88.94 351 ASP A CA 1
ATOM 2898 C C . ASP A 1 351 ? -30.400 -6.584 6.762 1.00 88.94 351 ASP A C 1
ATOM 2900 O O . ASP A 1 351 ? -29.645 -5.651 7.061 1.00 88.94 351 ASP A O 1
ATOM 2904 N N . LYS A 1 352 ? -29.954 -7.784 6.365 1.00 83.31 352 LYS A N 1
ATOM 2905 C CA . LYS A 1 352 ? -28.531 -8.158 6.302 1.00 83.31 352 LYS A CA 1
ATOM 2906 C C . LYS A 1 352 ? -27.685 -7.278 5.378 1.00 83.31 352 LYS A C 1
ATOM 2908 O O . LYS A 1 352 ? -26.473 -7.278 5.519 1.00 83.31 352 LYS A O 1
ATOM 2913 N N . ASP A 1 353 ? -28.292 -6.509 4.481 1.00 84.25 353 ASP A N 1
ATOM 2914 C CA . ASP A 1 353 ? -27.559 -5.588 3.608 1.00 84.25 353 ASP A CA 1
ATOM 2915 C C . ASP A 1 353 ? -27.114 -4.300 4.333 1.00 84.25 353 ASP A C 1
ATOM 2917 O O . ASP A 1 353 ? -26.220 -3.608 3.854 1.00 84.25 353 ASP A O 1
ATOM 2921 N N . ASN A 1 354 ? -27.696 -3.978 5.500 1.00 85.94 354 ASN A N 1
ATOM 2922 C CA . ASN A 1 354 ? -27.355 -2.770 6.271 1.00 85.94 354 ASN A CA 1
ATOM 2923 C C . ASN A 1 354 ? -26.252 -3.011 7.332 1.00 85.94 354 ASN A C 1
ATOM 2925 O O . ASN A 1 354 ? -25.880 -2.080 8.050 1.00 85.94 354 ASN A O 1
ATOM 2929 N N . TYR A 1 355 ? -25.752 -4.244 7.483 1.00 88.50 355 TYR A N 1
ATOM 2930 C CA . TYR A 1 355 ? -24.697 -4.590 8.443 1.00 88.50 355 TYR A CA 1
ATOM 2931 C C . TYR A 1 355 ? -23.815 -5.740 7.932 1.00 88.50 355 TYR A C 1
ATOM 2933 O O . TYR A 1 355 ? -24.279 -6.629 7.229 1.00 88.50 355 TYR A O 1
ATOM 2941 N N . GLN A 1 356 ? -22.530 -5.742 8.279 1.00 84.19 356 GLN A N 1
ATOM 2942 C CA . GLN A 1 356 ? -21.575 -6.769 7.865 1.00 84.19 356 GLN A CA 1
ATOM 2943 C C . GLN A 1 356 ? -21.267 -7.713 9.031 1.00 84.19 356 GLN A C 1
ATOM 2945 O O . GLN A 1 356 ? -20.922 -7.284 10.128 1.00 84.19 356 GLN A O 1
ATOM 2950 N N . GLU A 1 357 ? -21.380 -9.016 8.779 1.00 86.06 357 GLU A N 1
ATOM 2951 C CA . GLU A 1 357 ? -21.144 -10.098 9.741 1.00 86.06 357 GLU A CA 1
ATOM 2952 C C . GLU A 1 357 ? -19.921 -10.896 9.255 1.00 86.06 357 GLU A C 1
ATOM 2954 O O . GLU A 1 357 ? -19.982 -11.574 8.227 1.00 86.06 357 GLU A O 1
ATOM 2959 N N . THR A 1 358 ? -18.778 -10.766 9.937 1.00 76.50 358 THR A N 1
ATOM 2960 C CA . THR A 1 358 ? -17.501 -11.399 9.549 1.00 76.50 358 THR A CA 1
ATOM 2961 C C . THR A 1 358 ? -16.977 -12.267 10.689 1.00 76.50 358 THR A C 1
ATOM 2963 O O . THR A 1 358 ? -16.163 -11.839 11.506 1.00 76.50 358 THR A O 1
ATOM 2966 N N . GLY A 1 359 ? -17.445 -13.515 10.740 1.00 84.88 359 GLY A N 1
ATOM 2967 C CA . GLY A 1 359 ? -17.118 -14.439 11.827 1.00 84.88 359 GLY A CA 1
ATOM 2968 C C . GLY A 1 359 ? -17.799 -14.015 13.128 1.00 84.88 359 GLY A C 1
ATOM 2969 O O . GLY A 1 359 ? -19.014 -13.891 13.160 1.00 84.88 359 GLY A O 1
ATOM 2970 N N . GLU A 1 360 ? -17.009 -13.790 14.174 1.00 88.44 360 GLU A N 1
ATOM 2971 C CA . GLU A 1 360 ? -17.450 -13.336 15.506 1.00 88.44 360 GLU A CA 1
ATOM 2972 C C . GLU A 1 360 ? -17.495 -11.795 15.630 1.00 88.44 360 GLU A C 1
ATOM 2974 O O . GLU A 1 360 ? -17.527 -11.251 16.729 1.00 88.44 360 GLU A O 1
ATOM 2979 N N . VAL A 1 361 ? -17.480 -11.067 14.505 1.00 83.06 361 VAL A N 1
ATOM 2980 C CA . VAL A 1 361 ? -17.524 -9.595 14.465 1.00 83.06 361 VAL A CA 1
ATOM 2981 C C . VAL A 1 361 ? -18.729 -9.130 13.660 1.00 83.06 361 VAL A C 1
ATOM 2983 O O . VAL A 1 361 ? -18.942 -9.582 12.531 1.00 83.06 361 VAL A O 1
ATOM 2986 N N . LEU A 1 362 ? -19.486 -8.187 14.218 1.00 89.62 362 LEU A N 1
ATOM 2987 C CA . LEU A 1 362 ? -20.580 -7.505 13.537 1.00 89.62 362 LEU A CA 1
ATOM 2988 C C . LEU A 1 362 ? -20.279 -6.004 13.452 1.00 89.62 362 LEU A C 1
ATOM 2990 O O . LEU A 1 362 ? -19.888 -5.401 14.449 1.00 89.62 362 LEU A O 1
ATOM 2994 N N . SER A 1 363 ? -20.505 -5.392 12.287 1.00 84.12 363 SER A N 1
ATOM 2995 C CA . SER A 1 363 ? -20.392 -3.941 12.096 1.00 84.12 363 SER A CA 1
ATOM 2996 C C . SER A 1 363 ? -21.540 -3.352 11.272 1.00 84.12 363 SER A C 1
ATOM 2998 O O . SER A 1 363 ? -22.112 -4.022 10.415 1.00 84.12 363 SER A O 1
ATOM 3000 N N . ALA A 1 364 ? -21.910 -2.097 11.533 1.00 86.94 364 ALA A N 1
ATOM 3001 C CA . ALA A 1 364 ? -23.038 -1.420 10.887 1.00 86.94 364 ALA A CA 1
ATOM 3002 C C . ALA A 1 364 ? -22.756 0.074 10.649 1.00 86.94 364 ALA A C 1
ATOM 3004 O O . ALA A 1 364 ? -22.068 0.718 11.442 1.00 86.94 364 ALA A O 1
ATOM 3005 N N . ASN A 1 365 ? -23.314 0.641 9.572 1.00 88.50 365 ASN A N 1
ATOM 3006 C CA . ASN A 1 365 ? -23.287 2.084 9.314 1.00 88.50 365 ASN A CA 1
ATOM 3007 C C . ASN A 1 365 ? -24.522 2.740 9.948 1.00 88.50 365 ASN A C 1
ATOM 3009 O O . ASN A 1 365 ? -25.593 2.805 9.341 1.00 88.50 365 ASN A O 1
ATOM 3013 N N . LEU A 1 366 ? -24.374 3.216 11.184 1.00 87.25 366 LEU A N 1
ATOM 3014 C CA . LEU A 1 366 ? -25.459 3.844 11.929 1.00 87.25 366 LEU A CA 1
ATOM 3015 C C . LEU A 1 366 ? -25.984 5.104 11.244 1.00 87.25 366 LEU A C 1
ATOM 3017 O O . LEU A 1 366 ? -27.182 5.346 11.311 1.00 87.25 366 LEU A O 1
ATOM 3021 N N . LYS A 1 367 ? -25.151 5.873 10.535 1.00 86.25 367 LYS A N 1
ATOM 3022 C CA . LYS A 1 367 ? -25.590 7.113 9.869 1.00 86.25 367 LYS A CA 1
ATOM 3023 C C . LYS A 1 367 ? -26.569 6.852 8.723 1.00 86.25 367 LYS A C 1
ATOM 3025 O O . LYS A 1 367 ? -27.551 7.578 8.573 1.00 86.25 367 LYS A O 1
ATOM 3030 N N . GLU A 1 368 ? -26.355 5.792 7.946 1.00 87.06 368 GLU A N 1
ATOM 3031 C CA . GLU A 1 368 ? -27.303 5.355 6.907 1.00 87.06 368 GLU A CA 1
ATOM 3032 C C . GLU A 1 368 ? -28.607 4.823 7.512 1.00 87.06 368 GLU A C 1
ATOM 3034 O O . GLU A 1 368 ? -29.697 5.191 7.068 1.00 87.06 368 GLU A O 1
ATOM 3039 N N . ILE A 1 369 ? -28.496 4.012 8.566 1.00 87.31 369 ILE A N 1
ATOM 3040 C CA . ILE A 1 369 ? -29.631 3.464 9.317 1.00 87.31 369 ILE A CA 1
ATOM 3041 C C . ILE A 1 369 ? -30.474 4.598 9.920 1.00 87.31 369 ILE A C 1
ATOM 3043 O O . ILE A 1 369 ? -31.692 4.632 9.746 1.00 87.31 369 ILE A O 1
ATOM 3047 N N . PHE A 1 370 ? -29.830 5.564 10.573 1.00 89.50 370 PHE A N 1
ATOM 3048 C CA . PHE A 1 370 ? -30.482 6.684 11.240 1.00 89.50 370 PHE A CA 1
ATOM 3049 C C . PHE A 1 370 ? -31.154 7.620 10.235 1.00 89.50 370 PHE A C 1
ATOM 3051 O O . PHE A 1 370 ? -32.315 7.975 10.413 1.00 89.50 370 PHE A O 1
ATOM 3058 N N . LYS A 1 371 ? -30.499 7.917 9.105 1.00 87.81 371 LYS A N 1
ATOM 3059 C CA . LYS A 1 371 ? -31.107 8.683 8.006 1.00 87.81 371 LYS A CA 1
ATOM 3060 C C . LYS A 1 371 ? -32.338 7.997 7.396 1.00 87.81 371 LYS A C 1
ATOM 3062 O O . LYS A 1 371 ? -33.250 8.686 6.946 1.00 87.81 371 LYS A O 1
ATOM 3067 N N . LYS A 1 372 ? -32.358 6.661 7.339 1.00 89.12 372 LYS A N 1
ATOM 3068 C CA . LYS A 1 372 ? -33.444 5.875 6.727 1.00 89.12 372 LYS A CA 1
ATOM 3069 C C . LYS A 1 372 ? -34.632 5.642 7.668 1.00 89.12 372 LYS A C 1
ATOM 3071 O O . LYS A 1 372 ? -35.753 5.516 7.182 1.00 89.12 372 LYS A O 1
ATOM 3076 N N . PHE A 1 373 ? -34.392 5.560 8.977 1.00 89.00 373 PHE A N 1
ATOM 3077 C CA . PHE A 1 373 ? -35.377 5.061 9.947 1.00 89.00 373 PHE A CA 1
ATOM 3078 C C . PHE A 1 373 ? -35.589 5.939 11.193 1.00 89.00 373 PHE A C 1
ATOM 3080 O O . PHE A 1 373 ? -36.545 5.692 11.920 1.00 89.00 373 PHE A O 1
ATOM 3087 N N . ASN A 1 374 ? -34.714 6.918 11.459 1.00 90.75 374 ASN A N 1
ATOM 3088 C CA . ASN A 1 374 ? -34.694 7.771 12.660 1.00 90.75 374 ASN A CA 1
ATOM 3089 C C . ASN A 1 374 ? -35.000 7.018 13.987 1.00 90.75 374 ASN A C 1
ATOM 3091 O O . ASN A 1 374 ? -35.976 7.339 14.669 1.00 90.75 374 ASN A O 1
ATOM 3095 N N . PRO A 1 375 ? -34.219 5.974 14.331 1.00 92.50 375 PRO A N 1
ATOM 3096 C CA . PRO A 1 375 ? -34.471 5.116 15.484 1.00 92.50 375 PRO A CA 1
ATOM 3097 C C . PRO A 1 375 ? -33.960 5.726 16.797 1.00 92.50 375 PRO A C 1
ATOM 3099 O O . PRO A 1 375 ? -32.920 6.374 16.824 1.00 92.50 375 PRO A O 1
ATOM 3102 N N . GLU A 1 376 ? -34.642 5.433 17.904 1.00 91.50 376 GLU A N 1
ATOM 3103 C CA . GLU A 1 376 ? -34.220 5.844 19.257 1.00 91.50 376 GLU A CA 1
ATOM 3104 C C . GLU A 1 376 ? -33.170 4.898 19.864 1.00 91.50 376 GLU A C 1
ATOM 3106 O O . GLU A 1 376 ? -32.342 5.290 20.683 1.00 91.50 376 GLU A O 1
ATOM 3111 N N . GLU A 1 377 ? -33.258 3.605 19.542 1.00 93.62 377 GLU A N 1
ATOM 3112 C CA . GLU A 1 377 ? -32.453 2.544 20.154 1.00 93.62 377 GLU A CA 1
ATOM 3113 C C . GLU A 1 377 ? -32.137 1.483 19.088 1.00 93.62 377 GLU A C 1
ATOM 3115 O O . GLU A 1 377 ? -33.033 1.018 18.374 1.00 93.62 377 GLU A O 1
ATOM 3120 N N . LEU A 1 378 ? -30.870 1.072 18.993 1.00 92.50 378 LEU A N 1
ATOM 3121 C CA . LEU A 1 378 ? -30.473 -0.146 18.288 1.00 92.50 378 LEU A CA 1
ATOM 3122 C C . LEU A 1 378 ? -30.599 -1.322 19.255 1.00 92.50 378 LEU A C 1
ATOM 3124 O O . LEU A 1 378 ? -30.153 -1.259 20.399 1.00 92.50 378 LEU A O 1
ATOM 3128 N N . ILE A 1 379 ? -31.183 -2.416 18.785 1.00 93.62 379 ILE A N 1
ATOM 3129 C CA . ILE A 1 379 ? -31.480 -3.589 19.596 1.00 93.62 379 ILE A CA 1
ATOM 3130 C C . ILE A 1 379 ? -30.731 -4.787 19.031 1.00 93.62 379 ILE A C 1
ATOM 3132 O O . ILE A 1 379 ? -30.991 -5.233 17.911 1.00 93.62 379 ILE A O 1
ATOM 3136 N N . ILE A 1 380 ? -29.841 -5.349 19.839 1.00 93.06 380 ILE A N 1
ATOM 3137 C CA . ILE A 1 380 ? -29.202 -6.631 19.571 1.00 93.06 380 ILE A CA 1
ATOM 3138 C C . ILE A 1 380 ? -30.117 -7.714 20.157 1.00 93.06 380 ILE A C 1
ATOM 3140 O O . ILE A 1 380 ? -30.228 -7.858 21.376 1.00 93.06 380 ILE A O 1
ATOM 3144 N N . ARG A 1 381 ? -30.817 -8.453 19.289 1.00 91.44 381 ARG A N 1
ATOM 3145 C CA . ARG A 1 381 ? -31.693 -9.575 19.661 1.00 91.44 381 ARG A CA 1
ATOM 3146 C C . ARG A 1 381 ? -30.920 -10.886 19.575 1.00 91.44 381 ARG A C 1
ATOM 3148 O O . ARG A 1 381 ? -30.435 -11.265 18.509 1.00 91.44 381 ARG A O 1
ATOM 3155 N N . LEU A 1 382 ? -30.839 -11.575 20.707 1.00 88.81 382 LEU A N 1
ATOM 3156 C CA . LEU A 1 382 ? -30.174 -12.860 20.895 1.00 88.81 382 LEU A CA 1
ATOM 3157 C C . LEU A 1 382 ? -31.255 -13.914 21.068 1.00 88.81 382 LEU A C 1
ATOM 3159 O O . LEU A 1 382 ? -31.902 -13.966 22.115 1.00 88.81 382 LEU A O 1
ATOM 3163 N N . LYS A 1 383 ? -31.491 -14.731 20.044 1.00 87.75 383 LYS A N 1
ATOM 3164 C CA . LYS A 1 383 ? -32.645 -15.632 20.041 1.00 87.75 383 LYS A CA 1
ATOM 3165 C C . LYS A 1 383 ? -32.294 -17.055 19.651 1.00 87.75 383 LYS A C 1
ATOM 3167 O O . LYS A 1 383 ? -31.287 -17.326 18.997 1.00 87.75 383 LYS A O 1
ATOM 3172 N N . ARG A 1 384 ? -33.187 -17.966 20.022 1.00 86.38 384 ARG A N 1
ATOM 3173 C CA . ARG A 1 384 ? -33.167 -19.353 19.567 1.00 86.38 384 ARG A CA 1
ATOM 3174 C C . ARG A 1 384 ? -33.358 -19.425 18.047 1.00 86.38 384 ARG A C 1
ATOM 3176 O O . ARG A 1 384 ? -34.206 -18.727 17.471 1.00 86.38 384 ARG A O 1
ATOM 3183 N N . LYS A 1 385 ? -32.587 -20.293 17.393 1.00 87.06 385 LYS A N 1
ATOM 3184 C CA . LYS A 1 385 ? -32.762 -20.647 15.981 1.00 87.06 385 LYS A CA 1
ATOM 3185 C C . LYS A 1 385 ? -34.059 -21.424 15.786 1.00 87.06 385 LYS A C 1
ATOM 3187 O O . LYS A 1 385 ? -34.368 -22.357 16.527 1.00 87.06 385 LYS A O 1
ATOM 3192 N N . ASN A 1 386 ? -34.815 -21.037 14.762 1.00 82.38 386 ASN A N 1
ATOM 3193 C CA . ASN A 1 386 ? -36.072 -21.693 14.418 1.00 82.38 386 ASN A CA 1
ATOM 3194 C C . ASN A 1 386 ? -35.826 -23.191 14.132 1.00 82.38 386 ASN A C 1
ATOM 3196 O O . ASN A 1 386 ? -34.808 -23.552 13.545 1.00 82.38 386 ASN A O 1
ATOM 3200 N N . ASN A 1 387 ? -36.775 -24.049 14.517 1.00 79.56 387 ASN A N 1
ATOM 3201 C CA . ASN A 1 387 ? -36.746 -25.511 14.336 1.00 79.56 387 ASN A CA 1
ATOM 3202 C C . ASN A 1 387 ? -35.650 -26.284 15.103 1.00 79.56 387 ASN A C 1
ATOM 3204 O O . ASN A 1 387 ? -35.531 -27.493 14.914 1.00 79.56 387 ASN A O 1
ATOM 3208 N N . VAL A 1 388 ? -34.885 -25.641 15.991 1.00 76.44 388 VAL A N 1
ATOM 3209 C CA . VAL A 1 388 ? -33.901 -26.330 16.843 1.00 76.44 388 VAL A CA 1
ATOM 3210 C C . VAL A 1 388 ? -34.545 -26.715 18.173 1.00 76.44 388 VAL A C 1
ATOM 3212 O O . VAL A 1 388 ? -35.048 -25.854 18.902 1.00 76.44 388 VAL A O 1
ATOM 3215 N N . ASP A 1 389 ? -34.554 -28.009 18.499 1.00 74.44 389 ASP A N 1
ATOM 3216 C CA . ASP A 1 389 ? -35.132 -28.503 19.750 1.00 74.44 389 ASP A CA 1
ATOM 3217 C C . ASP A 1 389 ? -34.115 -28.487 20.905 1.00 74.44 389 ASP A C 1
ATOM 3219 O O . ASP A 1 389 ? -33.185 -29.293 20.965 1.00 74.44 389 ASP A O 1
ATOM 3223 N N . CYS A 1 390 ? -34.318 -27.556 21.839 1.00 70.38 390 CYS A N 1
ATOM 3224 C CA . CYS A 1 390 ? -33.525 -27.413 23.059 1.00 70.38 390 CYS A CA 1
ATOM 3225 C C . CYS A 1 390 ? -33.989 -28.342 24.198 1.00 70.38 390 CYS A C 1
ATOM 3227 O O . CYS A 1 390 ? -33.418 -28.280 25.281 1.00 70.38 390 CYS A O 1
ATOM 3229 N N . SER A 1 391 ? -35.034 -29.158 23.997 1.00 64.38 391 SER A N 1
ATOM 3230 C CA . SER A 1 391 ? -35.582 -30.046 25.037 1.00 64.38 391 SER A CA 1
ATOM 3231 C C . SER A 1 391 ? -34.869 -31.402 25.158 1.00 64.38 391 SER A C 1
ATOM 3233 O O . SER A 1 391 ? -35.087 -32.118 26.134 1.00 64.38 391 SER A O 1
ATOM 3235 N N . LEU A 1 392 ? -34.000 -31.754 24.203 1.00 60.88 392 LEU A N 1
ATOM 3236 C CA . LEU A 1 392 ? -33.245 -33.011 24.205 1.00 60.88 392 LEU A CA 1
ATOM 3237 C C . LEU A 1 392 ? -32.175 -33.028 25.311 1.00 60.88 392 LEU A C 1
ATOM 3239 O O . LEU A 1 392 ? -31.402 -32.081 25.445 1.00 60.88 392 LEU A O 1
ATOM 3243 N N . GLU A 1 393 ? -32.066 -34.137 26.052 1.00 57.22 393 GLU A N 1
ATOM 3244 C CA . GLU A 1 393 ? -31.183 -34.270 27.232 1.00 57.22 393 GLU A CA 1
ATOM 3245 C C . GLU A 1 393 ? -29.691 -33.995 26.960 1.00 57.22 393 GLU A C 1
ATOM 3247 O O . GLU A 1 393 ? -28.962 -33.588 27.867 1.00 57.22 393 GLU A O 1
ATOM 3252 N N . SER A 1 394 ? -29.229 -34.177 25.717 1.00 58.53 394 SER A N 1
ATOM 3253 C CA . SER A 1 394 ? -27.857 -33.856 25.299 1.00 58.53 394 SER A CA 1
ATOM 3254 C C . SER A 1 394 ? -27.563 -32.351 25.270 1.00 58.53 394 SER A C 1
ATOM 3256 O O . SER A 1 394 ? -26.405 -31.953 25.364 1.00 58.53 394 SER A O 1
ATOM 3258 N N . ASN A 1 395 ? -28.598 -31.516 25.150 1.00 57.28 395 ASN A N 1
ATOM 3259 C CA . ASN A 1 395 ? -28.518 -30.082 24.882 1.00 57.28 395 ASN A CA 1
ATOM 3260 C C . ASN A 1 395 ? -29.047 -29.283 26.087 1.00 57.28 395 ASN A C 1
ATOM 3262 O O . ASN A 1 395 ? -30.018 -28.534 25.972 1.00 57.28 395 ASN A O 1
ATOM 3266 N N . LYS A 1 396 ? -28.432 -29.475 27.266 1.00 56.72 396 LYS A N 1
ATOM 3267 C CA . LYS A 1 396 ? -28.854 -28.837 28.531 1.00 56.72 396 LYS A CA 1
ATOM 3268 C C . LYS A 1 396 ? -29.088 -27.332 28.347 1.00 56.72 396 LYS A C 1
ATOM 3270 O O . LYS A 1 396 ? -28.185 -26.615 27.942 1.00 56.72 396 LYS A O 1
ATOM 3275 N N . GLY A 1 397 ? -30.294 -26.872 28.691 1.00 64.12 397 GLY A N 1
ATOM 3276 C CA . GLY A 1 397 ? -30.907 -25.638 28.174 1.00 64.12 397 GLY A CA 1
ATOM 3277 C C . GLY A 1 397 ? -30.271 -24.275 28.496 1.00 64.12 397 GLY A C 1
ATOM 3278 O O . GLY A 1 397 ? -30.895 -23.264 28.186 1.00 64.12 397 GLY A O 1
ATOM 3279 N N . TRP A 1 398 ? -29.083 -24.214 29.106 1.00 73.31 398 TRP A N 1
ATOM 3280 C CA . TRP A 1 398 ? -28.334 -22.969 29.318 1.00 73.31 398 TRP A CA 1
ATOM 3281 C C . TRP A 1 398 ? -27.287 -22.785 28.221 1.00 73.31 398 TRP A C 1
ATOM 3283 O O . TRP A 1 398 ? -26.457 -23.665 28.006 1.00 73.31 398 TRP A O 1
ATOM 3293 N N . TYR A 1 399 ? -27.295 -21.619 27.581 1.00 80.44 399 TYR A N 1
ATOM 3294 C CA . TYR A 1 399 ? -26.387 -21.283 26.491 1.00 80.44 399 TYR A CA 1
ATOM 3295 C C . TYR A 1 399 ? -25.735 -19.929 26.760 1.00 80.44 399 TYR A C 1
ATOM 3297 O O . TYR A 1 399 ? -26.437 -18.928 26.940 1.00 80.44 399 TYR A O 1
ATOM 3305 N N . GLY A 1 400 ? -24.404 -19.893 26.806 1.00 78.81 400 GLY A N 1
ATOM 3306 C CA . GLY A 1 400 ? -23.645 -18.659 26.930 1.00 78.81 400 GLY A CA 1
ATOM 3307 C C . GLY A 1 400 ? -23.572 -17.889 25.618 1.00 78.81 400 GLY A C 1
ATOM 3308 O O . GLY A 1 400 ? -23.467 -18.449 24.522 1.00 78.81 400 GLY A O 1
ATOM 3309 N N . PHE A 1 401 ? -23.638 -16.575 25.758 1.00 84.31 401 PHE A N 1
ATOM 3310 C CA . PHE A 1 401 ? -23.310 -15.602 24.736 1.00 84.31 401 PHE A CA 1
ATOM 3311 C C . PHE A 1 401 ? -22.372 -14.568 25.352 1.00 84.31 401 PHE A C 1
ATOM 3313 O O . PHE A 1 401 ? -22.683 -14.013 26.403 1.00 84.31 401 PHE A O 1
ATOM 3320 N N . GLN A 1 402 ? -21.243 -14.300 24.712 1.00 83.81 402 GLN A N 1
ATOM 3321 C CA . GLN A 1 402 ? -20.310 -13.255 25.123 1.00 83.81 402 GLN A CA 1
ATOM 3322 C C . GLN A 1 402 ? -20.418 -12.100 24.132 1.00 83.81 402 GLN A C 1
ATOM 3324 O O . GLN A 1 402 ? -20.361 -12.326 22.925 1.00 83.81 402 GLN A O 1
ATOM 3329 N N . LEU A 1 403 ? -20.570 -10.880 24.642 1.00 83.69 403 LEU A N 1
ATOM 3330 C CA . LEU A 1 403 ? -20.524 -9.632 23.883 1.00 83.69 403 LEU A CA 1
ATOM 3331 C C . LEU A 1 403 ? -19.394 -8.778 24.449 1.00 83.69 403 LEU A C 1
ATOM 3333 O O . LEU A 1 403 ? -19.324 -8.593 25.662 1.00 83.69 403 LEU A O 1
ATOM 3337 N N . SER A 1 404 ? -18.513 -8.270 23.599 1.00 78.81 404 SER A N 1
ATOM 3338 C CA . SER A 1 404 ? -17.412 -7.402 24.018 1.00 78.81 404 SER A CA 1
ATOM 3339 C C . SER A 1 404 ? -17.074 -6.380 22.942 1.00 78.81 404 SER A C 1
ATOM 3341 O O . SER A 1 404 ? -17.541 -6.477 21.802 1.00 78.81 404 SER A O 1
ATOM 3343 N N . ASN A 1 405 ? -16.242 -5.401 23.301 1.00 74.94 405 ASN A N 1
ATOM 3344 C CA . ASN A 1 405 ? -15.637 -4.465 22.354 1.00 74.94 405 ASN A CA 1
ATOM 3345 C C . ASN A 1 405 ? -16.688 -3.692 21.533 1.00 74.94 405 ASN A C 1
ATOM 3347 O O . ASN A 1 405 ? -16.566 -3.572 20.313 1.00 74.94 405 ASN A O 1
ATOM 3351 N N . ILE A 1 406 ? -17.757 -3.231 22.195 1.00 79.62 406 ILE A N 1
ATOM 3352 C CA . ILE A 1 406 ? -18.816 -2.433 21.569 1.00 79.62 406 ILE A CA 1
ATOM 3353 C C . ILE A 1 406 ? -18.290 -1.011 21.387 1.00 79.62 406 ILE A C 1
ATOM 3355 O O . ILE A 1 406 ? -18.309 -0.204 22.319 1.00 79.62 406 ILE A O 1
ATOM 3359 N N . TYR A 1 407 ? -17.829 -0.722 20.175 1.00 74.00 407 TYR A N 1
ATOM 3360 C CA . TYR A 1 407 ? -17.257 0.562 19.803 1.00 74.00 407 TYR A CA 1
ATOM 3361 C C . T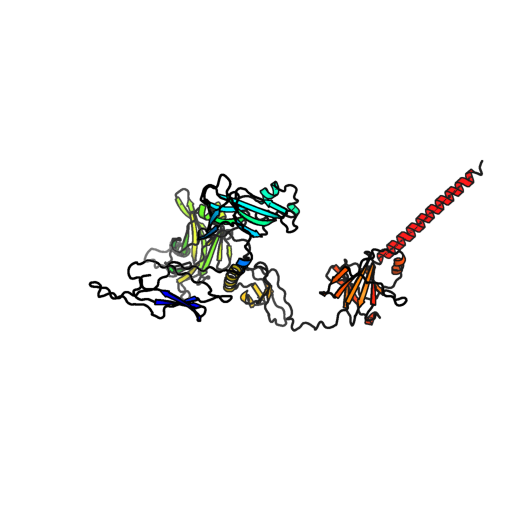YR A 1 407 ? -18.162 1.292 18.824 1.00 74.00 407 TYR A C 1
ATOM 3363 O O . TYR A 1 407 ? -18.458 0.795 17.731 1.00 74.00 407 TYR A O 1
ATOM 3371 N N . LEU A 1 408 ? -18.538 2.512 19.197 1.00 67.25 408 LEU A N 1
ATOM 3372 C CA . LEU A 1 408 ? -18.888 3.534 18.225 1.00 67.25 408 LEU A CA 1
ATOM 3373 C C . LEU A 1 408 ? -17.613 4.224 17.778 1.00 67.25 408 LEU A C 1
ATOM 3375 O O . LEU A 1 408 ? -16.800 4.632 18.601 1.00 67.25 408 LEU A O 1
ATOM 3379 N N . TYR A 1 409 ? -17.420 4.310 16.472 1.00 60.16 409 TYR A N 1
ATOM 3380 C CA . TYR A 1 409 ? -16.203 4.820 15.879 1.00 60.16 409 TYR A CA 1
ATOM 3381 C C . TYR A 1 409 ? -16.508 5.425 14.507 1.00 60.16 409 TYR A C 1
ATOM 3383 O O . TYR A 1 409 ? -17.456 5.071 13.807 1.00 60.16 409 TYR A O 1
ATOM 3391 N N . THR A 1 410 ? -15.676 6.363 14.096 1.00 50.03 410 THR A N 1
ATOM 3392 C CA . THR A 1 410 ? -15.449 6.661 12.681 1.00 50.03 410 THR A CA 1
ATOM 3393 C C . THR A 1 410 ? -14.672 5.452 12.059 1.00 50.03 410 THR A C 1
ATOM 3395 O O . THR A 1 410 ? -14.450 4.468 12.746 1.00 50.03 410 THR A O 1
ATOM 3398 N N . LYS A 1 411 ? -14.268 5.380 10.777 1.00 39.38 411 LYS A N 1
ATOM 3399 C CA . LYS A 1 411 ? -13.494 4.232 10.212 1.00 39.38 411 LYS A CA 1
ATOM 3400 C C . LYS A 1 411 ? -12.028 4.550 9.819 1.00 39.38 411 LYS A C 1
ATOM 3402 O O . LYS A 1 411 ? -11.813 5.154 8.773 1.00 39.38 411 LYS A O 1
ATOM 3407 N N . PHE A 1 412 ? -11.022 4.087 10.584 1.00 35.59 412 PHE A N 1
ATOM 3408 C CA . PHE A 1 412 ? -9.590 4.427 10.369 1.00 35.59 412 PHE A CA 1
ATOM 3409 C C . PHE A 1 412 ? -9.082 4.147 8.936 1.00 35.59 412 PHE A C 1
ATOM 3411 O O . PHE A 1 412 ? -9.206 3.018 8.450 1.00 35.59 412 PHE A O 1
ATOM 3418 N N . PRO A 1 413 ? -8.403 5.124 8.313 1.00 34.38 413 PRO A N 1
ATOM 3419 C CA . PRO A 1 413 ? -7.523 4.939 7.175 1.00 34.38 413 PRO A CA 1
ATOM 3420 C C . PRO A 1 413 ? -6.061 5.279 7.552 1.00 34.38 413 PRO A C 1
ATOM 3422 O O . PRO A 1 413 ? -5.806 6.108 8.421 1.00 34.38 413 PRO A O 1
ATOM 3425 N N . TYR A 1 414 ? -5.106 4.693 6.827 1.00 40.00 414 TYR A N 1
ATOM 3426 C CA . TYR A 1 414 ? -3.659 4.994 6.854 1.00 40.00 414 TYR A CA 1
ATOM 3427 C C . TYR A 1 414 ? -2.785 4.402 7.988 1.00 40.00 414 TYR A C 1
ATOM 3429 O O . TYR A 1 414 ? -3.285 3.972 9.028 1.00 40.00 414 TYR A O 1
ATOM 3437 N N . PRO A 1 415 ? -1.461 4.248 7.738 1.00 39.34 415 PRO A N 1
ATOM 3438 C CA . PRO A 1 415 ? -0.633 3.276 8.439 1.00 39.34 415 PRO A CA 1
ATOM 3439 C C . PRO A 1 415 ? 0.235 3.883 9.546 1.00 39.34 415 PRO A C 1
ATOM 3441 O O . PRO A 1 415 ? 0.725 5.010 9.484 1.00 39.34 415 PRO A O 1
ATOM 3444 N N . VAL A 1 416 ? 0.503 3.052 10.546 1.00 43.06 416 VAL A N 1
ATOM 3445 C CA . VAL A 1 416 ? 1.321 3.371 11.716 1.00 43.06 416 VAL A CA 1
ATOM 3446 C C . VAL A 1 416 ? 2.809 3.485 11.336 1.00 43.06 416 VAL A C 1
ATOM 3448 O O . VAL A 1 416 ? 3.412 2.509 10.890 1.00 43.06 416 VAL A O 1
ATOM 3451 N N . LYS A 1 417 ? 3.425 4.663 11.541 1.00 42.47 417 LYS A N 1
ATOM 3452 C CA . LYS A 1 417 ? 4.832 4.940 11.155 1.00 42.47 417 LYS A CA 1
ATOM 3453 C C . LYS A 1 417 ? 5.831 5.169 12.301 1.00 42.47 417 LYS A C 1
ATOM 3455 O O . LYS A 1 417 ? 7.011 5.350 12.021 1.00 42.47 417 LYS A O 1
ATOM 3460 N N . THR A 1 418 ? 5.431 5.121 13.576 1.00 50.44 418 THR A N 1
ATOM 3461 C CA . THR A 1 418 ? 6.395 5.177 14.701 1.00 50.44 418 THR A CA 1
ATOM 3462 C C . THR A 1 418 ? 6.784 3.777 15.175 1.00 50.44 418 THR A C 1
ATOM 3464 O O . THR A 1 418 ? 5.953 2.872 15.195 1.00 50.44 418 THR A O 1
ATOM 3467 N N . VAL A 1 419 ? 8.044 3.590 15.587 1.00 49.88 419 VAL A N 1
ATOM 3468 C CA . VAL A 1 419 ? 8.571 2.280 16.028 1.00 49.88 419 VAL A CA 1
ATOM 3469 C C . VAL A 1 419 ? 7.792 1.735 17.235 1.00 49.88 419 VAL A C 1
ATOM 3471 O O . VAL A 1 419 ? 7.367 0.588 17.220 1.00 49.88 419 VAL A O 1
ATOM 3474 N N . GLN A 1 420 ? 7.476 2.576 18.223 1.00 51.16 420 GLN A N 1
ATOM 3475 C CA . GLN A 1 420 ? 6.718 2.157 19.412 1.00 51.16 420 GLN A CA 1
ATOM 3476 C C . GLN A 1 420 ? 5.278 1.712 19.100 1.00 51.16 420 GLN A C 1
ATOM 3478 O O . GLN A 1 420 ? 4.785 0.752 19.696 1.00 51.16 420 GLN A O 1
ATOM 3483 N N . LEU A 1 421 ? 4.588 2.379 18.165 1.00 50.69 421 LEU A N 1
ATOM 3484 C CA . LEU A 1 421 ? 3.267 1.926 17.724 1.00 50.69 421 LEU A CA 1
ATOM 3485 C C . LEU A 1 421 ? 3.377 0.715 16.785 1.00 50.69 421 LEU A C 1
ATOM 3487 O O . LEU A 1 421 ? 2.496 -0.136 16.824 1.00 50.69 421 LEU A O 1
ATOM 3491 N N . LYS A 1 422 ? 4.461 0.582 16.007 1.00 52.94 422 LYS A N 1
ATOM 3492 C CA . LYS A 1 422 ? 4.772 -0.621 15.215 1.00 52.94 422 LYS A CA 1
ATOM 3493 C C . LYS A 1 422 ? 4.953 -1.845 16.116 1.00 52.94 422 LYS A C 1
ATOM 3495 O O . LYS A 1 422 ? 4.401 -2.890 15.791 1.00 52.94 422 LYS A O 1
ATOM 3500 N N . ASP A 1 423 ? 5.605 -1.711 17.269 1.00 55.97 423 ASP A N 1
ATOM 3501 C CA . ASP A 1 423 ? 5.762 -2.800 18.245 1.00 55.97 423 ASP A CA 1
ATOM 3502 C C . ASP A 1 423 ? 4.426 -3.171 18.919 1.00 55.97 423 ASP A C 1
ATOM 3504 O O . ASP A 1 423 ? 4.057 -4.349 18.985 1.00 55.97 423 ASP A O 1
ATOM 3508 N N . ARG A 1 424 ? 3.634 -2.175 19.350 1.00 55.66 424 ARG A N 1
ATOM 3509 C CA . ARG A 1 424 ? 2.281 -2.411 19.897 1.00 55.66 424 ARG A CA 1
ATOM 3510 C C . ARG A 1 424 ? 1.351 -3.059 18.865 1.00 55.66 424 ARG A C 1
ATOM 3512 O O . ARG A 1 424 ? 0.700 -4.054 19.169 1.00 55.66 424 AR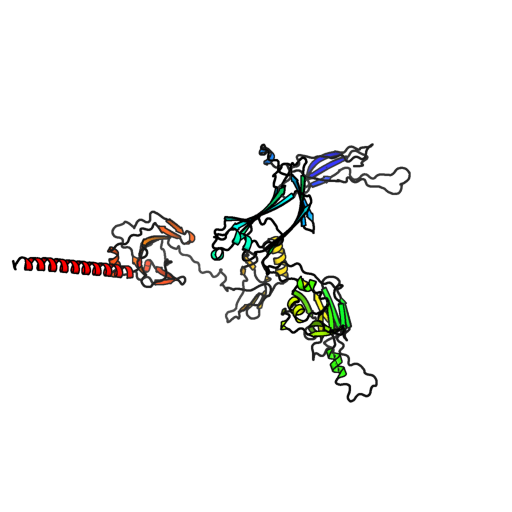G A O 1
ATOM 3519 N N . PHE A 1 425 ? 1.329 -2.556 17.635 1.00 59.41 425 PHE A N 1
ATOM 3520 C CA . PHE A 1 425 ? 0.508 -3.101 16.555 1.00 59.41 425 PHE A CA 1
ATOM 3521 C C . PHE A 1 425 ? 0.967 -4.507 16.141 1.00 59.41 425 PHE A C 1
ATOM 3523 O O . PHE A 1 425 ? 0.136 -5.399 16.007 1.00 59.41 425 PHE A O 1
ATOM 3530 N N . SER A 1 426 ? 2.282 -4.740 16.047 1.00 60.28 426 SER A N 1
ATOM 3531 C CA . SER A 1 426 ? 2.875 -6.061 15.802 1.00 60.28 426 SER A CA 1
ATOM 3532 C C . SER A 1 426 ? 2.458 -7.078 16.870 1.00 60.28 426 SER A C 1
ATOM 3534 O O . SER A 1 426 ? 1.972 -8.156 16.535 1.00 60.28 426 SER A O 1
ATOM 3536 N N . SER A 1 427 ? 2.542 -6.728 18.159 1.00 66.62 427 SER A N 1
ATOM 3537 C CA . SER A 1 427 ? 2.114 -7.624 19.248 1.00 66.62 427 SER A CA 1
ATOM 3538 C C . SER A 1 427 ? 0.607 -7.931 19.242 1.00 66.62 427 SER A C 1
ATOM 3540 O O . SER A 1 427 ? 0.225 -9.081 19.472 1.00 66.62 427 SER A O 1
ATOM 3542 N N . LEU A 1 428 ? -0.251 -6.958 18.908 1.00 62.47 428 LEU A N 1
ATOM 3543 C CA . LEU A 1 428 ? -1.691 -7.180 18.715 1.00 62.47 428 LEU A CA 1
ATOM 3544 C C . LEU A 1 428 ? -1.958 -8.141 17.544 1.00 62.47 428 LEU A C 1
ATOM 3546 O O . LEU A 1 428 ? -2.709 -9.105 17.672 1.00 62.47 428 LEU A O 1
ATOM 3550 N N . ILE A 1 429 ? -1.291 -7.913 16.417 1.00 63.56 429 ILE A N 1
ATOM 3551 C CA . ILE A 1 429 ? -1.387 -8.728 15.205 1.00 63.56 429 ILE A CA 1
ATOM 3552 C C . ILE A 1 429 ? -0.902 -10.166 15.435 1.00 63.56 429 ILE A C 1
ATOM 3554 O O . ILE A 1 429 ? -1.581 -11.116 15.042 1.00 63.56 429 ILE A O 1
ATOM 3558 N N . HIS A 1 430 ? 0.230 -10.343 16.119 1.00 73.06 430 HIS A N 1
ATOM 3559 C CA . HIS A 1 430 ? 0.751 -11.656 16.496 1.00 73.06 430 HIS A CA 1
ATOM 3560 C C . HIS A 1 430 ? -0.174 -12.393 17.478 1.00 73.06 430 HIS A C 1
ATOM 3562 O O . HIS A 1 430 ? -0.213 -13.624 17.461 1.00 73.06 430 HIS A O 1
ATOM 3568 N N . ARG A 1 431 ? -0.950 -11.668 18.299 1.00 72.56 431 ARG A N 1
ATOM 3569 C CA . ARG A 1 431 ? -1.998 -12.248 19.155 1.00 72.56 431 ARG A CA 1
ATOM 3570 C C . ARG A 1 431 ? -3.229 -12.688 18.351 1.00 72.56 431 ARG A C 1
ATOM 3572 O O . ARG A 1 431 ? -3.781 -13.737 18.662 1.00 72.56 431 ARG A O 1
ATOM 3579 N N . ILE A 1 432 ? -3.638 -11.933 17.326 1.00 75.06 432 ILE A N 1
ATOM 3580 C CA . ILE A 1 432 ? -4.752 -12.308 16.429 1.00 75.06 432 ILE A CA 1
ATOM 3581 C C . ILE A 1 432 ? -4.371 -13.507 15.545 1.00 75.06 432 ILE A C 1
ATOM 3583 O O . ILE A 1 432 ? -5.212 -14.358 15.274 1.00 75.06 432 ILE A O 1
ATOM 3587 N N . ASN A 1 433 ? -3.107 -13.583 15.107 1.00 84.56 433 ASN A N 1
ATOM 3588 C CA . ASN A 1 433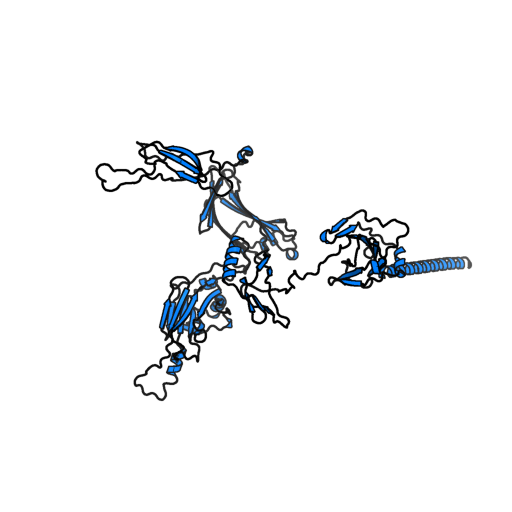 ? -2.545 -14.658 14.281 1.00 84.56 433 ASN A CA 1
ATOM 3589 C C . ASN A 1 433 ? -3.451 -15.090 13.099 1.00 84.56 433 ASN A C 1
ATOM 3591 O O . ASN A 1 433 ? -3.858 -16.252 13.019 1.00 84.56 433 ASN A O 1
ATOM 3595 N N . PRO A 1 434 ? -3.805 -14.175 12.179 1.00 83.56 434 PRO A N 1
ATOM 3596 C CA . PRO A 1 434 ? -4.770 -14.468 11.125 1.00 83.56 434 PRO A CA 1
ATOM 3597 C C . PRO A 1 434 ? -4.268 -15.526 10.133 1.00 83.56 434 PRO A C 1
ATOM 3599 O O . PRO A 1 434 ? -3.103 -15.516 9.734 1.00 83.56 434 PRO A O 1
ATOM 3602 N N . GLY A 1 435 ? -5.173 -16.395 9.673 1.00 87.56 435 GLY A N 1
ATOM 3603 C CA . GLY A 1 435 ? -4.936 -17.304 8.547 1.00 87.56 435 GLY A CA 1
ATOM 3604 C C . GLY A 1 435 ? -4.687 -16.527 7.251 1.00 87.56 435 GLY A C 1
ATOM 3605 O O . GLY A 1 435 ? -5.535 -15.732 6.848 1.00 87.56 435 GLY A O 1
ATOM 3606 N N . LEU A 1 436 ? -3.547 -16.759 6.591 1.00 89.69 436 LEU A N 1
ATOM 3607 C CA . LEU A 1 436 ? -3.146 -16.023 5.383 1.00 89.69 436 LEU A CA 1
ATOM 3608 C C . LEU A 1 436 ? -3.345 -16.844 4.108 1.00 89.69 436 LEU A C 1
ATOM 3610 O O . LEU A 1 436 ? -3.908 -16.374 3.119 1.00 89.69 436 LEU A O 1
ATOM 3614 N N . VAL A 1 437 ? -2.858 -18.084 4.118 1.00 92.44 437 VAL A N 1
ATOM 3615 C CA . VAL A 1 437 ? -2.860 -18.972 2.951 1.00 92.44 437 VAL A CA 1
ATOM 3616 C C . VAL A 1 437 ? -3.132 -20.404 3.382 1.00 92.44 437 VAL A C 1
ATOM 3618 O O . VAL A 1 437 ? -2.827 -20.807 4.503 1.00 92.44 437 VAL A O 1
ATOM 3621 N N . LYS A 1 438 ? -3.688 -21.192 2.472 1.00 93.94 438 LYS A N 1
ATOM 3622 C CA . LYS A 1 438 ? -3.979 -22.606 2.671 1.00 93.94 438 LYS A CA 1
ATOM 3623 C C . LYS A 1 438 ? -3.333 -23.418 1.560 1.00 93.94 438 LYS A C 1
ATOM 3625 O O . LYS A 1 438 ? -3.457 -23.060 0.388 1.00 93.94 438 LYS A O 1
ATOM 3630 N N . ILE A 1 439 ? -2.660 -24.506 1.927 1.00 93.69 439 ILE A N 1
ATOM 3631 C CA . ILE A 1 439 ? -2.131 -25.487 0.976 1.00 93.69 439 ILE A CA 1
ATOM 3632 C C . ILE A 1 439 ? -2.720 -26.850 1.328 1.00 93.69 439 ILE A C 1
ATOM 3634 O O . ILE A 1 439 ? -2.546 -27.363 2.431 1.00 93.69 439 ILE A O 1
ATOM 3638 N N . ASP A 1 440 ? -3.483 -27.406 0.391 1.00 93.50 440 ASP A N 1
ATOM 3639 C CA . ASP A 1 440 ? -4.328 -28.590 0.555 1.00 93.50 440 ASP A CA 1
ATOM 3640 C C . ASP A 1 440 ? -5.295 -28.483 1.748 1.00 93.50 440 ASP A C 1
ATOM 3642 O O . ASP A 1 440 ? -6.401 -27.946 1.629 1.00 93.50 440 ASP A O 1
ATOM 3646 N N . LYS A 1 441 ? -4.886 -29.014 2.905 1.00 92.50 441 LYS A N 1
ATOM 3647 C CA . LYS A 1 441 ? -5.634 -29.002 4.169 1.00 92.50 441 LYS A CA 1
ATOM 3648 C C . LYS A 1 441 ? -4.968 -28.142 5.245 1.00 92.50 441 LYS A C 1
ATOM 3650 O O . LYS A 1 441 ? -5.637 -27.804 6.215 1.00 92.50 441 LYS A O 1
ATOM 3655 N N . GLU A 1 442 ? -3.693 -27.799 5.082 1.00 93.62 442 GLU A N 1
ATOM 3656 C CA . GLU A 1 442 ? -2.914 -27.036 6.055 1.00 93.62 442 GLU A CA 1
ATOM 3657 C C . GLU A 1 442 ? -3.162 -25.536 5.853 1.00 93.62 442 GLU A C 1
ATOM 3659 O O . GLU A 1 442 ? -3.091 -25.028 4.731 1.00 93.62 442 GLU A O 1
ATOM 3664 N N . VAL A 1 443 ? -3.499 -24.833 6.935 1.00 93.75 443 VAL A N 1
ATOM 3665 C CA . VAL A 1 443 ? -3.678 -23.376 6.949 1.00 93.75 443 VAL A CA 1
ATOM 3666 C C . VAL A 1 443 ? -2.467 -22.763 7.628 1.00 93.75 443 VAL A C 1
ATOM 3668 O O . VAL A 1 443 ? -2.179 -23.083 8.778 1.00 93.75 443 VAL A O 1
ATOM 3671 N N . PHE A 1 444 ? -1.786 -21.871 6.916 1.00 92.25 444 PHE A N 1
ATOM 3672 C CA . PHE A 1 444 ? -0.647 -21.124 7.423 1.00 92.25 444 PHE A CA 1
ATOM 3673 C C . PHE A 1 444 ? -1.110 -19.740 7.865 1.00 92.25 444 PHE A C 1
ATOM 3675 O O . PHE A 1 444 ? -1.641 -18.947 7.078 1.00 92.25 444 PHE A O 1
ATOM 3682 N N . ASN A 1 445 ? -0.910 -19.472 9.147 1.00 92.62 445 ASN A N 1
ATOM 3683 C CA . ASN A 1 445 ? -1.309 -18.248 9.825 1.00 92.62 445 ASN A CA 1
ATOM 3684 C C . ASN A 1 445 ? -0.138 -17.267 9.856 1.00 92.62 445 ASN A C 1
ATOM 3686 O O . ASN A 1 445 ? 0.978 -17.613 9.495 1.00 92.62 445 ASN A O 1
ATOM 3690 N N . LEU A 1 446 ? -0.337 -16.031 10.284 1.00 87.69 446 LEU A N 1
ATOM 3691 C CA . LEU A 1 446 ? 0.734 -15.036 10.256 1.00 87.69 446 LEU A CA 1
ATOM 3692 C C . LEU A 1 446 ? 1.989 -15.438 11.061 1.00 87.69 446 LEU A C 1
ATOM 3694 O O . LEU A 1 446 ? 3.112 -15.231 10.602 1.00 87.69 446 LEU A O 1
ATOM 3698 N N . ASN A 1 447 ? 1.808 -16.081 12.217 1.00 89.31 447 ASN A N 1
ATOM 3699 C CA . ASN A 1 447 ? 2.898 -16.562 13.074 1.00 89.31 447 ASN A CA 1
ATOM 3700 C C . ASN A 1 447 ? 3.619 -17.794 12.498 1.00 89.31 447 ASN A C 1
ATOM 3702 O O . ASN A 1 447 ? 4.664 -18.191 13.009 1.00 89.31 447 ASN A O 1
ATOM 3706 N N . ASP A 1 448 ? 3.090 -18.406 11.433 1.00 90.00 448 ASP A N 1
ATOM 3707 C CA . ASP A 1 448 ? 3.737 -19.515 10.734 1.00 90.00 448 ASP A CA 1
ATOM 3708 C C . ASP A 1 448 ? 4.925 -19.074 9.858 1.00 90.00 448 ASP A C 1
ATOM 3710 O O . ASP A 1 448 ? 5.688 -19.936 9.400 1.00 90.00 448 ASP A O 1
ATOM 3714 N N . PHE A 1 449 ? 5.079 -17.768 9.615 1.00 87.31 449 PHE A N 1
ATOM 3715 C CA . PHE A 1 449 ? 6.081 -17.175 8.730 1.00 87.31 449 PHE A CA 1
ATOM 3716 C C . PHE A 1 449 ? 7.159 -16.413 9.504 1.00 87.31 449 PHE A C 1
ATOM 3718 O O . PHE A 1 449 ? 6.887 -15.733 10.490 1.00 87.31 449 PHE A O 1
ATOM 3725 N N . ASN A 1 450 ? 8.391 -16.458 8.992 1.00 83.56 450 ASN A N 1
ATOM 3726 C CA . ASN A 1 450 ? 9.451 -15.553 9.422 1.00 83.56 450 ASN A CA 1
ATOM 3727 C C . ASN A 1 450 ? 9.326 -14.227 8.668 1.00 83.56 450 ASN A C 1
ATOM 3729 O O . ASN A 1 450 ? 9.121 -14.216 7.453 1.00 83.56 450 ASN A O 1
ATOM 3733 N N . TRP A 1 451 ? 9.504 -13.125 9.381 1.00 78.88 451 TRP A N 1
ATOM 3734 C CA . TRP A 1 451 ? 9.410 -11.773 8.845 1.00 78.88 451 TRP A CA 1
ATOM 3735 C C . TRP A 1 451 ? 10.807 -11.363 8.375 1.00 78.88 451 TRP A C 1
ATOM 3737 O O . TRP A 1 451 ? 11.736 -11.368 9.181 1.00 78.88 451 TRP A O 1
ATOM 3747 N N . GLN A 1 452 ? 10.986 -11.095 7.077 1.00 61.81 452 GLN A N 1
ATOM 3748 C CA . GLN A 1 452 ? 12.324 -10.860 6.509 1.00 61.81 452 GLN A CA 1
ATOM 3749 C C . GLN A 1 452 ? 12.622 -9.411 6.151 1.00 61.81 452 GLN A C 1
ATOM 3751 O O . GLN A 1 452 ? 13.763 -8.993 6.315 1.00 61.81 452 GLN A O 1
ATOM 3756 N N . ASN A 1 453 ? 11.637 -8.651 5.674 1.00 54.12 453 ASN A N 1
ATOM 3757 C CA . ASN A 1 453 ? 11.830 -7.224 5.445 1.00 54.12 453 ASN A CA 1
ATOM 3758 C C . ASN A 1 453 ? 10.522 -6.455 5.637 1.00 54.12 453 ASN A C 1
ATOM 3760 O O . ASN A 1 453 ? 9.448 -6.986 5.334 1.00 54.12 453 ASN A O 1
ATOM 3764 N N . PHE A 1 454 ? 10.615 -5.252 6.207 1.00 57.09 454 PHE A N 1
ATOM 3765 C CA . PHE A 1 454 ? 9.456 -4.524 6.727 1.00 57.09 454 PHE A CA 1
ATOM 3766 C C . PHE A 1 454 ? 9.684 -3.003 6.737 1.00 57.09 454 PHE A C 1
ATOM 3768 O O . PHE A 1 454 ? 9.608 -2.333 7.783 1.00 57.09 454 PHE A O 1
ATOM 3775 N N . ASP A 1 455 ? 9.981 -2.492 5.540 1.00 44.44 455 ASP A N 1
ATOM 3776 C CA . ASP A 1 455 ? 10.195 -1.083 5.196 1.00 44.44 455 ASP A CA 1
ATOM 3777 C C . ASP A 1 455 ? 8.857 -0.316 5.201 1.00 44.44 455 ASP A C 1
ATOM 3779 O O . ASP A 1 455 ? 8.350 0.152 4.185 1.00 44.44 455 ASP A O 1
ATOM 3783 N N . GLY A 1 456 ? 8.256 -0.243 6.391 1.00 49.78 456 GLY A N 1
ATOM 3784 C CA . GLY A 1 456 ? 6.902 0.256 6.634 1.00 49.78 456 GLY A CA 1
ATOM 3785 C C . GLY A 1 456 ? 5.902 -0.864 6.940 1.00 49.78 456 GLY A C 1
ATOM 3786 O O . GLY A 1 456 ? 6.096 -2.017 6.570 1.00 49.78 456 GLY A O 1
ATOM 3787 N N . LEU A 1 457 ? 4.806 -0.516 7.623 1.00 48.28 457 LEU A N 1
ATOM 3788 C CA . LEU A 1 457 ? 3.684 -1.427 7.915 1.00 48.28 457 LEU A CA 1
ATOM 3789 C C . LEU A 1 457 ? 2.802 -1.744 6.690 1.00 48.28 457 LEU A C 1
ATOM 3791 O O . LEU A 1 457 ? 1.793 -2.431 6.809 1.00 48.28 457 LEU A O 1
ATOM 3795 N N . GLU A 1 458 ? 3.192 -1.237 5.522 1.00 48.50 458 GLU A N 1
ATOM 3796 C CA . GLU A 1 458 ? 2.410 -1.222 4.286 1.00 48.50 458 GLU A CA 1
ATOM 3797 C C . GLU A 1 458 ? 2.726 -2.427 3.382 1.00 48.50 458 GLU A C 1
ATOM 3799 O O . GLU A 1 458 ? 1.830 -2.956 2.727 1.00 48.50 458 GLU A O 1
ATOM 3804 N N . ARG A 1 459 ? 3.986 -2.893 3.360 1.00 54.81 459 ARG A N 1
ATOM 3805 C CA . ARG A 1 459 ? 4.438 -4.056 2.577 1.00 54.81 459 ARG A CA 1
ATOM 3806 C C . ARG A 1 459 ? 5.532 -4.820 3.324 1.00 54.81 459 ARG A C 1
ATOM 3808 O O . ARG A 1 459 ? 6.612 -4.291 3.564 1.00 54.81 459 ARG A O 1
ATOM 3815 N N . GLY A 1 460 ? 5.256 -6.080 3.657 1.00 64.81 460 GLY A N 1
ATOM 3816 C CA . GLY A 1 460 ? 6.188 -6.966 4.355 1.00 64.81 460 GLY A CA 1
ATOM 3817 C C . GLY A 1 460 ? 6.402 -8.286 3.621 1.00 64.81 460 GLY A C 1
ATOM 3818 O O . GLY A 1 460 ? 5.458 -8.852 3.071 1.00 64.81 460 GLY A O 1
ATOM 3819 N N . VAL A 1 461 ? 7.634 -8.800 3.641 1.00 74.50 461 VAL A N 1
ATOM 3820 C CA . VAL A 1 461 ? 7.961 -10.116 3.067 1.00 74.50 461 VAL A CA 1
ATOM 3821 C C . VAL A 1 461 ? 7.928 -11.185 4.161 1.00 74.50 461 VAL A C 1
ATOM 3823 O O . VAL A 1 461 ? 8.740 -11.174 5.092 1.00 74.50 461 VAL A O 1
ATOM 3826 N N . LEU A 1 462 ? 6.983 -12.120 4.026 1.00 82.25 462 LEU A N 1
ATOM 3827 C CA . LEU A 1 462 ? 6.755 -13.249 4.929 1.00 82.25 462 LEU A CA 1
ATOM 3828 C C . LEU A 1 462 ? 7.262 -14.550 4.298 1.00 82.25 462 LEU A C 1
ATOM 3830 O O . LEU A 1 462 ? 6.852 -14.915 3.198 1.00 82.25 462 LEU A O 1
ATOM 3834 N N . VAL A 1 463 ? 8.142 -15.275 4.994 1.00 83.25 463 VAL A N 1
ATOM 3835 C CA . VAL A 1 463 ? 8.840 -16.451 4.448 1.00 83.25 463 VAL A CA 1
ATOM 3836 C C . VAL A 1 463 ? 8.675 -17.665 5.362 1.00 83.25 463 VAL A C 1
ATOM 3838 O O . VAL A 1 463 ? 9.173 -17.696 6.491 1.00 83.25 463 VAL A O 1
ATOM 3841 N N . LYS A 1 464 ? 8.033 -18.719 4.845 1.00 88.19 464 LYS A N 1
ATOM 3842 C CA . LYS A 1 464 ? 7.928 -20.036 5.495 1.00 88.19 464 LYS A CA 1
ATOM 3843 C C . LYS A 1 464 ? 8.570 -21.111 4.623 1.00 88.19 464 LYS A C 1
ATOM 3845 O O . LYS A 1 464 ? 8.358 -21.166 3.416 1.00 88.19 464 LYS A O 1
ATOM 3850 N N . LYS A 1 465 ? 9.329 -22.014 5.249 1.00 89.31 465 LYS A N 1
ATOM 3851 C CA . LYS A 1 465 ? 9.797 -23.250 4.607 1.00 89.31 465 LYS A CA 1
ATOM 3852 C C . LYS A 1 465 ? 8.717 -24.315 4.752 1.00 89.31 465 LYS A C 1
ATOM 3854 O O . LYS A 1 465 ? 8.468 -24.776 5.862 1.00 89.31 465 LYS A O 1
ATOM 3859 N N . ILE A 1 466 ? 8.116 -24.711 3.637 1.00 88.38 466 ILE A N 1
ATOM 3860 C CA . ILE A 1 466 ? 7.143 -25.808 3.565 1.00 88.38 466 ILE A CA 1
ATOM 3861 C C . ILE A 1 466 ? 7.775 -27.046 2.917 1.00 88.38 466 ILE A C 1
ATOM 3863 O O . ILE A 1 466 ? 8.766 -26.944 2.190 1.00 88.38 466 ILE A O 1
ATOM 3867 N N . ARG A 1 467 ? 7.217 -28.229 3.188 1.00 88.94 467 ARG A N 1
ATOM 3868 C CA . ARG A 1 467 ? 7.585 -29.482 2.515 1.00 88.94 467 ARG A CA 1
ATOM 3869 C C . ARG A 1 467 ? 6.371 -29.985 1.751 1.00 88.94 467 ARG A C 1
ATOM 3871 O O . ARG A 1 467 ? 5.369 -30.322 2.367 1.00 88.94 467 ARG A O 1
ATOM 3878 N N . LEU A 1 468 ? 6.479 -30.044 0.429 1.00 87.69 468 LEU A N 1
ATOM 3879 C CA . LEU A 1 468 ? 5.449 -30.613 -0.436 1.00 87.69 468 LEU A CA 1
ATOM 3880 C C . LEU A 1 468 ? 5.857 -32.024 -0.862 1.00 87.69 468 LEU A C 1
ATOM 3882 O O . LEU A 1 468 ? 7.045 -32.325 -1.009 1.00 87.69 468 LEU A O 1
ATOM 3886 N N . ALA A 1 469 ? 4.865 -32.894 -1.031 1.00 89.62 469 ALA A N 1
ATOM 3887 C CA . ALA A 1 469 ? 5.073 -34.216 -1.599 1.00 89.62 469 ALA A CA 1
ATOM 3888 C C . ALA A 1 469 ? 5.264 -34.113 -3.125 1.00 89.62 469 ALA A C 1
ATOM 3890 O O . ALA A 1 469 ? 5.117 -33.053 -3.730 1.00 89.62 469 ALA A O 1
ATOM 3891 N N . LYS A 1 470 ? 5.577 -35.233 -3.782 1.00 87.75 470 LYS A N 1
ATOM 3892 C CA . LYS A 1 470 ? 5.486 -35.298 -5.244 1.00 87.75 470 LYS A CA 1
ATOM 3893 C C . LYS A 1 470 ? 4.017 -35.486 -5.630 1.00 87.75 470 LYS A C 1
ATOM 3895 O O . LYS A 1 470 ? 3.490 -36.583 -5.467 1.00 87.75 470 LYS A O 1
ATOM 3900 N N . GLY A 1 471 ? 3.378 -34.453 -6.170 1.00 90.25 471 GLY A N 1
ATOM 3901 C CA . GLY A 1 471 ? 1.991 -34.535 -6.623 1.00 90.25 471 GLY A CA 1
ATOM 3902 C C . GLY A 1 471 ? 1.389 -33.183 -6.992 1.00 90.25 471 GLY A C 1
ATOM 3903 O O . GLY A 1 471 ? 2.098 -32.187 -7.126 1.00 90.25 471 GLY A O 1
ATOM 3904 N N . ASN A 1 472 ? 0.066 -33.173 -7.149 1.00 92.25 472 ASN A N 1
ATOM 3905 C CA . ASN A 1 472 ? -0.718 -31.956 -7.328 1.00 92.25 472 ASN A CA 1
ATOM 3906 C C . ASN A 1 472 ? -1.116 -31.410 -5.953 1.00 92.25 472 ASN A C 1
ATOM 3908 O O . ASN A 1 472 ? -1.645 -32.160 -5.134 1.00 92.25 472 ASN A O 1
ATOM 3912 N N . HIS A 1 473 ? -0.907 -30.113 -5.741 1.00 93.81 473 HIS A N 1
ATOM 3913 C CA . HIS A 1 473 ? -1.233 -29.407 -4.503 1.00 93.81 473 HIS A CA 1
ATOM 3914 C C . HIS A 1 473 ? -2.155 -28.219 -4.808 1.00 93.81 473 HIS A C 1
ATOM 3916 O O . HIS A 1 473 ? -1.974 -27.542 -5.823 1.00 93.81 473 HIS A O 1
ATOM 3922 N N . LYS A 1 474 ? -3.141 -27.948 -3.946 1.00 94.38 474 LYS A N 1
ATOM 3923 C CA . LYS A 1 474 ? -4.045 -26.794 -4.076 1.00 94.38 474 LYS A CA 1
ATOM 3924 C C . LYS A 1 474 ? -3.557 -25.651 -3.192 1.00 94.38 474 LYS A C 1
ATOM 3926 O O . LYS A 1 474 ? -3.581 -25.779 -1.975 1.00 94.38 474 LYS A O 1
ATOM 3931 N N . TYR A 1 475 ? -3.199 -24.521 -3.796 1.00 93.38 475 TYR A N 1
ATOM 3932 C CA . TYR A 1 475 ? -2.938 -23.264 -3.091 1.00 93.38 475 TYR A CA 1
ATOM 3933 C C . TYR A 1 475 ? -4.186 -22.367 -3.092 1.00 93.38 475 TYR A C 1
ATOM 3935 O O . TYR A 1 475 ? -4.862 -22.238 -4.114 1.00 93.38 475 TYR A O 1
ATOM 3943 N N . GLU A 1 476 ? -4.486 -21.731 -1.962 1.00 93.06 476 GLU A N 1
ATOM 3944 C CA . GLU A 1 476 ? -5.629 -20.834 -1.786 1.00 93.06 476 GLU A CA 1
ATOM 3945 C C . GLU A 1 476 ? -5.246 -19.649 -0.883 1.00 93.06 476 GLU A C 1
ATOM 3947 O O . GLU A 1 476 ? -4.687 -19.835 0.198 1.00 93.06 476 GLU A O 1
ATOM 3952 N N . LYS A 1 477 ? -5.538 -18.419 -1.326 1.00 91.06 477 LYS A N 1
ATOM 3953 C CA . LYS A 1 477 ? -5.391 -17.207 -0.504 1.00 91.06 477 LYS A CA 1
ATOM 3954 C C . LYS A 1 477 ? -6.621 -17.063 0.387 1.00 91.06 477 LYS A C 1
ATOM 3956 O O . LYS A 1 477 ? -7.740 -17.090 -0.125 1.00 91.06 477 LYS A O 1
ATOM 3961 N N . LEU A 1 478 ? -6.427 -16.869 1.687 1.00 87.31 478 LEU A N 1
ATOM 3962 C CA . LEU A 1 478 ? -7.527 -16.615 2.612 1.00 87.31 478 LEU A CA 1
ATOM 3963 C C . LEU A 1 478 ? -7.813 -15.109 2.666 1.00 87.31 478 LEU A C 1
ATOM 3965 O O . LEU A 1 478 ? -6.896 -14.289 2.647 1.00 87.31 478 LEU A O 1
ATOM 3969 N N . LYS A 1 479 ? -9.096 -14.735 2.700 1.00 79.88 479 LYS A N 1
ATOM 3970 C CA . LYS A 1 479 ? -9.499 -13.338 2.912 1.00 79.88 479 LYS A CA 1
ATOM 3971 C C . LYS A 1 479 ? -9.331 -12.994 4.388 1.00 79.88 479 LYS A C 1
ATOM 3973 O O . LYS A 1 479 ? -9.781 -13.751 5.245 1.00 79.88 479 LYS A O 1
ATOM 3978 N N . ASN A 1 480 ? -8.752 -11.836 4.677 1.00 71.25 480 ASN A N 1
ATOM 3979 C CA . ASN A 1 480 ? -8.629 -11.320 6.031 1.00 71.25 480 ASN A CA 1
ATOM 3980 C C . ASN A 1 480 ? -8.930 -9.810 6.055 1.00 71.25 480 ASN A C 1
ATOM 3982 O O . ASN A 1 480 ? -8.713 -9.119 5.063 1.00 71.25 480 ASN A O 1
ATOM 3986 N N . ALA A 1 481 ? -9.468 -9.311 7.172 1.00 55.84 481 ALA A N 1
ATOM 3987 C CA . ALA A 1 481 ? -9.840 -7.902 7.326 1.00 55.84 481 ALA A CA 1
ATOM 3988 C C . ALA A 1 481 ? -8.632 -6.975 7.575 1.00 55.84 481 ALA A C 1
ATOM 3990 O O . ALA A 1 481 ? -8.722 -5.774 7.343 1.00 55.84 481 ALA A O 1
ATOM 3991 N N . THR A 1 482 ? -7.511 -7.531 8.043 1.00 56.34 482 THR A N 1
ATOM 3992 C CA . THR A 1 482 ? -6.283 -6.807 8.411 1.00 56.34 482 THR A CA 1
ATOM 3993 C C . THR A 1 482 ? -5.171 -6.984 7.372 1.00 56.34 482 THR A C 1
ATOM 3995 O O . THR A 1 482 ? -4.342 -6.094 7.209 1.00 56.34 482 THR A O 1
ATOM 3998 N N . PHE A 1 483 ? -5.151 -8.109 6.647 1.00 63.41 483 PHE A N 1
ATOM 3999 C CA . PHE A 1 483 ? -4.115 -8.445 5.664 1.00 63.41 483 PHE A CA 1
ATOM 4000 C C . PHE A 1 483 ? -4.694 -8.874 4.316 1.00 63.41 483 PHE A C 1
ATOM 4002 O O . PHE A 1 483 ? -5.627 -9.671 4.246 1.00 63.41 483 PHE A O 1
ATOM 4009 N N . SER A 1 484 ? -4.059 -8.426 3.231 1.00 72.75 484 SER A N 1
ATOM 4010 C CA . SER A 1 484 ? -4.322 -8.910 1.875 1.00 72.75 484 SER A CA 1
ATOM 4011 C C . SER A 1 484 ? -3.048 -9.510 1.285 1.00 72.75 484 SER A C 1
ATOM 4013 O O . SER A 1 484 ? -2.032 -8.828 1.157 1.00 72.75 484 SER A O 1
ATOM 4015 N N . VAL A 1 485 ? -3.085 -10.794 0.922 1.00 79.44 485 VAL A N 1
ATOM 4016 C CA . VAL A 1 485 ? -1.956 -11.467 0.261 1.00 79.44 485 VAL A CA 1
ATOM 4017 C C . VAL A 1 485 ? -1.943 -11.059 -1.216 1.00 79.44 485 VAL A C 1
ATOM 4019 O O . VAL A 1 485 ? -2.577 -11.706 -2.052 1.00 79.44 485 VAL A O 1
ATOM 4022 N N . GLU A 1 486 ? -1.235 -9.975 -1.545 1.00 77.44 486 GLU A N 1
ATOM 4023 C CA . GLU A 1 486 ? -1.123 -9.424 -2.908 1.00 77.44 486 GLU A CA 1
ATOM 4024 C C . GLU A 1 486 ? -0.573 -10.479 -3.888 1.00 77.44 486 GLU A C 1
ATOM 4026 O O . GLU A 1 486 ? -1.218 -10.831 -4.880 1.00 77.44 486 GLU A O 1
ATOM 4031 N N . TRP A 1 487 ? 0.542 -11.117 -3.537 1.00 78.50 487 TRP A N 1
ATOM 4032 C CA . TRP A 1 487 ? 1.173 -12.204 -4.289 1.00 78.50 487 TRP A CA 1
ATOM 4033 C C . TRP A 1 487 ? 1.867 -13.197 -3.345 1.00 78.50 487 TRP A C 1
ATOM 4035 O O . TRP A 1 487 ? 2.020 -12.939 -2.155 1.00 78.50 487 TRP A O 1
ATOM 4045 N N . ALA A 1 488 ? 2.241 -14.363 -3.871 1.00 84.06 488 ALA A N 1
ATOM 4046 C CA . ALA A 1 488 ? 3.047 -15.358 -3.169 1.00 84.06 488 ALA A CA 1
ATOM 4047 C C . ALA A 1 488 ? 3.943 -16.074 -4.185 1.00 84.06 488 ALA A C 1
ATOM 4049 O O . ALA A 1 488 ? 3.481 -16.404 -5.278 1.00 84.06 488 ALA A O 1
ATOM 4050 N N . ILE A 1 489 ? 5.205 -16.311 -3.826 1.00 82.94 489 ILE A N 1
ATOM 4051 C CA . ILE A 1 489 ? 6.183 -17.007 -4.671 1.00 82.94 489 ILE A CA 1
ATOM 4052 C C . ILE A 1 489 ? 6.566 -18.313 -3.974 1.00 82.94 489 ILE A C 1
ATOM 4054 O O . ILE A 1 489 ? 6.850 -18.327 -2.777 1.00 82.94 489 ILE A O 1
ATOM 4058 N N . LEU A 1 490 ? 6.558 -19.414 -4.726 1.00 85.62 490 LEU A N 1
ATOM 4059 C CA . LEU A 1 490 ? 7.010 -20.721 -4.260 1.00 85.62 490 LEU A CA 1
ATOM 4060 C C . LEU A 1 490 ? 8.358 -21.043 -4.910 1.00 85.62 490 LEU A C 1
ATOM 4062 O O . LEU A 1 490 ? 8.411 -21.454 -6.067 1.00 85.62 490 LEU A O 1
ATOM 4066 N N . GLU A 1 491 ? 9.440 -20.857 -4.159 1.00 81.06 491 GLU A N 1
ATOM 4067 C CA . GLU A 1 491 ? 10.808 -21.061 -4.647 1.00 81.06 491 GLU A CA 1
ATOM 4068 C C . GLU A 1 491 ? 11.435 -22.356 -4.103 1.00 81.06 491 GLU A C 1
ATOM 4070 O O . GLU A 1 491 ? 11.171 -22.749 -2.959 1.00 81.06 491 GLU A O 1
ATOM 4075 N N . PRO A 1 492 ? 12.306 -23.032 -4.877 1.00 79.06 492 PRO A N 1
ATOM 4076 C CA . PRO A 1 492 ? 13.107 -24.130 -4.356 1.00 79.06 492 PRO A CA 1
ATOM 4077 C C . PRO A 1 492 ? 14.099 -23.615 -3.303 1.00 79.06 492 PRO A C 1
ATOM 4079 O O . PRO A 1 492 ? 14.774 -22.605 -3.490 1.00 79.06 492 PRO A O 1
ATOM 4082 N N . ASN A 1 493 ? 14.222 -24.340 -2.188 1.00 73.75 493 ASN A N 1
ATOM 4083 C CA . ASN A 1 493 ? 15.116 -23.984 -1.084 1.00 73.75 493 ASN A CA 1
ATOM 4084 C C . ASN A 1 493 ? 16.572 -23.820 -1.589 1.00 73.75 493 ASN A C 1
ATOM 4086 O O . ASN A 1 493 ? 17.129 -24.796 -2.097 1.00 73.75 493 ASN A O 1
ATOM 4090 N N . PRO A 1 494 ? 17.229 -22.653 -1.408 1.00 59.78 494 PRO A N 1
ATOM 4091 C CA . PRO A 1 494 ? 18.463 -22.289 -2.115 1.00 59.78 494 PRO A CA 1
ATOM 4092 C C . PRO A 1 494 ? 19.677 -23.198 -1.870 1.00 59.78 494 PRO A C 1
ATOM 4094 O O . PRO A 1 494 ? 20.657 -23.109 -2.602 1.00 59.78 494 PRO A O 1
ATOM 4097 N N . LYS A 1 495 ? 19.611 -24.153 -0.931 1.00 54.50 495 LYS A N 1
ATOM 4098 C CA . LYS A 1 495 ? 20.580 -25.264 -0.853 1.00 54.50 495 LYS A CA 1
ATOM 4099 C C . LYS A 1 495 ? 20.600 -26.170 -2.102 1.00 54.50 495 LYS A C 1
ATOM 4101 O O . LYS A 1 495 ? 21.485 -27.014 -2.193 1.00 54.50 495 LYS A O 1
ATOM 4106 N N . SER A 1 496 ? 19.663 -26.012 -3.042 1.00 47.03 496 SER A N 1
ATOM 4107 C CA . SER A 1 496 ? 19.691 -26.644 -4.369 1.00 47.03 496 SER A CA 1
ATOM 4108 C C . SER A 1 496 ? 20.079 -25.695 -5.513 1.00 47.03 496 SER A C 1
ATOM 4110 O O . SER A 1 496 ? 19.868 -26.048 -6.673 1.00 47.03 496 SER A O 1
ATOM 4112 N N . GLN A 1 497 ? 20.599 -24.493 -5.235 1.00 39.62 497 GLN A N 1
ATOM 4113 C CA . GLN A 1 497 ? 21.144 -23.641 -6.294 1.00 39.62 497 GLN A CA 1
ATOM 4114 C C . GLN A 1 497 ? 22.330 -24.350 -6.957 1.00 39.62 497 GLN A C 1
ATOM 4116 O O . GLN A 1 497 ? 23.293 -24.744 -6.295 1.00 39.62 497 GLN A O 1
ATOM 4121 N N . PHE A 1 498 ? 22.255 -24.515 -8.279 1.00 40.81 498 PHE A N 1
ATOM 4122 C CA . PHE A 1 498 ? 23.395 -24.960 -9.072 1.00 40.81 498 PHE A CA 1
ATOM 4123 C C . PHE A 1 498 ? 24.568 -23.999 -8.836 1.00 40.81 498 PHE A C 1
ATOM 4125 O O . PHE A 1 498 ? 24.343 -22.787 -8.800 1.00 40.81 498 PHE A O 1
ATOM 4132 N N . PRO A 1 499 ? 25.812 -24.490 -8.697 1.00 38.81 499 PRO A N 1
ATOM 4133 C CA . PRO A 1 499 ? 26.957 -23.614 -8.518 1.00 38.81 499 PRO A CA 1
ATOM 4134 C C . PRO A 1 499 ? 27.138 -22.754 -9.772 1.00 38.81 499 PRO A C 1
ATOM 4136 O O . PRO A 1 499 ? 27.647 -23.228 -10.791 1.00 38.81 499 PRO A O 1
ATOM 4139 N N . ILE A 1 500 ? 26.743 -21.480 -9.691 1.00 44.38 500 ILE A N 1
ATOM 4140 C CA . ILE A 1 500 ? 27.036 -20.464 -10.708 1.00 44.38 500 ILE A CA 1
ATOM 4141 C C . ILE A 1 500 ? 28.532 -20.149 -10.603 1.00 44.38 500 ILE A C 1
ATOM 4143 O O . ILE A 1 500 ? 28.967 -19.188 -9.977 1.00 44.38 500 ILE A O 1
ATOM 4147 N N . SER A 1 501 ? 29.339 -21.043 -11.172 1.00 47.16 501 SER A N 1
ATOM 4148 C CA . SER A 1 501 ? 30.793 -20.958 -11.191 1.00 47.16 501 SER A CA 1
ATOM 4149 C C . SER A 1 501 ? 31.310 -21.147 -12.609 1.00 47.16 501 SER A C 1
ATOM 4151 O O . SER A 1 501 ? 31.627 -22.250 -13.063 1.00 47.16 501 SER A O 1
ATOM 4153 N N . LYS A 1 502 ? 31.432 -20.017 -13.304 1.00 51.34 502 LYS A N 1
ATOM 4154 C CA . LYS A 1 502 ? 32.567 -19.725 -14.183 1.00 51.34 502 LYS A CA 1
ATOM 4155 C C . LYS A 1 502 ? 32.661 -18.221 -14.371 1.00 51.34 502 LYS A C 1
ATOM 4157 O O . LYS A 1 502 ? 31.652 -17.565 -14.577 1.00 51.34 502 LYS A O 1
ATOM 4162 N N . SER A 1 503 ? 33.881 -17.694 -14.271 1.00 67.50 503 SER A N 1
ATOM 4163 C CA . SER A 1 503 ? 34.150 -16.258 -14.348 1.00 67.50 503 SER A CA 1
ATOM 4164 C C . SER A 1 503 ? 33.589 -15.663 -15.641 1.00 67.50 503 SER A C 1
ATOM 4166 O O . SER A 1 503 ? 34.112 -15.955 -16.720 1.00 67.50 503 SER A O 1
ATOM 4168 N N . GLU A 1 504 ? 32.553 -14.841 -15.508 1.00 81.06 504 GLU A N 1
ATOM 4169 C CA . GLU A 1 504 ? 32.016 -14.020 -16.593 1.00 81.06 504 GLU A CA 1
ATOM 4170 C C . GLU A 1 504 ? 33.098 -13.074 -17.132 1.00 81.06 504 GLU A C 1
ATOM 4172 O O . GLU A 1 504 ? 33.951 -12.636 -16.346 1.00 81.06 504 GLU A O 1
ATOM 4177 N N . PRO A 1 505 ? 33.081 -12.778 -18.442 1.00 92.31 505 PRO A N 1
ATOM 4178 C CA . PRO A 1 505 ? 34.012 -11.836 -19.042 1.00 92.31 505 PRO A CA 1
ATOM 4179 C C . PRO A 1 505 ? 33.746 -10.400 -18.579 1.00 92.31 505 PRO A C 1
ATOM 4181 O O . PRO A 1 505 ? 32.630 -10.052 -18.202 1.00 92.31 505 PRO A O 1
ATOM 4184 N N . GLU A 1 506 ? 34.769 -9.559 -18.680 1.00 93.81 506 GLU A N 1
ATOM 4185 C CA . GLU A 1 506 ? 34.616 -8.107 -18.611 1.00 93.81 506 GLU A CA 1
ATOM 4186 C C . GLU A 1 506 ? 34.238 -7.583 -20.003 1.00 93.81 506 GLU A C 1
ATOM 4188 O O . GLU A 1 506 ? 34.784 -8.031 -21.018 1.00 93.81 506 GLU A O 1
ATOM 4193 N N . ILE A 1 507 ? 33.271 -6.668 -20.070 1.00 94.75 507 ILE A N 1
ATOM 4194 C CA . ILE A 1 507 ? 32.743 -6.136 -21.329 1.00 94.75 507 ILE A CA 1
ATOM 4195 C C . ILE A 1 507 ? 32.941 -4.623 -21.349 1.00 94.75 507 ILE A C 1
ATOM 4197 O O . ILE A 1 507 ? 32.443 -3.919 -20.482 1.00 94.75 507 ILE A O 1
ATOM 4201 N N . THR A 1 508 ? 33.610 -4.093 -22.373 1.00 95.56 508 THR A N 1
ATOM 4202 C CA . THR A 1 508 ? 33.665 -2.643 -22.623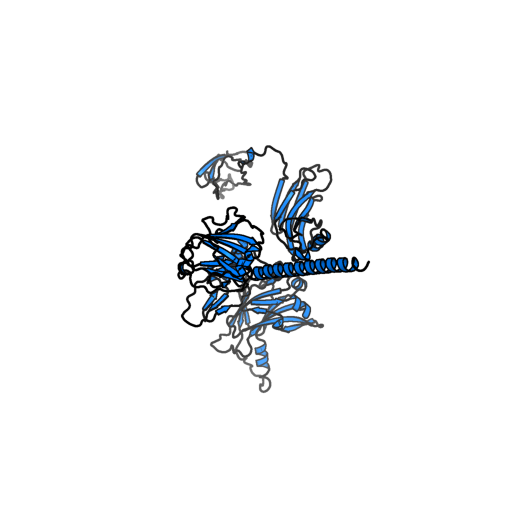 1.00 95.56 508 THR A CA 1
ATOM 4203 C C . THR A 1 508 ? 33.040 -2.336 -23.976 1.00 95.56 508 THR A C 1
ATOM 4205 O O . THR A 1 508 ? 33.540 -2.797 -25.004 1.00 95.56 508 THR A O 1
ATOM 4208 N N . PHE A 1 509 ? 31.965 -1.550 -24.019 1.00 95.56 509 PHE A N 1
ATOM 4209 C CA . PHE A 1 509 ? 31.317 -1.167 -25.275 1.00 95.56 509 PHE A CA 1
ATOM 4210 C C . PHE A 1 509 ? 31.563 0.299 -25.645 1.00 95.56 509 PHE A C 1
ATOM 4212 O O . PHE A 1 509 ? 31.903 1.129 -24.809 1.00 95.56 509 PHE A O 1
ATOM 4219 N N . LYS A 1 510 ? 31.415 0.622 -26.932 1.00 94.31 510 LYS A N 1
ATOM 4220 C CA . LYS A 1 510 ? 31.564 1.972 -27.485 1.00 94.31 510 LYS A CA 1
ATOM 4221 C C . LYS A 1 510 ? 30.503 2.216 -28.549 1.00 94.31 510 LYS A C 1
ATOM 4223 O O . LYS A 1 510 ? 30.527 1.580 -29.608 1.00 94.31 510 LYS A O 1
ATOM 4228 N N . LYS A 1 511 ? 29.594 3.161 -28.297 1.00 94.25 511 LYS A N 1
ATOM 4229 C CA . LYS A 1 511 ? 28.588 3.602 -29.273 1.00 94.25 511 LYS A CA 1
ATOM 4230 C C . LYS A 1 511 ? 29.272 4.407 -30.382 1.00 94.25 511 LYS A C 1
ATOM 4232 O O . LYS A 1 511 ? 29.791 5.501 -30.156 1.00 94.25 511 LYS A O 1
ATOM 4237 N N . ILE A 1 512 ? 29.322 3.854 -31.594 1.00 93.19 512 ILE A N 1
ATOM 4238 C CA . ILE A 1 512 ? 29.888 4.553 -32.758 1.00 93.19 512 ILE A CA 1
ATOM 4239 C C . ILE A 1 512 ? 28.844 5.497 -33.344 1.00 93.19 512 ILE A C 1
ATOM 4241 O O . ILE A 1 512 ? 29.176 6.629 -33.681 1.00 93.19 512 ILE A O 1
ATOM 4245 N N . ASN A 1 513 ? 27.598 5.037 -33.434 1.00 92.44 513 ASN A N 1
ATOM 4246 C CA . ASN A 1 513 ? 26.394 5.799 -33.764 1.00 92.44 513 ASN A CA 1
ATOM 4247 C C . ASN A 1 513 ? 25.156 4.938 -33.377 1.00 92.44 513 ASN A C 1
ATOM 4249 O O . ASN A 1 513 ? 25.344 3.794 -32.955 1.00 92.44 513 ASN A O 1
ATOM 4253 N N . PRO A 1 514 ? 23.903 5.416 -33.513 1.00 94.31 514 PRO A N 1
ATOM 4254 C CA . PRO A 1 514 ? 22.709 4.652 -33.116 1.00 94.31 514 PRO A CA 1
ATOM 4255 C C . PRO A 1 514 ? 22.513 3.291 -33.807 1.00 94.31 514 PRO A C 1
ATOM 4257 O O . PRO A 1 514 ? 21.740 2.478 -33.316 1.00 94.31 514 PRO A O 1
ATOM 4260 N N . THR A 1 515 ? 23.198 3.015 -34.922 1.00 94.38 515 THR A N 1
ATOM 4261 C CA . THR A 1 515 ? 23.098 1.749 -35.673 1.00 94.38 515 THR A CA 1
ATOM 4262 C C . THR A 1 515 ? 24.355 0.881 -35.573 1.00 94.38 515 THR A C 1
ATOM 4264 O O . THR A 1 515 ? 24.426 -0.163 -36.225 1.00 94.38 515 THR A O 1
ATOM 4267 N N . LYS A 1 516 ? 25.360 1.282 -34.778 1.00 95.12 516 LYS A N 1
ATOM 4268 C CA . LYS A 1 516 ? 26.677 0.632 -34.740 1.00 95.12 516 LYS A CA 1
ATOM 4269 C C . LYS A 1 516 ? 27.379 0.784 -33.391 1.00 95.12 516 LYS A C 1
ATOM 4271 O O . LYS A 1 516 ? 27.708 1.892 -32.965 1.00 95.12 516 LYS A O 1
ATOM 4276 N N . TYR A 1 517 ? 27.724 -0.346 -32.785 1.00 95.81 517 TYR A N 1
ATOM 4277 C CA . TYR A 1 517 ? 28.420 -0.430 -31.503 1.00 95.81 517 TYR A CA 1
ATOM 4278 C C . TYR A 1 517 ? 29.638 -1.353 -31.642 1.00 95.81 517 TYR A C 1
ATOM 4280 O O . TYR A 1 517 ? 29.566 -2.384 -32.312 1.00 95.81 517 TYR A O 1
ATOM 4288 N N . LEU A 1 518 ? 30.760 -0.989 -31.017 1.00 95.12 518 LEU A N 1
ATOM 4289 C CA . LEU A 1 518 ? 31.889 -1.901 -30.801 1.00 95.12 518 LEU A CA 1
ATOM 4290 C C . LEU A 1 518 ? 31.797 -2.470 -29.389 1.00 95.12 518 LEU A C 1
ATOM 4292 O O . LEU A 1 518 ? 31.528 -1.720 -28.457 1.00 95.12 518 LEU A O 1
ATOM 4296 N N . VAL A 1 519 ? 32.055 -3.765 -29.229 1.00 95.88 519 VAL A N 1
ATOM 4297 C CA . VAL A 1 519 ? 32.026 -4.453 -27.933 1.00 95.88 519 VAL A CA 1
ATOM 4298 C C . VAL A 1 519 ? 33.326 -5.225 -27.761 1.00 95.88 519 VAL A C 1
ATOM 4300 O O . VAL A 1 519 ? 33.553 -6.218 -28.448 1.00 95.88 519 VAL A O 1
ATOM 4303 N N . LYS A 1 520 ? 34.195 -4.755 -26.870 1.00 95.25 520 LYS A N 1
ATOM 4304 C CA . LYS A 1 520 ? 35.375 -5.474 -26.390 1.00 95.25 520 LYS A CA 1
ATOM 4305 C C . LYS A 1 520 ? 34.929 -6.453 -25.308 1.00 95.25 520 LYS A C 1
ATOM 4307 O O . LYS A 1 520 ? 34.200 -6.066 -24.399 1.00 95.25 520 LYS A O 1
ATOM 4312 N N . VAL A 1 521 ? 35.358 -7.702 -25.421 1.00 94.62 521 VAL A N 1
ATOM 4313 C CA . VAL A 1 521 ? 35.120 -8.763 -24.440 1.00 94.62 521 VAL A CA 1
ATOM 4314 C C . VAL A 1 521 ? 36.479 -9.278 -23.993 1.00 94.62 521 VAL A C 1
ATOM 4316 O O . VAL A 1 521 ? 37.317 -9.576 -24.844 1.00 94.62 521 VAL A O 1
ATOM 4319 N N . GLU A 1 522 ? 36.696 -9.379 -22.685 1.00 93.06 522 GLU A N 1
ATOM 4320 C CA . GLU A 1 522 ? 37.966 -9.789 -22.078 1.00 93.06 522 GLU A CA 1
ATOM 4321 C C . GLU A 1 522 ? 37.753 -10.908 -21.053 1.00 93.06 522 GLU A C 1
ATOM 4323 O O . GLU A 1 522 ? 36.776 -10.929 -20.305 1.00 93.06 522 GLU A O 1
ATOM 4328 N N . GLY A 1 523 ? 38.669 -11.874 -21.013 1.00 91.69 523 GLY A N 1
ATOM 4329 C CA . GLY A 1 523 ? 38.642 -12.967 -20.043 1.00 91.69 523 GLY A CA 1
ATOM 4330 C C . GLY A 1 523 ? 37.561 -14.031 -20.277 1.00 91.69 523 GLY A C 1
ATOM 4331 O O . GLY A 1 523 ? 37.260 -14.791 -19.352 1.00 91.69 523 GLY A O 1
ATOM 4332 N N . ALA A 1 524 ? 36.999 -14.153 -21.485 1.00 92.06 524 ALA A N 1
ATOM 4333 C CA . ALA A 1 524 ? 35.925 -15.100 -21.798 1.00 92.06 524 ALA A CA 1
ATOM 4334 C C . ALA A 1 524 ? 36.399 -16.572 -21.759 1.00 92.06 524 ALA A C 1
ATOM 4336 O O . ALA A 1 524 ? 36.879 -17.138 -22.743 1.00 92.06 524 ALA A O 1
ATOM 4337 N N . LYS A 1 525 ? 36.263 -17.227 -20.596 1.00 88.75 525 LYS A N 1
ATOM 4338 C CA . LYS A 1 525 ? 36.702 -18.625 -20.371 1.00 88.75 525 LYS A CA 1
ATOM 4339 C C . LYS A 1 525 ? 35.652 -19.690 -20.721 1.00 88.75 525 LYS A C 1
ATOM 4341 O O . LYS A 1 525 ? 35.984 -20.878 -20.756 1.00 88.75 525 LYS A O 1
ATOM 4346 N N . GLY A 1 526 ? 34.404 -19.299 -20.967 1.00 88.38 526 GLY A N 1
ATOM 4347 C CA . GLY A 1 526 ? 33.289 -20.196 -21.278 1.00 88.38 526 GLY A CA 1
ATOM 4348 C C . GLY A 1 526 ? 32.150 -19.476 -22.008 1.00 88.38 526 GLY A C 1
ATOM 4349 O O . GLY A 1 526 ? 32.300 -18.297 -22.326 1.00 88.38 526 GLY A O 1
ATOM 4350 N N . PRO A 1 527 ? 31.042 -20.179 -22.302 1.00 91.00 527 PRO A N 1
ATOM 4351 C CA . PRO A 1 527 ? 29.836 -19.572 -22.856 1.00 91.00 527 PRO A CA 1
ATOM 4352 C C . PRO A 1 527 ? 29.249 -18.479 -21.959 1.00 91.00 527 PRO A C 1
ATOM 4354 O O . PRO A 1 527 ? 29.275 -18.621 -20.737 1.00 91.00 527 PRO A O 1
ATOM 4357 N N . PHE A 1 528 ? 28.686 -17.432 -22.558 1.00 92.69 528 PHE A N 1
ATOM 4358 C CA . PHE A 1 528 ? 28.016 -16.342 -21.843 1.00 92.69 528 PHE A CA 1
ATOM 4359 C C . PHE A 1 528 ? 26.916 -15.694 -22.699 1.00 92.69 528 PHE A C 1
ATOM 4361 O O . PHE A 1 528 ? 26.881 -15.853 -23.921 1.00 92.69 528 PHE A O 1
ATOM 4368 N N . TRP A 1 529 ? 26.019 -14.947 -22.055 1.00 93.69 529 TRP A N 1
ATOM 4369 C CA . TRP A 1 529 ? 25.032 -14.112 -22.737 1.00 93.69 529 TRP A CA 1
ATOM 4370 C C . TRP A 1 529 ? 25.587 -12.707 -22.969 1.00 93.69 529 TRP A C 1
ATOM 4372 O O . TRP A 1 529 ? 25.966 -12.025 -22.023 1.00 93.69 529 TRP A O 1
ATOM 4382 N N . LEU A 1 530 ? 25.592 -12.260 -24.224 1.00 95.69 530 LEU A N 1
ATOM 4383 C CA . LEU A 1 530 ? 25.780 -10.858 -24.580 1.00 95.69 530 LEU A CA 1
ATOM 4384 C C . LEU A 1 530 ? 24.397 -10.216 -24.723 1.00 95.69 530 LEU A C 1
ATOM 4386 O O . LEU A 1 530 ? 23.703 -10.469 -25.708 1.00 95.69 530 LEU A O 1
ATOM 4390 N N . VAL A 1 531 ? 23.999 -9.410 -23.740 1.00 95.81 531 VAL A N 1
ATOM 4391 C CA . VAL A 1 531 ? 22.725 -8.674 -23.740 1.00 95.81 531 VAL A CA 1
ATOM 4392 C C . VAL A 1 531 ? 22.955 -7.248 -24.235 1.00 95.81 531 VAL A C 1
ATOM 4394 O O . VAL A 1 531 ? 23.893 -6.576 -23.815 1.00 95.81 531 VAL A O 1
ATOM 4397 N N . PHE A 1 532 ? 22.092 -6.790 -25.134 1.00 96.44 532 PHE A N 1
ATOM 4398 C CA . PHE A 1 532 ? 22.095 -5.458 -25.721 1.00 96.44 532 PHE A CA 1
ATOM 4399 C C . PHE A 1 532 ? 20.715 -4.834 -25.510 1.00 96.44 532 PHE A C 1
ATOM 4401 O O . PHE A 1 532 ? 19.757 -5.147 -26.222 1.00 96.44 532 PHE A O 1
ATOM 4408 N N . SER A 1 533 ? 20.631 -3.967 -24.498 1.00 93.88 533 SER A N 1
ATOM 4409 C CA . SER A 1 533 ? 19.403 -3.373 -23.941 1.00 93.88 533 SER A CA 1
ATOM 4410 C C . SER A 1 533 ? 18.714 -2.325 -24.833 1.00 93.88 533 SER A C 1
ATOM 4412 O O . SER A 1 533 ? 18.020 -1.447 -24.335 1.00 93.88 533 SER A O 1
ATOM 4414 N N . GLU A 1 534 ? 18.887 -2.418 -26.151 1.00 94.12 534 GLU A N 1
ATOM 4415 C CA . GLU A 1 534 ? 18.055 -1.732 -27.144 1.00 94.12 534 GLU A CA 1
ATOM 4416 C C . GLU A 1 534 ? 16.888 -2.648 -27.552 1.00 94.12 534 GLU A C 1
ATOM 4418 O O . GLU A 1 534 ? 17.013 -3.879 -27.505 1.00 94.12 534 GLU A O 1
ATOM 4423 N N . SER A 1 535 ? 15.781 -2.066 -28.022 1.00 95.31 535 SER A N 1
ATOM 4424 C CA . SER A 1 535 ? 14.588 -2.803 -28.467 1.00 95.31 535 SER A CA 1
ATOM 4425 C C . SER A 1 535 ? 14.900 -3.907 -29.486 1.00 95.31 535 SER A C 1
ATOM 4427 O O . SER A 1 535 ? 15.629 -3.706 -30.466 1.00 95.31 535 SER A O 1
ATOM 4429 N N . PHE A 1 536 ? 14.328 -5.092 -29.264 1.00 97.19 536 PHE A N 1
ATOM 4430 C CA . PHE A 1 536 ? 14.578 -6.288 -30.060 1.00 97.19 536 PHE A CA 1
ATOM 4431 C C . PHE A 1 536 ? 14.205 -6.095 -31.529 1.00 97.19 536 PHE A C 1
ATOM 4433 O O . PHE A 1 536 ? 13.066 -5.769 -31.865 1.00 97.19 536 PHE A O 1
ATOM 4440 N N . HIS A 1 537 ? 15.151 -6.379 -32.424 1.00 97.44 537 HIS A N 1
ATOM 4441 C CA . HIS A 1 537 ? 14.882 -6.381 -33.856 1.00 97.44 537 HIS A CA 1
ATOM 4442 C C . HIS A 1 537 ? 15.776 -7.384 -34.585 1.00 97.44 537 HIS A C 1
ATOM 4444 O O . HIS A 1 537 ? 16.999 -7.292 -34.524 1.00 97.44 537 HIS A O 1
ATOM 4450 N N . LYS A 1 538 ? 15.171 -8.306 -35.347 1.00 96.44 538 LYS A N 1
ATOM 4451 C CA . LYS A 1 538 ? 15.849 -9.431 -36.036 1.00 96.44 538 LYS A CA 1
ATOM 4452 C C . LYS A 1 538 ? 16.948 -9.031 -37.036 1.00 96.44 538 LYS A C 1
ATOM 4454 O O . LYS A 1 538 ? 17.655 -9.900 -37.528 1.00 96.44 538 LYS A O 1
ATOM 4459 N N . GLN A 1 539 ? 17.044 -7.744 -37.377 1.00 97.19 539 GLN A N 1
ATOM 4460 C CA . GLN A 1 539 ? 18.049 -7.186 -38.291 1.00 97.19 539 GLN A CA 1
ATOM 4461 C C . GLN A 1 539 ? 19.230 -6.506 -37.561 1.00 97.19 539 GLN A C 1
ATOM 4463 O O . GLN A 1 539 ? 20.045 -5.819 -38.183 1.00 97.19 539 GLN A O 1
ATOM 4468 N N . TRP A 1 540 ? 19.324 -6.662 -36.236 1.00 97.69 540 TRP A N 1
ATOM 4469 C CA . TRP A 1 540 ? 20.576 -6.468 -35.509 1.00 97.69 540 TRP A CA 1
ATOM 4470 C C . TRP A 1 540 ? 21.462 -7.692 -35.712 1.00 97.69 540 TRP A C 1
ATOM 4472 O O . TRP A 1 540 ? 21.081 -8.811 -35.375 1.00 97.69 540 TRP A O 1
ATOM 4482 N N . HIS A 1 541 ? 22.662 -7.476 -36.239 1.00 97.06 541 HIS A N 1
ATOM 4483 C CA . HIS A 1 541 ? 23.612 -8.545 -36.515 1.00 97.06 541 HIS A CA 1
ATOM 4484 C C . HIS A 1 541 ? 24.928 -8.319 -35.784 1.00 97.06 541 HIS A C 1
ATOM 4486 O O . HIS A 1 541 ? 25.395 -7.189 -35.623 1.00 97.06 541 HIS A O 1
ATOM 4492 N N . LEU A 1 542 ? 25.529 -9.432 -35.376 1.00 96.25 542 LEU A N 1
ATOM 4493 C CA . LEU A 1 542 ? 26.822 -9.478 -34.720 1.00 96.25 542 LEU A CA 1
ATOM 4494 C C . LEU A 1 542 ? 27.895 -9.852 -35.745 1.00 96.25 542 LEU A C 1
ATOM 4496 O O . LEU A 1 542 ? 27.752 -10.848 -36.448 1.00 96.25 542 LEU A O 1
ATOM 4500 N N . TYR A 1 543 ? 28.983 -9.095 -35.810 1.00 94.50 543 TYR A N 1
ATOM 4501 C CA . TYR A 1 543 ? 30.141 -9.383 -36.659 1.00 94.50 543 TYR A CA 1
ATOM 4502 C C . TYR A 1 543 ? 31.398 -9.455 -35.797 1.00 94.50 543 TYR A C 1
ATOM 4504 O O . TYR A 1 543 ? 31.522 -8.733 -34.809 1.00 94.50 543 TYR A O 1
ATOM 4512 N N . GLN A 1 544 ? 32.364 -10.284 -36.181 1.00 90.75 544 GLN A N 1
ATOM 4513 C CA . GLN A 1 544 ? 33.703 -10.196 -35.607 1.00 90.75 544 GLN A CA 1
ATOM 4514 C C . GLN A 1 544 ? 34.379 -8.932 -36.146 1.00 90.75 544 GLN A C 1
ATOM 4516 O O . GLN A 1 544 ? 34.370 -8.693 -37.357 1.00 90.75 544 GLN A O 1
ATOM 4521 N N . PHE A 1 545 ? 34.967 -8.112 -35.274 1.00 86.50 545 PHE A N 1
ATOM 4522 C CA . PHE A 1 545 ? 35.812 -7.018 -35.739 1.00 86.50 545 PHE A CA 1
ATOM 4523 C C . PHE A 1 545 ? 37.077 -7.635 -36.361 1.00 86.50 545 PHE A C 1
ATOM 4525 O O . PHE A 1 545 ? 37.763 -8.403 -35.680 1.00 86.50 545 PHE A O 1
ATOM 4532 N N . PRO A 1 546 ? 37.392 -7.364 -37.641 1.00 73.94 546 PRO A N 1
ATOM 4533 C CA . PRO A 1 546 ? 38.607 -7.892 -38.244 1.00 73.94 546 PRO A CA 1
ATOM 4534 C C . PRO A 1 546 ? 39.816 -7.317 -37.504 1.00 73.94 546 PRO A C 1
ATOM 4536 O O . PRO A 1 546 ? 39.812 -6.140 -37.148 1.00 73.94 546 PRO A O 1
ATOM 4539 N N . ILE A 1 547 ? 40.862 -8.121 -37.313 1.00 58.34 547 ILE A N 1
ATOM 4540 C CA . ILE A 1 547 ? 42.122 -7.683 -36.697 1.00 58.34 547 ILE A CA 1
ATOM 4541 C C . ILE A 1 547 ? 43.198 -7.561 -37.795 1.00 58.34 547 ILE A C 1
ATOM 4543 O O . ILE A 1 547 ? 44.057 -8.436 -37.905 1.00 58.34 547 ILE A O 1
ATOM 4547 N N . PRO A 1 548 ? 43.173 -6.519 -38.652 1.00 47.53 548 PRO A N 1
ATOM 4548 C CA . PRO A 1 548 ? 44.305 -6.213 -39.510 1.00 47.53 548 PRO A CA 1
ATOM 4549 C C . PRO A 1 548 ? 45.393 -5.554 -38.652 1.00 47.53 548 PRO A C 1
ATOM 4551 O O . PRO A 1 548 ? 45.234 -4.424 -38.203 1.00 47.53 548 PRO A O 1
ATOM 4554 N N . ASN A 1 549 ? 46.496 -6.266 -38.431 1.00 46.72 549 ASN A N 1
ATOM 4555 C CA . ASN A 1 549 ? 47.739 -5.755 -37.841 1.00 46.72 549 ASN A CA 1
ATOM 4556 C C . ASN A 1 549 ? 47.589 -5.008 -36.494 1.00 46.72 549 ASN A C 1
ATOM 4558 O O . ASN A 1 549 ? 47.747 -3.793 -36.398 1.00 46.72 549 ASN A O 1
ATOM 4562 N N . SER A 1 550 ? 47.394 -5.791 -35.427 1.00 49.38 550 SER A N 1
ATOM 4563 C CA . SER A 1 550 ? 47.914 -5.520 -34.068 1.00 49.38 550 SER A CA 1
ATOM 4564 C C . SER A 1 550 ? 47.565 -4.194 -33.362 1.00 49.38 550 SER A C 1
ATOM 4566 O O . SER A 1 550 ? 48.207 -3.868 -32.366 1.00 49.38 550 SER A O 1
ATOM 4568 N N . GLN A 1 551 ? 46.531 -3.457 -33.776 1.00 58.38 551 GLN A N 1
ATOM 4569 C CA . GLN A 1 551 ? 45.944 -2.391 -32.952 1.00 58.38 551 GLN A CA 1
ATOM 4570 C C . GLN A 1 551 ? 44.445 -2.618 -32.742 1.00 58.38 551 GLN A C 1
ATOM 4572 O O . GLN A 1 551 ? 43.632 -2.467 -33.654 1.00 58.38 551 GLN A O 1
ATOM 4577 N N . PHE A 1 552 ? 44.077 -2.970 -31.508 1.00 65.69 552 PHE A N 1
ATOM 4578 C CA . PHE A 1 552 ? 42.685 -2.934 -31.069 1.00 65.69 552 PHE A CA 1
ATOM 4579 C C . PHE A 1 552 ? 42.153 -1.490 -31.135 1.00 65.69 552 PHE A C 1
ATOM 4581 O O . PHE A 1 552 ? 42.902 -0.550 -30.854 1.00 65.69 552 PHE A O 1
ATOM 4588 N N . PRO A 1 553 ? 40.867 -1.276 -31.474 1.00 69.44 553 PRO A N 1
ATOM 4589 C CA . PRO A 1 553 ? 40.279 0.058 -31.430 1.00 69.44 553 PRO A CA 1
ATOM 4590 C C . PRO A 1 553 ? 40.371 0.642 -30.011 1.00 69.44 553 PRO A C 1
ATOM 4592 O O . PRO A 1 553 ? 40.097 -0.049 -29.034 1.00 69.44 553 PRO A O 1
ATOM 4595 N N . LYS A 1 554 ? 40.752 1.920 -29.890 1.00 76.75 554 LYS A N 1
ATOM 4596 C CA . LYS A 1 554 ? 40.938 2.595 -28.594 1.00 76.75 554 LYS A CA 1
ATOM 4597 C C . LYS A 1 554 ? 39.604 2.797 -27.850 1.00 76.75 554 LYS A C 1
ATOM 4599 O O . LYS A 1 554 ? 38.706 3.496 -28.341 1.00 76.75 554 LYS A O 1
ATOM 4604 N N . PHE A 1 555 ? 39.522 2.246 -26.638 1.00 83.88 555 PHE A N 1
ATOM 4605 C CA . PHE A 1 555 ? 38.439 2.430 -25.652 1.00 83.88 555 PHE A CA 1
ATOM 4606 C C . PHE A 1 555 ? 38.871 3.336 -24.472 1.00 83.88 555 PHE A C 1
ATOM 4608 O O . PHE A 1 555 ? 38.268 3.298 -23.412 1.00 83.88 555 PHE A O 1
ATOM 4615 N N . GLU A 1 556 ? 39.927 4.136 -24.652 1.00 70.38 556 GLU A N 1
ATOM 4616 C CA . GLU A 1 556 ? 40.732 4.773 -23.585 1.00 70.38 556 GLU A CA 1
ATOM 4617 C C . GLU A 1 556 ? 40.027 5.844 -22.725 1.00 70.38 556 GLU A C 1
ATOM 4619 O O . GLU A 1 556 ? 40.621 6.326 -21.768 1.00 70.38 556 GLU A O 1
ATOM 4624 N N . GLU A 1 557 ? 38.781 6.212 -23.029 1.00 86.25 557 GLU A N 1
ATOM 4625 C CA . GLU A 1 557 ? 38.004 7.196 -22.264 1.00 86.25 557 GLU A CA 1
ATOM 4626 C C . GLU A 1 557 ? 36.670 6.558 -21.851 1.00 86.25 557 GLU A C 1
ATOM 4628 O O . GLU A 1 557 ? 35.738 6.474 -22.657 1.00 86.25 557 GLU A O 1
ATOM 4633 N N . ILE A 1 558 ? 36.615 6.042 -20.618 1.00 90.12 558 ILE A N 1
ATOM 4634 C CA . ILE A 1 558 ? 35.420 5.439 -20.012 1.00 90.12 558 ILE A CA 1
ATOM 4635 C C . ILE A 1 558 ? 34.524 6.555 -19.468 1.00 90.12 558 ILE A C 1
ATOM 4637 O O . ILE A 1 558 ? 34.992 7.419 -18.732 1.00 90.12 558 ILE A O 1
ATOM 4641 N N . VAL A 1 559 ? 33.247 6.539 -19.852 1.00 93.19 559 VAL A N 1
ATOM 4642 C CA . VAL A 1 559 ? 32.230 7.529 -19.453 1.00 93.19 559 VAL A CA 1
ATOM 4643 C C . VAL A 1 559 ? 31.242 6.986 -18.417 1.00 93.19 559 VAL A C 1
ATOM 4645 O O . VAL A 1 559 ? 30.648 7.777 -17.692 1.00 93.19 559 VAL A O 1
ATOM 4648 N N . ALA A 1 560 ? 31.095 5.661 -18.314 1.00 91.06 560 ALA A N 1
ATOM 4649 C CA . ALA A 1 560 ? 30.348 4.992 -17.249 1.00 91.06 560 ALA A CA 1
ATOM 4650 C C . ALA A 1 560 ? 30.946 3.607 -16.941 1.00 91.06 560 ALA A C 1
ATOM 4652 O O . ALA A 1 560 ? 31.470 2.933 -17.832 1.00 91.06 560 ALA A O 1
ATOM 4653 N N . ASP A 1 561 ? 30.848 3.180 -15.683 1.00 90.69 561 ASP A N 1
ATOM 4654 C CA . ASP A 1 561 ? 31.251 1.856 -15.198 1.00 90.69 561 ASP A CA 1
ATOM 4655 C C . ASP A 1 561 ? 30.069 1.239 -14.434 1.00 90.69 561 ASP A C 1
ATOM 4657 O O . ASP A 1 561 ? 29.398 1.930 -13.664 1.00 90.69 561 ASP A O 1
ATOM 4661 N N . TYR A 1 562 ? 29.804 -0.046 -14.661 1.00 89.00 562 TYR A N 1
ATOM 4662 C CA . TYR A 1 562 ? 28.707 -0.813 -14.072 1.00 89.00 562 TYR A CA 1
ATOM 4663 C C . TYR A 1 562 ? 29.293 -2.046 -13.355 1.00 89.00 562 TYR A C 1
ATOM 4665 O O . TYR A 1 562 ? 29.278 -3.153 -13.913 1.00 89.00 562 TYR A O 1
ATOM 4673 N N . PRO A 1 563 ? 29.830 -1.888 -12.124 1.00 82.31 563 PRO A N 1
ATOM 4674 C CA . PRO A 1 563 ? 30.684 -2.901 -11.498 1.00 82.31 563 PRO A CA 1
ATOM 4675 C C . PRO A 1 563 ? 29.986 -4.241 -11.248 1.00 82.31 563 PRO A C 1
ATOM 4677 O O . PRO A 1 563 ? 30.589 -5.292 -11.458 1.00 82.31 563 PRO A O 1
ATOM 4680 N N . GLU A 1 564 ? 28.706 -4.216 -10.864 1.00 81.62 564 GLU A N 1
ATOM 4681 C CA . GLU A 1 564 ? 27.901 -5.423 -10.614 1.00 81.62 564 GLU A CA 1
ATOM 4682 C C . GLU A 1 564 ? 27.711 -6.287 -11.870 1.00 81.62 564 GLU A C 1
ATOM 4684 O O . GLU A 1 564 ? 27.578 -7.505 -11.770 1.00 81.62 564 GLU A O 1
ATOM 4689 N N . LEU A 1 565 ? 27.747 -5.669 -13.055 1.00 83.88 565 LEU A N 1
ATOM 4690 C CA . LEU A 1 565 ? 27.590 -6.337 -14.350 1.00 83.88 565 LEU A CA 1
ATOM 4691 C C . LEU A 1 565 ? 28.931 -6.603 -15.055 1.00 83.88 565 LEU A C 1
ATOM 4693 O O . LEU A 1 565 ? 28.948 -7.280 -16.081 1.00 83.88 565 LEU A O 1
ATOM 4697 N N . LYS A 1 566 ? 30.046 -6.054 -14.544 1.00 89.62 566 LYS A N 1
ATOM 4698 C CA . LYS A 1 566 ? 31.363 -5.998 -15.218 1.00 89.62 566 LYS A CA 1
ATOM 4699 C C . LYS A 1 566 ? 31.291 -5.390 -16.626 1.00 89.62 566 LYS A C 1
ATOM 4701 O O . LYS A 1 566 ? 31.991 -5.829 -17.544 1.00 89.62 566 LYS A O 1
ATOM 4706 N N . VAL A 1 567 ? 30.430 -4.384 -16.794 1.00 92.31 567 VAL A N 1
ATOM 4707 C CA . VAL A 1 567 ? 30.250 -3.656 -18.056 1.00 92.31 567 VAL A CA 1
ATOM 4708 C C . VAL A 1 567 ? 30.798 -2.240 -17.915 1.00 92.31 567 VAL A C 1
ATOM 4710 O O . VAL A 1 567 ? 30.514 -1.560 -16.938 1.00 92.31 567 VAL A O 1
ATOM 4713 N N . LYS A 1 568 ? 31.535 -1.771 -18.921 1.00 94.38 568 LYS A N 1
ATOM 4714 C CA . LYS A 1 568 ? 32.040 -0.398 -19.037 1.00 94.38 568 LYS A CA 1
ATOM 4715 C C . LYS A 1 568 ? 31.595 0.232 -20.348 1.00 94.38 568 LYS A C 1
ATOM 4717 O O . LYS A 1 568 ? 31.541 -0.435 -21.384 1.00 94.38 568 LYS A O 1
ATOM 4722 N N . GLU A 1 569 ? 31.325 1.528 -20.320 1.00 93.62 569 GLU A N 1
ATOM 4723 C CA . GLU A 1 569 ? 30.968 2.314 -21.496 1.00 93.62 569 GLU A CA 1
ATOM 4724 C C . GLU A 1 569 ? 32.087 3.295 -21.844 1.00 93.62 569 GLU A C 1
ATOM 4726 O O . GLU A 1 569 ? 32.485 4.123 -21.028 1.00 93.62 569 GLU A O 1
ATOM 4731 N N . ALA A 1 570 ? 32.586 3.226 -23.076 1.00 93.38 570 ALA A N 1
ATOM 4732 C CA . ALA A 1 570 ? 33.571 4.152 -23.615 1.00 93.38 570 ALA A CA 1
ATOM 4733 C C . ALA A 1 570 ? 32.912 5.255 -24.456 1.00 93.38 570 ALA A C 1
ATOM 4735 O O . ALA A 1 570 ? 31.926 5.026 -25.165 1.00 93.38 570 ALA A O 1
ATOM 4736 N N . LYS A 1 571 ? 33.525 6.442 -24.437 1.00 90.50 571 LYS A N 1
ATOM 4737 C CA . LYS A 1 571 ? 33.048 7.670 -25.086 1.00 90.50 571 LYS A CA 1
ATOM 4738 C C . LYS A 1 571 ? 32.556 7.468 -26.515 1.00 90.50 571 LYS A C 1
ATOM 4740 O O . LYS A 1 571 ? 33.232 6.875 -27.364 1.00 90.50 571 LYS A O 1
ATOM 4745 N N . HIS A 1 572 ? 31.376 8.021 -26.778 1.00 89.81 572 HIS A N 1
ATOM 4746 C CA . HIS A 1 572 ? 30.682 7.884 -28.053 1.00 89.81 572 HIS A CA 1
ATOM 4747 C C . HIS A 1 572 ? 31.430 8.613 -29.169 1.00 89.81 572 HIS A C 1
ATOM 4749 O O . HIS A 1 572 ? 32.012 9.674 -28.955 1.00 89.81 572 HIS A O 1
ATOM 4755 N N . LEU A 1 573 ? 31.399 8.049 -30.379 1.00 82.25 573 LEU A N 1
ATOM 4756 C CA . LEU A 1 573 ? 32.058 8.653 -31.547 1.00 82.25 573 LEU A CA 1
ATOM 4757 C C . LEU A 1 573 ? 31.099 9.467 -32.434 1.00 82.25 573 LEU A C 1
ATOM 4759 O O . LEU A 1 573 ? 31.564 10.284 -33.222 1.00 82.25 573 LEU A O 1
ATOM 4763 N N . MET A 1 574 ? 29.789 9.190 -32.351 1.00 83.81 574 MET A N 1
ATOM 4764 C CA . MET A 1 574 ? 28.705 9.746 -33.186 1.00 83.81 574 MET A CA 1
ATOM 4765 C C . MET A 1 574 ? 29.068 9.928 -34.674 1.00 83.81 574 MET A C 1
ATOM 4767 O O . MET A 1 574 ? 28.698 10.905 -35.322 1.00 83.81 574 MET A O 1
ATOM 4771 N N . ARG A 1 575 ? 29.795 8.955 -35.237 1.00 81.31 575 ARG A N 1
ATOM 4772 C CA . ARG A 1 575 ? 30.334 9.006 -36.599 1.00 81.31 575 ARG A CA 1
ATOM 4773 C C . ARG A 1 575 ? 29.606 8.020 -37.502 1.00 81.31 575 ARG A C 1
ATOM 4775 O O . ARG A 1 575 ? 29.636 6.808 -37.284 1.00 81.31 575 ARG A O 1
ATOM 4782 N N . PHE A 1 576 ? 29.007 8.541 -38.563 1.00 80.19 576 PHE A N 1
ATOM 4783 C CA . PHE A 1 576 ? 28.474 7.746 -39.665 1.00 80.19 576 PHE A CA 1
ATOM 4784 C C . PHE A 1 576 ? 29.543 7.591 -40.752 1.00 80.19 576 PHE A C 1
ATOM 4786 O O . PHE A 1 576 ? 30.265 8.539 -41.063 1.00 80.19 576 PHE A O 1
ATOM 4793 N N . THR A 1 577 ? 29.675 6.392 -41.320 1.00 81.38 577 THR A N 1
ATOM 4794 C CA . THR A 1 577 ? 30.700 6.084 -42.327 1.00 81.38 577 THR A CA 1
ATOM 4795 C C . THR A 1 577 ? 30.086 5.337 -43.511 1.00 81.38 577 THR A C 1
ATOM 4797 O O . THR A 1 577 ? 29.669 4.199 -43.321 1.00 81.38 577 THR A O 1
ATOM 4800 N N . PRO A 1 578 ? 30.091 5.890 -44.745 1.00 80.31 578 PRO A N 1
ATOM 4801 C CA . PRO A 1 578 ? 29.591 5.186 -45.938 1.00 80.31 578 PRO A CA 1
ATOM 4802 C C . PRO A 1 578 ? 30.267 3.827 -46.189 1.00 80.31 578 PRO A C 1
ATOM 4804 O O . PRO A 1 578 ? 29.665 2.921 -46.754 1.00 80.31 578 PRO A O 1
ATOM 4807 N N . GLN A 1 579 ? 31.495 3.654 -45.686 1.00 83.75 579 GLN A N 1
ATOM 4808 C CA . GLN A 1 579 ? 32.237 2.386 -45.663 1.00 83.75 579 GLN A CA 1
ATOM 4809 C C . GLN A 1 579 ? 31.499 1.239 -44.944 1.00 83.75 579 GLN A C 1
ATOM 4811 O O . GLN A 1 579 ? 31.856 0.077 -45.133 1.00 83.75 579 GLN A O 1
ATOM 4816 N N . ASP A 1 580 ? 30.478 1.533 -44.132 1.00 87.62 580 ASP A N 1
ATOM 4817 C CA . ASP A 1 580 ? 29.663 0.518 -43.460 1.00 87.62 580 ASP A CA 1
ATOM 4818 C C . ASP A 1 580 ? 28.778 -0.285 -44.421 1.00 87.62 580 ASP A C 1
ATOM 4820 O O . ASP A 1 580 ? 28.356 -1.376 -44.055 1.00 87.62 580 ASP A O 1
ATOM 4824 N N . ILE A 1 581 ? 28.621 0.150 -45.680 1.00 87.62 581 ILE A N 1
ATOM 4825 C CA . ILE A 1 581 ? 28.001 -0.648 -46.755 1.00 87.62 581 ILE A CA 1
ATOM 4826 C C . ILE A 1 581 ? 28.637 -2.044 -46.916 1.00 87.62 581 ILE A C 1
ATOM 4828 O O . ILE A 1 581 ? 27.993 -2.969 -47.402 1.00 87.62 581 ILE A O 1
ATOM 4832 N N . LYS A 1 582 ? 29.877 -2.241 -46.440 1.00 89.69 582 LYS A N 1
ATOM 4833 C CA . LYS A 1 582 ? 30.535 -3.555 -46.369 1.00 89.69 582 LYS A CA 1
ATOM 4834 C C . LYS A 1 582 ? 29.745 -4.601 -45.567 1.00 89.69 582 LYS A C 1
ATOM 4836 O O . LYS A 1 582 ? 29.875 -5.787 -45.853 1.00 89.69 582 LYS A O 1
ATOM 4841 N N . TYR A 1 583 ? 28.933 -4.193 -44.584 1.00 91.00 583 TYR A N 1
ATOM 4842 C CA . TYR A 1 583 ? 28.107 -5.119 -43.801 1.00 91.00 583 TYR A CA 1
ATOM 4843 C C . TYR A 1 583 ? 26.925 -5.673 -44.603 1.00 91.00 583 TYR A C 1
ATOM 4845 O O . TYR A 1 583 ? 26.409 -6.722 -44.237 1.00 91.00 583 TYR A O 1
ATOM 4853 N N . LEU A 1 584 ? 26.555 -5.055 -45.734 1.00 91.25 584 LEU A N 1
ATOM 4854 C CA . LEU A 1 584 ? 25.564 -5.612 -46.658 1.00 91.25 584 LEU A CA 1
ATOM 4855 C C . LEU A 1 584 ? 25.986 -6.994 -47.185 1.00 91.25 584 LEU A C 1
ATOM 4857 O O . LEU A 1 584 ? 25.154 -7.886 -47.318 1.00 91.25 584 LEU A O 1
ATOM 4861 N N . PHE A 1 585 ? 27.288 -7.161 -47.441 1.00 90.38 585 PHE A N 1
ATOM 4862 C CA . PHE A 1 585 ? 27.907 -8.376 -47.984 1.00 90.38 585 PHE A CA 1
ATOM 4863 C C . PHE A 1 585 ? 28.723 -9.160 -46.939 1.00 90.38 585 PHE A C 1
ATOM 4865 O O . PHE A 1 585 ? 29.285 -10.214 -47.240 1.00 90.38 585 PHE A O 1
ATOM 4872 N N . GLY A 1 586 ? 28.821 -8.644 -45.711 1.00 88.81 586 GLY A N 1
ATOM 4873 C CA . GLY A 1 586 ? 29.533 -9.287 -44.614 1.00 88.81 586 GLY A CA 1
ATOM 4874 C C . GLY A 1 586 ? 28.750 -10.478 -44.068 1.00 88.81 586 GLY A C 1
ATOM 4875 O O . GLY A 1 586 ? 27.542 -10.395 -43.867 1.00 88.81 586 GLY A O 1
ATOM 4876 N N . LYS A 1 587 ? 29.435 -11.586 -43.772 1.00 92.00 587 LYS A N 1
ATOM 4877 C CA . LYS A 1 587 ? 28.816 -12.705 -43.050 1.00 92.00 587 LYS A CA 1
ATOM 4878 C C . LYS A 1 587 ? 28.761 -12.371 -41.552 1.00 92.00 587 LYS A C 1
ATOM 4880 O O . LYS A 1 587 ? 29.822 -12.113 -40.979 1.00 92.00 587 LYS A O 1
ATOM 4885 N N . PRO A 1 588 ? 27.579 -12.365 -40.909 1.00 94.75 588 PRO A N 1
ATOM 4886 C CA . PRO A 1 588 ? 27.491 -12.231 -39.461 1.00 94.75 588 PRO A CA 1
ATOM 4887 C C . PRO A 1 588 ? 28.029 -13.490 -38.768 1.00 94.75 588 PRO A C 1
ATOM 4889 O O . PRO A 1 588 ? 28.106 -14.569 -39.361 1.00 94.75 588 PRO A O 1
ATOM 4892 N N . LEU A 1 589 ? 28.392 -13.355 -37.494 1.00 94.06 589 LEU A N 1
ATOM 4893 C CA . LEU A 1 589 ? 28.752 -14.482 -36.642 1.00 94.06 589 LEU A CA 1
ATOM 4894 C C . LEU A 1 589 ? 27.540 -15.411 -36.455 1.00 94.06 589 LEU A C 1
ATOM 4896 O O . LEU A 1 589 ? 26.443 -14.916 -36.184 1.00 94.06 589 LEU A O 1
ATOM 4900 N N . PRO A 1 590 ? 27.717 -16.745 -36.521 1.00 93.50 590 PRO A N 1
ATOM 4901 C CA . PRO A 1 590 ? 26.644 -17.721 -36.332 1.00 93.50 590 PRO A CA 1
ATOM 4902 C C . PRO A 1 590 ? 26.309 -17.925 -34.839 1.00 93.50 590 PRO A C 1
ATOM 4904 O O . PRO A 1 590 ? 26.251 -19.049 -34.346 1.00 93.50 590 PRO A O 1
ATOM 4907 N N . ALA A 1 591 ? 26.116 -16.828 -34.105 1.00 91.38 591 ALA A N 1
ATOM 4908 C CA . ALA A 1 591 ? 25.605 -16.831 -32.739 1.00 91.38 591 ALA A CA 1
ATOM 4909 C C . ALA A 1 591 ? 24.075 -16.709 -32.770 1.00 91.38 591 ALA A C 1
ATOM 4911 O O . ALA A 1 591 ? 23.534 -15.863 -33.484 1.00 91.38 591 ALA A O 1
ATOM 4912 N N . GLY A 1 592 ? 23.370 -17.533 -31.991 1.00 89.38 592 GLY A N 1
ATOM 4913 C CA . GLY A 1 592 ? 21.910 -17.452 -31.904 1.00 89.38 592 GLY A CA 1
ATOM 4914 C C . GLY A 1 592 ? 21.470 -16.097 -31.346 1.00 89.38 592 GLY A C 1
ATOM 4915 O O . GLY A 1 592 ? 22.005 -15.663 -30.326 1.00 89.38 592 GLY A O 1
ATOM 4916 N N . HIS A 1 593 ? 20.521 -15.443 -32.020 1.00 96.00 593 HIS A N 1
ATOM 4917 C CA . HIS A 1 593 ? 19.928 -14.161 -31.626 1.00 96.00 593 HIS A CA 1
ATOM 4918 C C . HIS A 1 593 ? 18.540 -14.395 -31.031 1.00 96.00 593 HIS A C 1
ATOM 4920 O O . HIS A 1 593 ? 17.703 -15.061 -31.641 1.00 96.00 593 HIS A O 1
ATOM 4926 N N . TYR A 1 594 ? 18.306 -13.853 -29.841 1.00 96.44 594 TYR A N 1
ATOM 4927 C CA . TYR A 1 594 ? 17.131 -14.131 -29.024 1.00 96.44 594 TYR A CA 1
ATOM 4928 C C . TYR A 1 594 ? 16.545 -12.841 -28.448 1.00 96.44 594 TYR A C 1
ATOM 4930 O O . TYR A 1 594 ? 17.266 -11.875 -28.187 1.00 96.44 594 TYR A O 1
ATOM 4938 N N . LEU A 1 595 ? 15.230 -12.853 -28.222 1.00 95.19 595 LEU A N 1
ATOM 4939 C CA . LEU A 1 595 ? 14.558 -11.878 -27.371 1.00 95.19 595 LEU A CA 1
ATOM 4940 C C . LEU A 1 595 ? 14.890 -12.221 -25.916 1.00 95.19 595 LEU A C 1
ATOM 4942 O O . LEU A 1 595 ? 14.539 -13.302 -25.446 1.00 95.19 595 LEU A O 1
ATOM 4946 N N . VAL A 1 596 ? 15.561 -11.313 -25.212 1.00 89.88 596 VAL A N 1
ATOM 4947 C CA . VAL A 1 596 ? 15.924 -11.475 -23.796 1.00 89.88 596 VAL A CA 1
ATOM 4948 C C . VAL A 1 596 ? 15.263 -10.385 -22.957 1.00 89.88 596 VAL A C 1
ATOM 4950 O O . VAL A 1 596 ? 14.958 -9.303 -23.455 1.00 89.88 596 VAL A O 1
ATOM 4953 N N . ASN A 1 597 ? 14.976 -10.682 -21.688 1.00 89.19 597 ASN A N 1
ATOM 4954 C CA . ASN A 1 597 ? 14.292 -9.776 -20.752 1.00 89.19 597 ASN A CA 1
ATOM 4955 C C . ASN A 1 597 ? 12.953 -9.202 -21.276 1.00 89.19 597 ASN A C 1
ATOM 4957 O O . ASN A 1 597 ? 12.533 -8.126 -20.869 1.00 89.19 597 ASN A O 1
ATOM 4961 N N . GLY A 1 598 ? 12.289 -9.893 -22.211 1.00 89.44 598 GLY A N 1
ATOM 4962 C CA . GLY A 1 598 ? 11.007 -9.486 -22.800 1.00 89.44 598 GLY A CA 1
ATOM 4963 C C . GLY A 1 598 ? 11.065 -8.362 -23.845 1.00 89.44 598 GLY A C 1
ATOM 4964 O O . GLY A 1 598 ? 10.116 -8.239 -24.615 1.00 89.44 598 GLY A O 1
ATOM 4965 N N . TYR A 1 599 ? 12.157 -7.591 -23.932 1.00 94.19 599 TYR A N 1
ATOM 4966 C CA . TYR A 1 599 ? 12.276 -6.464 -24.876 1.00 94.19 599 TYR A CA 1
ATOM 4967 C C . TYR A 1 599 ? 13.624 -6.351 -25.604 1.00 94.19 599 TYR A C 1
ATOM 4969 O O . TYR A 1 599 ? 13.682 -5.684 -26.635 1.00 94.19 599 TYR A O 1
ATOM 4977 N N . ALA A 1 600 ? 14.701 -6.947 -25.088 1.00 95.25 600 ALA A N 1
ATOM 4978 C CA . ALA A 1 600 ? 16.071 -6.646 -25.498 1.00 95.25 600 ALA A CA 1
ATOM 4979 C C . ALA A 1 600 ? 16.636 -7.650 -26.515 1.00 95.25 600 ALA A C 1
ATOM 4981 O O . ALA A 1 600 ? 16.165 -8.783 -26.652 1.00 95.25 600 ALA A O 1
ATOM 4982 N N . ASN A 1 601 ? 17.697 -7.243 -27.213 1.00 97.88 601 ASN A N 1
ATOM 4983 C CA . ASN A 1 601 ? 18.479 -8.124 -28.077 1.00 97.88 601 ASN A CA 1
ATOM 4984 C C . ASN A 1 601 ? 19.475 -8.935 -27.237 1.00 97.88 601 ASN A C 1
ATOM 4986 O O . ASN A 1 601 ? 20.177 -8.374 -26.399 1.00 97.88 601 ASN A O 1
ATOM 4990 N N . GLY A 1 602 ? 19.587 -10.241 -27.475 1.00 97.00 602 GLY A N 1
ATOM 4991 C CA . GLY A 1 602 ? 20.578 -11.082 -26.804 1.00 97.00 602 GLY A CA 1
ATOM 4992 C C . GLY A 1 602 ? 21.226 -12.093 -27.739 1.00 97.00 602 GLY A C 1
ATOM 4993 O O . GLY A 1 602 ? 20.553 -12.673 -28.591 1.00 97.00 602 GLY A O 1
ATOM 4994 N N . TRP A 1 603 ? 22.521 -12.340 -27.555 1.00 97.31 603 TRP A N 1
ATOM 4995 C CA . TRP A 1 603 ? 23.253 -13.402 -28.244 1.00 97.31 603 TRP A CA 1
ATOM 4996 C C . TRP A 1 603 ? 23.896 -14.358 -27.245 1.00 97.31 603 TRP A C 1
ATOM 4998 O O . TRP A 1 603 ? 24.560 -13.925 -26.303 1.00 97.31 603 TRP A O 1
ATOM 5008 N N . TYR A 1 604 ? 23.743 -15.663 -27.474 1.00 94.50 604 TYR A N 1
ATOM 5009 C CA . TYR A 1 604 ? 24.483 -16.671 -26.715 1.00 94.50 604 TYR A CA 1
ATOM 5010 C C . TYR A 1 604 ? 25.846 -16.892 -27.376 1.00 94.50 604 TYR A C 1
ATOM 5012 O O . TYR A 1 604 ? 25.936 -17.433 -28.482 1.00 94.50 604 TYR A O 1
ATOM 5020 N N . ILE A 1 605 ? 26.906 -16.416 -26.725 1.00 94.56 605 ILE A N 1
ATOM 5021 C CA . ILE A 1 605 ? 28.269 -16.438 -27.250 1.00 94.56 605 ILE A CA 1
ATOM 5022 C C . ILE A 1 605 ? 28.990 -17.662 -26.697 1.00 94.56 605 ILE A C 1
ATOM 5024 O O . ILE A 1 605 ? 29.180 -17.796 -25.491 1.00 94.56 605 ILE A O 1
ATOM 5028 N N . GLU A 1 606 ? 29.453 -18.535 -27.590 1.00 92.81 606 GLU A N 1
ATOM 5029 C CA . GLU A 1 606 ? 30.304 -19.679 -27.260 1.00 92.81 606 GLU A CA 1
ATOM 5030 C C . GLU A 1 606 ? 31.691 -19.486 -27.893 1.00 92.81 606 GLU A C 1
ATOM 5032 O O . GLU A 1 606 ? 31.910 -19.963 -29.011 1.00 92.81 606 GLU A O 1
ATOM 5037 N N . PRO A 1 607 ? 32.651 -18.808 -27.222 1.00 91.69 607 PRO A N 1
ATOM 5038 C CA . PRO A 1 607 ? 33.893 -18.360 -27.860 1.00 91.69 607 PRO A CA 1
ATOM 5039 C C . PRO A 1 607 ? 34.637 -19.476 -28.600 1.00 91.69 607 PRO A C 1
ATOM 5041 O O . PRO A 1 607 ? 34.970 -19.335 -29.773 1.00 91.69 607 PRO A O 1
ATOM 5044 N N . LYS A 1 608 ? 34.769 -20.646 -27.958 1.00 89.94 608 LYS A N 1
ATOM 5045 C CA . LYS A 1 608 ? 35.425 -21.829 -28.536 1.00 89.94 608 LYS A CA 1
ATOM 5046 C C . LYS A 1 608 ? 34.747 -22.365 -29.803 1.00 89.94 608 LYS A C 1
ATOM 5048 O O . LYS A 1 608 ? 35.456 -22.802 -30.701 1.00 89.94 608 LYS A O 1
ATOM 5053 N N . LYS A 1 609 ? 33.409 -22.353 -29.887 1.00 91.19 609 LYS A N 1
ATOM 5054 C CA . LYS A 1 609 ? 32.680 -22.808 -31.090 1.00 91.19 609 LYS A CA 1
ATOM 5055 C C . LYS A 1 609 ? 32.743 -21.778 -32.217 1.00 91.19 609 LYS A C 1
ATOM 5057 O O . LYS A 1 609 ? 32.744 -22.151 -33.382 1.00 91.19 609 LYS A O 1
ATOM 5062 N N . LEU A 1 610 ? 32.809 -20.495 -31.862 1.00 90.62 610 LEU A N 1
ATOM 5063 C CA . LEU A 1 610 ? 32.886 -19.373 -32.801 1.00 90.62 610 LEU A CA 1
ATOM 5064 C C . LEU A 1 610 ? 34.321 -19.069 -33.278 1.00 90.62 610 LEU A C 1
ATOM 5066 O O . LEU A 1 610 ? 34.511 -18.129 -34.042 1.00 90.62 610 LEU A O 1
ATOM 5070 N N . GLY A 1 611 ? 35.333 -19.824 -32.827 1.00 89.75 611 GLY A N 1
ATOM 5071 C CA . GLY A 1 611 ? 36.743 -19.559 -33.147 1.00 89.75 611 GLY A CA 1
ATOM 5072 C C . GLY A 1 611 ? 37.301 -18.278 -32.509 1.00 89.75 611 GLY A C 1
ATOM 5073 O O . GLY A 1 611 ? 38.334 -17.771 -32.942 1.00 89.75 611 GLY A O 1
ATOM 5074 N N . LEU A 1 612 ? 36.622 -17.743 -31.493 1.00 87.00 612 LEU A N 1
ATOM 5075 C CA . LEU A 1 612 ? 37.023 -16.542 -30.768 1.00 87.00 612 LEU A CA 1
ATOM 5076 C C . LEU A 1 612 ? 38.010 -16.901 -29.646 1.00 87.00 612 LEU A C 1
ATOM 5078 O O . LEU A 1 612 ? 37.900 -17.950 -29.004 1.00 87.00 612 LEU A O 1
ATOM 5082 N N . GLY A 1 613 ? 38.975 -16.010 -29.404 1.00 86.94 613 GLY A N 1
ATOM 5083 C CA . GLY A 1 613 ? 39.928 -16.127 -28.299 1.00 86.94 613 GLY A CA 1
ATOM 5084 C C . GLY A 1 613 ? 39.290 -15.887 -26.924 1.00 86.94 613 GLY A C 1
ATOM 5085 O O . GLY A 1 613 ? 38.071 -15.832 -26.779 1.00 86.94 613 GLY A O 1
ATOM 5086 N N . LYS A 1 614 ? 40.130 -15.708 -25.897 1.00 87.81 614 LYS A N 1
ATOM 5087 C CA . LYS A 1 614 ? 39.670 -15.215 -24.581 1.00 87.81 614 LYS A CA 1
ATOM 5088 C C . LYS A 1 614 ? 39.243 -13.749 -24.648 1.00 87.81 614 LYS A C 1
ATOM 5090 O O . LYS A 1 614 ? 38.293 -13.366 -23.973 1.00 87.81 614 LYS A O 1
ATOM 5095 N N . ASP A 1 615 ? 39.945 -12.984 -25.482 1.00 91.56 615 ASP A N 1
ATOM 5096 C CA . ASP A 1 615 ? 39.800 -11.543 -25.629 1.00 91.56 615 ASP A CA 1
ATOM 5097 C C . ASP A 1 615 ? 39.554 -11.236 -27.112 1.00 91.56 615 ASP A C 1
ATOM 5099 O O . ASP A 1 615 ? 40.270 -11.738 -27.986 1.00 91.56 615 ASP A O 1
ATOM 5103 N N . PHE A 1 616 ? 38.503 -10.479 -27.419 1.00 92.25 616 PHE A N 1
ATOM 5104 C CA . PHE A 1 616 ? 38.088 -10.189 -28.795 1.00 92.25 616 PHE A CA 1
ATOM 5105 C C . PHE A 1 616 ? 37.202 -8.940 -28.869 1.00 92.25 616 PHE A C 1
ATOM 5107 O O . PHE A 1 616 ? 36.687 -8.457 -27.863 1.00 92.25 616 PHE A O 1
ATOM 5114 N N . VAL A 1 617 ? 37.011 -8.412 -30.082 1.00 93.69 617 VAL A N 1
ATOM 5115 C CA . VAL A 1 617 ? 36.082 -7.303 -30.341 1.00 93.69 617 VAL A CA 1
ATOM 5116 C C . VAL A 1 617 ? 35.002 -7.749 -31.321 1.00 93.69 617 VAL A C 1
ATOM 5118 O O . VAL A 1 617 ? 35.280 -8.339 -32.367 1.00 93.69 617 VAL A O 1
ATOM 5121 N N . LEU A 1 618 ? 33.761 -7.444 -30.969 1.00 95.44 618 LEU A N 1
ATOM 5122 C CA . LEU A 1 618 ? 32.565 -7.648 -31.771 1.00 95.44 618 LEU A CA 1
ATOM 5123 C C . LEU A 1 618 ? 32.047 -6.300 -32.283 1.00 95.44 618 LEU A C 1
ATOM 5125 O O . LEU A 1 618 ? 32.283 -5.249 -31.684 1.00 95.44 618 LEU A O 1
ATOM 5129 N N . VAL A 1 619 ? 31.303 -6.340 -33.383 1.00 95.56 619 VAL A N 1
ATOM 5130 C CA . VAL A 1 619 ? 30.516 -5.219 -33.897 1.00 95.56 619 VAL A CA 1
ATOM 5131 C C . VAL A 1 619 ? 29.051 -5.621 -33.858 1.00 95.56 619 VAL A C 1
ATOM 5133 O O . VAL A 1 619 ? 28.669 -6.585 -34.518 1.00 95.56 619 VAL A O 1
ATOM 5136 N N . ILE A 1 620 ? 28.232 -4.878 -33.119 1.00 97.06 620 ILE A N 1
ATOM 5137 C CA . ILE A 1 620 ? 26.772 -4.954 -33.229 1.00 97.06 620 ILE A CA 1
ATOM 5138 C C . ILE A 1 620 ? 26.365 -3.897 -34.257 1.00 97.06 620 ILE A C 1
ATOM 5140 O O . ILE A 1 620 ? 26.703 -2.720 -34.101 1.00 97.06 620 ILE A O 1
ATOM 5144 N N . TYR A 1 621 ? 25.692 -4.308 -35.331 1.00 96.75 621 TYR A N 1
ATOM 5145 C CA . TYR A 1 621 ? 25.331 -3.425 -36.440 1.00 96.75 621 TYR A CA 1
ATOM 5146 C C . TYR A 1 621 ? 23.914 -3.687 -36.958 1.00 96.75 621 TYR A C 1
ATOM 5148 O O . TYR A 1 621 ? 23.509 -4.836 -37.151 1.00 96.75 621 TYR A O 1
ATOM 5156 N N . PHE A 1 622 ? 23.171 -2.610 -37.210 1.00 96.81 622 PHE A N 1
ATOM 5157 C CA . PHE A 1 622 ? 21.825 -2.655 -37.772 1.00 96.81 622 PHE A CA 1
ATOM 5158 C C . PHE A 1 622 ? 21.909 -2.734 -39.300 1.00 96.81 622 PHE A C 1
ATOM 5160 O O . PHE A 1 622 ? 22.069 -1.723 -39.986 1.00 96.81 622 PHE A O 1
ATOM 5167 N N . TRP A 1 623 ? 21.808 -3.944 -39.849 1.00 95.62 623 TRP A N 1
ATOM 5168 C CA . TRP A 1 623 ? 22.005 -4.211 -41.283 1.00 95.62 623 TRP A CA 1
ATOM 5169 C C . TRP A 1 623 ? 21.139 -3.364 -42.247 1.00 95.62 623 TRP A C 1
ATOM 5171 O O . TRP A 1 623 ? 21.677 -2.941 -43.274 1.00 95.62 623 TRP A O 1
ATOM 5181 N N . PRO A 1 624 ? 19.878 -2.983 -41.934 1.00 96.00 624 PRO A N 1
ATOM 5182 C CA . PRO A 1 624 ? 19.065 -2.121 -42.796 1.00 96.00 624 PRO A CA 1
ATOM 5183 C C . PRO A 1 624 ? 19.694 -0.744 -43.055 1.00 96.00 624 PRO A C 1
ATOM 5185 O O . PRO A 1 624 ? 19.439 -0.135 -44.093 1.00 96.00 624 PRO A O 1
ATOM 5188 N N . GLN A 1 625 ? 20.586 -0.273 -42.174 1.00 94.31 625 GLN A N 1
ATOM 5189 C CA . GLN A 1 625 ? 21.334 0.965 -42.390 1.00 94.31 625 GLN A CA 1
ATOM 5190 C C . GLN A 1 625 ? 22.248 0.887 -43.630 1.00 94.31 625 GLN A C 1
ATOM 5192 O O . GLN A 1 625 ? 22.467 1.896 -44.301 1.00 94.31 625 GLN A O 1
ATOM 5197 N N . SER A 1 626 ? 22.752 -0.302 -43.984 1.00 93.44 626 SER A N 1
ATOM 5198 C CA . SER A 1 626 ? 23.538 -0.493 -45.211 1.00 93.44 626 SER A CA 1
ATOM 5199 C C . SER A 1 626 ? 22.681 -0.400 -46.475 1.00 93.44 626 SER A C 1
ATOM 5201 O O . SER A 1 626 ? 23.138 0.168 -47.467 1.00 93.44 626 SER A O 1
ATOM 5203 N N . LEU A 1 627 ? 21.432 -0.884 -46.439 1.00 93.44 627 LEU A N 1
ATOM 5204 C CA . LEU A 1 627 ? 20.474 -0.691 -47.535 1.00 93.44 627 LEU A CA 1
ATOM 5205 C C . LEU A 1 627 ? 20.142 0.793 -47.728 1.00 93.44 627 LEU A C 1
ATOM 5207 O O . LEU A 1 627 ? 20.112 1.265 -48.863 1.00 93.44 627 LEU A O 1
ATOM 5211 N N . PHE A 1 628 ? 19.967 1.543 -46.635 1.00 93.81 628 PHE A N 1
ATOM 5212 C CA . PHE A 1 628 ? 19.773 2.993 -46.694 1.00 93.81 628 PHE A CA 1
ATOM 5213 C C . PHE A 1 628 ? 20.961 3.707 -47.364 1.00 93.81 628 PHE A C 1
ATOM 5215 O O . PHE A 1 628 ? 20.758 4.515 -48.270 1.00 93.81 628 PHE A O 1
ATOM 5222 N N . TYR A 1 629 ? 22.205 3.373 -46.993 1.00 92.06 629 TYR A N 1
ATOM 5223 C CA . TYR A 1 629 ? 23.390 3.955 -47.640 1.00 92.06 629 TYR A CA 1
ATOM 5224 C C . TYR A 1 629 ? 23.513 3.587 -49.124 1.00 92.06 629 TYR A C 1
ATOM 5226 O O . TYR A 1 629 ? 23.869 4.450 -49.928 1.00 92.06 629 TYR A O 1
ATOM 5234 N N . LEU A 1 630 ? 23.183 2.348 -49.507 1.00 92.69 630 LEU A N 1
ATOM 5235 C CA . LEU A 1 630 ? 23.140 1.942 -50.914 1.00 92.69 630 LEU A CA 1
ATOM 5236 C C . LEU A 1 630 ? 22.074 2.732 -51.694 1.00 92.69 630 LEU A C 1
ATOM 5238 O O . LEU A 1 630 ? 22.364 3.252 -52.770 1.00 92.69 630 LEU A O 1
ATOM 5242 N N . GLY A 1 631 ? 20.866 2.874 -51.141 1.00 95.25 631 GLY A N 1
ATOM 5243 C CA . GLY A 1 631 ? 19.775 3.634 -51.757 1.00 95.25 631 GLY A CA 1
ATOM 5244 C C . GLY A 1 631 ? 20.099 5.121 -51.928 1.00 95.25 631 GLY A C 1
ATOM 5245 O O . GLY A 1 631 ? 19.802 5.695 -52.977 1.00 95.25 631 GLY A O 1
ATOM 5246 N N . LEU A 1 632 ? 20.778 5.728 -50.948 1.00 94.19 632 LEU A N 1
ATOM 5247 C CA . LEU A 1 632 ? 21.262 7.109 -51.026 1.00 94.19 632 LEU A CA 1
ATOM 5248 C C . LEU A 1 632 ? 22.346 7.269 -52.106 1.00 94.19 632 LEU A C 1
ATOM 5250 O O . LEU A 1 632 ? 22.297 8.224 -52.880 1.00 94.19 632 LEU A O 1
ATOM 5254 N N . PHE A 1 633 ? 23.280 6.317 -52.209 1.00 93.38 633 PHE A N 1
ATOM 5255 C CA . PHE A 1 633 ? 24.310 6.314 -53.254 1.00 93.38 633 PHE A CA 1
ATOM 5256 C C . PHE A 1 633 ? 23.708 6.200 -54.664 1.00 93.38 633 PHE A C 1
ATOM 5258 O O . PHE A 1 633 ? 24.035 7.007 -55.534 1.00 93.38 633 PHE A O 1
ATOM 5265 N N . VAL A 1 634 ? 22.791 5.248 -54.881 1.00 96.31 634 VAL A N 1
ATOM 5266 C CA . VAL A 1 634 ? 22.108 5.065 -56.174 1.00 96.31 634 VAL A CA 1
ATOM 5267 C C . VAL A 1 634 ? 21.300 6.311 -56.540 1.00 96.31 634 VAL A C 1
ATOM 5269 O O . VAL A 1 634 ? 21.467 6.839 -57.636 1.00 96.31 634 VAL A O 1
ATOM 5272 N N . SER A 1 635 ? 20.500 6.840 -55.608 1.00 97.50 635 SER A N 1
ATOM 5273 C CA . SER A 1 635 ? 19.708 8.063 -55.824 1.00 97.50 635 SER A CA 1
ATOM 5274 C C . SER A 1 635 ? 20.582 9.262 -56.207 1.00 97.50 635 SER A C 1
ATOM 5276 O O . SER A 1 635 ? 20.257 9.990 -57.145 1.00 97.50 635 SER A O 1
ATOM 5278 N N . GLY A 1 636 ? 21.723 9.443 -55.529 1.00 97.06 636 GLY A N 1
ATOM 5279 C CA . GLY A 1 636 ? 22.693 10.491 -55.849 1.00 97.06 636 GLY A CA 1
ATOM 5280 C C . GLY A 1 636 ? 23.302 10.334 -57.246 1.00 97.06 636 GLY A C 1
ATOM 5281 O O . GLY A 1 636 ? 23.387 11.308 -57.994 1.00 97.06 636 GLY A O 1
ATOM 5282 N N . LEU A 1 637 ? 23.665 9.108 -57.636 1.00 97.50 637 LEU A N 1
ATOM 5283 C CA . LEU A 1 637 ? 24.218 8.822 -58.961 1.00 97.50 637 LEU A CA 1
ATOM 5284 C C . LEU A 1 637 ? 23.188 9.061 -60.078 1.00 97.50 637 LEU A C 1
ATOM 5286 O O . LEU A 1 637 ? 23.522 9.651 -61.109 1.00 97.50 637 LEU A O 1
ATOM 5290 N N . THR A 1 638 ? 21.930 8.662 -59.869 1.00 98.12 638 THR A N 1
ATOM 5291 C CA . THR A 1 638 ? 20.825 8.940 -60.798 1.00 98.12 638 THR A CA 1
ATOM 5292 C C . THR A 1 638 ? 20.588 10.445 -60.934 1.00 98.12 638 THR A C 1
ATOM 5294 O O . THR A 1 638 ? 20.529 10.950 -62.052 1.00 98.12 638 THR A O 1
ATOM 5297 N N . PHE A 1 639 ? 20.539 11.185 -59.822 1.00 98.00 639 PHE A N 1
ATOM 5298 C CA . PHE A 1 639 ? 20.357 12.639 -59.826 1.00 98.00 639 PHE A CA 1
ATOM 5299 C C . PHE A 1 639 ? 21.477 13.374 -60.585 1.00 98.00 639 PHE A C 1
ATOM 5301 O O . PHE A 1 639 ? 21.196 14.205 -61.452 1.00 98.00 639 PHE A O 1
ATOM 5308 N N . LEU A 1 640 ? 22.742 13.011 -60.344 1.00 97.94 640 LEU A N 1
ATOM 5309 C CA . LEU A 1 640 ? 23.894 13.548 -61.082 1.00 97.94 640 LEU A CA 1
ATOM 5310 C C . LEU A 1 640 ? 23.847 13.204 -62.578 1.00 97.94 640 LEU A C 1
ATOM 5312 O O . LEU A 1 640 ? 24.178 14.047 -63.417 1.00 97.94 640 LEU A O 1
ATOM 5316 N N . SER A 1 641 ? 23.390 11.999 -62.926 1.00 97.75 641 SER A N 1
ATOM 5317 C CA . SER A 1 641 ? 23.212 11.573 -64.320 1.00 97.75 641 SER A CA 1
ATOM 5318 C C . SER A 1 641 ? 22.132 12.402 -65.023 1.00 97.75 641 SER A C 1
ATOM 5320 O O . SER A 1 641 ? 22.348 12.872 -66.141 1.00 97.75 641 SER A O 1
ATOM 5322 N N . CYS A 1 642 ? 21.004 12.666 -64.354 1.00 98.19 642 CYS A N 1
ATOM 5323 C CA . CYS A 1 642 ? 19.951 13.549 -64.859 1.00 98.19 642 CYS A CA 1
ATOM 5324 C C . CYS A 1 642 ? 20.450 14.990 -65.053 1.00 98.19 642 CYS A C 1
ATOM 5326 O O . CYS A 1 642 ? 20.198 15.576 -66.105 1.00 98.19 642 CYS A O 1
ATOM 5328 N N . ILE A 1 643 ? 21.205 15.546 -64.098 1.00 98.00 643 ILE A N 1
ATOM 5329 C CA . ILE A 1 643 ? 21.818 16.880 -64.234 1.00 98.00 643 ILE A CA 1
ATOM 5330 C C . ILE A 1 643 ? 22.771 16.921 -65.433 1.00 98.00 643 ILE A C 1
ATOM 5332 O O . ILE A 1 643 ? 22.654 17.806 -66.280 1.00 98.00 643 ILE A O 1
ATOM 5336 N N . THR A 1 644 ? 23.669 15.941 -65.554 1.00 97.69 644 THR A N 1
ATOM 5337 C CA . THR A 1 644 ? 24.622 15.852 -66.674 1.00 97.69 644 THR A CA 1
ATOM 5338 C C . THR A 1 644 ? 23.899 15.776 -68.021 1.00 97.69 644 THR A C 1
ATOM 5340 O O . THR A 1 644 ? 24.268 16.483 -68.959 1.00 97.69 644 THR A O 1
ATOM 5343 N N . TYR A 1 645 ? 22.823 14.989 -68.111 1.00 97.69 645 TYR A N 1
ATOM 5344 C CA . TYR A 1 645 ? 21.987 14.892 -69.309 1.00 97.69 645 TYR A CA 1
ATOM 5345 C C . TYR A 1 645 ? 21.286 16.217 -69.658 1.00 97.69 645 TYR A C 1
ATOM 5347 O O . TYR A 1 645 ? 21.278 16.625 -70.823 1.00 97.69 645 TYR A O 1
ATOM 5355 N N . LEU A 1 646 ? 20.730 16.922 -68.666 1.00 97.62 646 LEU A N 1
ATOM 5356 C CA . LEU A 1 646 ? 20.082 18.222 -68.870 1.00 97.62 646 LEU A CA 1
ATOM 5357 C C . LEU A 1 646 ? 21.084 19.289 -69.334 1.00 97.62 646 LEU A C 1
ATOM 5359 O O . LEU A 1 646 ? 20.803 19.998 -70.301 1.00 97.62 646 LEU A O 1
ATOM 5363 N N . ILE A 1 647 ? 22.268 19.351 -68.715 1.00 97.12 647 ILE A N 1
ATOM 5364 C CA . ILE A 1 647 ? 23.364 20.250 -69.114 1.00 97.12 647 ILE A CA 1
ATOM 5365 C C . ILE A 1 647 ? 23.817 19.940 -70.548 1.00 97.12 647 ILE A C 1
ATOM 5367 O O . ILE A 1 647 ? 23.905 20.847 -71.376 1.00 97.12 647 ILE A O 1
ATOM 5371 N N . TYR A 1 648 ? 24.036 18.663 -70.878 1.00 96.69 648 TYR A N 1
ATOM 5372 C CA . TYR A 1 648 ? 24.401 18.232 -72.230 1.00 96.69 648 TYR A CA 1
ATOM 5373 C C . TYR A 1 648 ? 23.350 18.650 -73.272 1.00 96.69 648 TYR A C 1
ATOM 5375 O O . TYR A 1 648 ? 23.686 19.234 -74.306 1.00 96.69 648 TYR A O 1
ATOM 5383 N N . ASN A 1 649 ? 22.064 18.415 -72.992 1.00 96.06 649 ASN A N 1
ATOM 5384 C CA . ASN A 1 649 ? 20.974 18.781 -73.896 1.00 96.06 649 ASN A CA 1
ATOM 5385 C C . ASN A 1 649 ? 20.845 20.309 -74.062 1.00 96.06 649 ASN A C 1
ATOM 5387 O O . ASN A 1 649 ? 20.579 20.782 -75.167 1.00 96.06 649 ASN A O 1
ATOM 5391 N N . PHE A 1 650 ? 21.080 21.088 -73.000 1.00 94.50 650 PHE A N 1
ATOM 5392 C CA . PHE A 1 650 ? 21.100 22.553 -73.046 1.00 94.50 650 PHE A CA 1
ATOM 5393 C C . PHE A 1 650 ? 22.248 23.092 -73.917 1.00 94.50 650 PHE A C 1
ATOM 5395 O O . PHE A 1 650 ? 22.012 23.912 -74.805 1.00 94.50 650 PHE A O 1
ATOM 5402 N N . ILE A 1 651 ? 23.470 22.577 -73.735 1.00 94.50 651 ILE A N 1
ATOM 5403 C CA . ILE A 1 651 ? 24.638 22.941 -74.557 1.00 94.50 651 ILE A CA 1
ATOM 5404 C C . ILE A 1 651 ? 24.404 22.573 -76.030 1.00 94.50 651 ILE A C 1
ATOM 5406 O O . ILE A 1 651 ? 24.680 23.377 -76.921 1.00 94.50 651 ILE A O 1
ATOM 5410 N N . ARG A 1 652 ? 23.844 21.383 -76.298 1.00 92.88 652 ARG A N 1
ATOM 5411 C CA . ARG A 1 652 ? 23.492 20.943 -77.657 1.00 92.88 652 ARG A CA 1
ATOM 5412 C C . ARG A 1 652 ? 22.470 21.872 -78.318 1.00 92.88 652 ARG A C 1
ATOM 5414 O O . ARG A 1 652 ? 22.632 22.199 -79.490 1.00 92.88 652 ARG A O 1
ATOM 5421 N N . ARG A 1 653 ? 21.440 22.309 -77.580 1.00 90.44 653 ARG A N 1
ATOM 5422 C CA . ARG A 1 653 ? 20.413 23.233 -78.092 1.00 90.44 653 ARG A CA 1
ATOM 5423 C C . ARG A 1 653 ? 20.998 24.588 -78.486 1.00 90.44 653 ARG A C 1
ATOM 5425 O O . ARG A 1 653 ? 20.697 25.035 -79.585 1.00 90.44 653 ARG A O 1
ATOM 5432 N N . LYS A 1 654 ? 21.876 25.182 -77.664 1.00 85.38 654 LYS A N 1
ATOM 5433 C CA . LYS A 1 654 ? 22.553 26.447 -78.011 1.00 85.38 654 LYS A CA 1
ATOM 5434 C C . LYS A 1 654 ? 23.331 26.347 -79.327 1.00 85.38 654 LYS A C 1
ATOM 5436 O O . LYS A 1 654 ? 23.066 27.116 -80.241 1.00 85.38 654 LYS A O 1
ATOM 5441 N N . LYS A 1 655 ? 24.168 25.312 -79.486 1.00 80.44 655 LYS A N 1
ATOM 5442 C CA . LYS A 1 655 ? 24.944 25.102 -80.725 1.00 80.44 655 LYS A CA 1
ATOM 5443 C C . LYS A 1 655 ? 24.091 24.952 -81.994 1.00 80.44 655 LYS A C 1
ATOM 5445 O O . LYS A 1 655 ? 24.588 25.221 -83.077 1.00 80.44 655 LYS A O 1
ATOM 5450 N N . CYS A 1 656 ? 22.835 24.512 -81.884 1.00 73.38 656 CYS A N 1
ATOM 5451 C CA . CYS A 1 656 ? 21.921 24.423 -83.031 1.00 73.38 656 CYS A CA 1
ATOM 5452 C C . CYS A 1 656 ? 21.223 25.757 -83.360 1.00 73.38 656 CYS A C 1
ATOM 5454 O O . CYS A 1 656 ? 20.666 25.892 -84.447 1.00 73.38 656 CYS A O 1
ATOM 5456 N N . GLN A 1 657 ? 21.223 26.727 -82.439 1.00 66.12 657 GLN A N 1
ATOM 5457 C CA . GLN A 1 657 ? 20.731 28.085 -82.693 1.00 66.12 657 GLN A CA 1
ATOM 5458 C C . GLN A 1 657 ? 21.810 28.928 -83.386 1.00 66.12 657 GLN A C 1
ATOM 5460 O O . GLN A 1 657 ? 21.499 29.599 -84.363 1.00 66.12 657 GLN A O 1
ATOM 5465 N N . ASP A 1 658 ? 23.075 28.778 -82.979 1.00 63.31 658 ASP A N 1
ATOM 5466 C CA . ASP A 1 658 ? 24.238 29.461 -83.579 1.00 63.31 658 ASP A CA 1
ATOM 5467 C C . ASP A 1 658 ? 24.579 28.993 -85.020 1.00 63.31 658 ASP A C 1
ATOM 5469 O O . ASP A 1 658 ? 25.503 29.513 -85.633 1.00 63.31 658 ASP A O 1
ATOM 5473 N N . LEU A 1 659 ? 23.867 27.987 -85.551 1.00 59.44 659 LEU A N 1
ATOM 5474 C CA . LEU A 1 659 ? 24.009 27.446 -86.917 1.00 59.44 659 LEU A CA 1
ATOM 5475 C C . LEU A 1 659 ? 22.843 27.821 -87.855 1.00 59.44 659 LEU A C 1
ATOM 5477 O O . LEU A 1 659 ? 22.836 27.399 -89.009 1.00 59.44 659 LEU A O 1
ATOM 5481 N N . ASN A 1 660 ? 21.842 28.558 -87.358 1.00 54.03 660 ASN A N 1
ATOM 5482 C CA . ASN A 1 660 ? 20.684 29.043 -88.129 1.00 54.03 660 ASN A CA 1
ATOM 5483 C C . ASN A 1 660 ? 20.631 30.586 -88.213 1.00 54.03 660 ASN A C 1
ATOM 5485 O O . ASN A 1 660 ? 19.597 31.146 -88.578 1.00 54.03 660 ASN A O 1
ATOM 5489 N N . TYR A 1 661 ? 21.738 31.245 -87.861 1.00 46.59 661 TYR A N 1
ATOM 5490 C CA . TYR A 1 661 ? 22.037 32.664 -88.063 1.00 46.59 661 TYR A CA 1
ATOM 5491 C C . TYR A 1 661 ? 23.310 32.779 -88.910 1.00 46.59 661 TYR A C 1
ATOM 5493 O O . TYR A 1 661 ? 23.391 33.759 -89.680 1.00 46.59 661 TYR A O 1
#

pLDDT: mean 76.76, std 16.93, range [29.95, 98.19]

Radius of gyration: 43.67 Å; chains: 1; bounding box: 109×84×168 Å